Protein AF-A0A821ME23-F1 (afdb_monomer_lite)

Sequence (484 aa):
MGTSAFDDQYLSRLFDDPSKSGGNQLIVTSRIVGYHVAPLAGQFAHYTIRPMDMEHMKDFVDYWFFRVHQRILDTFNLSLINQEENHASNSCLMSFICSVAFSQLEDSSLPTQRILLDEGNINSMSSLWSTKRSSISIRELIQIFSNIASYIHGNSSSESLSKNFNTKDHIRDIEHQACEFVQIIREDVGILAARGESLYGFLHLTFQEYFTCLKLINIETTKQEKEQTYTSSLQNKIQFIAQSVRYRTNDPHFQVPIALALGKISSSWCQKNFVNFCYEFIKEQDEYDSLLPLGAYMLIKCGNDLVNYPSHDVLFNALDRLIIAAGQHKWSIVCSFLFDQIIISLRKFRHDIVSLWIIKLLSQFYQHDIQTISALCHLIEGKPQEFENIKWLNQSSCAMLQFLSILDNENNEFAIDRLLVKIAFSNHHLLPVNPSSFKGFFLDEEIELNSISIILFSIIISLYGGLKRDGSDIVFDVFHTYPE

Structure (mmCIF, N/CA/C/O backbone):
data_AF-A0A821ME23-F1
#
_entry.id   AF-A0A821ME23-F1
#
loop_
_atom_site.group_PDB
_atom_site.id
_atom_site.type_symbol
_atom_site.label_atom_id
_atom_site.label_alt_id
_atom_site.label_comp_id
_atom_site.label_asym_id
_atom_site.label_entity_id
_atom_site.label_seq_id
_atom_site.pdbx_PDB_ins_code
_atom_site.Cartn_x
_atom_site.Cartn_y
_atom_site.Cartn_z
_atom_site.occupancy
_atom_site.B_iso_or_equiv
_atom_site.auth_seq_id
_atom_site.auth_comp_id
_atom_site.auth_asym_id
_atom_site.auth_atom_id
_atom_site.pdbx_PDB_model_num
ATOM 1 N N . MET A 1 1 ? 22.817 27.596 3.223 1.00 30.67 1 MET A N 1
ATOM 2 C CA . MET A 1 1 ? 22.288 28.488 2.172 1.00 30.67 1 MET A CA 1
ATOM 3 C C . MET A 1 1 ? 23.311 28.529 1.050 1.00 30.67 1 MET A C 1
ATOM 5 O O . MET A 1 1 ? 24.226 29.334 1.102 1.00 30.67 1 MET A O 1
ATOM 9 N N . GLY A 1 2 ? 23.238 27.572 0.127 1.00 30.94 2 GLY A N 1
ATOM 10 C CA . GLY A 1 2 ? 24.026 27.596 -1.103 1.00 30.94 2 GLY A CA 1
ATOM 11 C C . GLY A 1 2 ? 23.108 28.099 -2.202 1.00 30.94 2 GLY A C 1
ATOM 12 O O . GLY A 1 2 ? 22.072 27.486 -2.442 1.00 30.94 2 GLY A O 1
ATOM 13 N N . THR A 1 3 ? 23.436 29.243 -2.786 1.00 30.00 3 THR A N 1
ATOM 14 C CA . THR A 1 3 ? 22.786 29.751 -3.991 1.00 30.00 3 THR A CA 1
ATOM 15 C C . THR A 1 3 ? 22.940 28.700 -5.090 1.00 30.00 3 THR A C 1
ATOM 17 O O . THR A 1 3 ? 24.042 28.212 -5.346 1.00 30.00 3 THR A O 1
ATOM 20 N N . SER A 1 4 ? 21.830 28.275 -5.695 1.00 37.75 4 SER A N 1
ATOM 21 C CA . SER A 1 4 ? 21.875 27.435 -6.890 1.00 37.75 4 SER A CA 1
ATOM 22 C C . SER A 1 4 ? 22.704 28.151 -7.954 1.00 37.75 4 SER A C 1
ATOM 24 O O . SER A 1 4 ? 22.500 29.341 -8.163 1.00 37.75 4 SER A O 1
ATOM 26 N N . ALA A 1 5 ? 23.585 27.437 -8.657 1.00 40.88 5 ALA A N 1
ATOM 27 C CA . ALA A 1 5 ? 24.492 27.976 -9.682 1.00 40.88 5 ALA A CA 1
ATOM 28 C C . ALA A 1 5 ? 23.805 28.649 -10.900 1.00 40.88 5 ALA A C 1
ATOM 30 O O . ALA A 1 5 ? 24.474 29.050 -11.849 1.00 40.88 5 ALA A O 1
ATOM 31 N N . PHE A 1 6 ? 22.478 28.785 -10.881 1.00 44.28 6 PHE A N 1
ATOM 32 C CA . PHE A 1 6 ? 21.742 29.770 -11.664 1.00 44.28 6 PHE A CA 1
ATOM 33 C C . PHE A 1 6 ? 21.704 31.083 -10.876 1.00 44.28 6 PHE A C 1
ATOM 35 O O . PHE A 1 6 ? 20.716 31.397 -10.218 1.00 44.28 6 PHE A O 1
ATOM 42 N N . ASP A 1 7 ? 22.803 31.835 -10.899 1.00 43.28 7 ASP A N 1
ATOM 43 C CA . ASP A 1 7 ? 22.813 33.184 -10.340 1.00 43.28 7 ASP A CA 1
ATOM 44 C C . ASP A 1 7 ? 21.792 34.054 -11.096 1.00 43.28 7 ASP A C 1
ATOM 46 O O . ASP A 1 7 ? 21.910 34.257 -12.308 1.00 43.28 7 ASP A O 1
ATOM 50 N N . ASP A 1 8 ? 20.837 34.648 -10.374 1.00 48.56 8 ASP A N 1
ATOM 51 C CA . ASP A 1 8 ? 19.889 35.662 -10.879 1.00 48.56 8 ASP A CA 1
ATOM 52 C C . ASP A 1 8 ? 20.598 36.838 -11.597 1.00 48.56 8 ASP A C 1
ATOM 54 O O . ASP A 1 8 ? 20.013 37.570 -12.406 1.00 48.56 8 ASP A O 1
ATOM 58 N N . GLN A 1 9 ? 21.901 37.014 -11.354 1.00 47.06 9 GLN A N 1
ATOM 59 C CA . GLN A 1 9 ? 22.743 37.989 -12.047 1.00 47.06 9 GLN A CA 1
ATOM 60 C C . GLN A 1 9 ? 23.013 37.653 -13.523 1.00 47.06 9 GLN A C 1
ATOM 62 O O . GLN A 1 9 ? 23.290 38.570 -14.298 1.00 47.06 9 GLN A O 1
ATOM 67 N N . TYR A 1 10 ? 22.929 36.383 -13.938 1.00 46.59 10 TYR A N 1
ATOM 68 C CA . TYR A 1 10 ? 23.175 35.983 -15.330 1.00 46.59 10 TYR A CA 1
ATOM 69 C C . TYR A 1 10 ? 21.960 36.243 -16.229 1.00 46.59 10 TYR A C 1
ATOM 71 O O . TYR A 1 10 ? 22.111 36.677 -17.370 1.00 46.59 10 TYR A O 1
ATOM 79 N N . LEU A 1 11 ? 20.747 36.044 -15.703 1.00 50.94 11 LEU A N 1
ATOM 80 C CA . LEU A 1 11 ? 19.500 36.288 -16.436 1.00 50.94 11 LEU A CA 1
ATOM 81 C C . LEU A 1 11 ? 19.153 37.781 -16.521 1.00 50.94 11 LEU A C 1
ATOM 83 O O . LEU A 1 11 ? 18.650 38.240 -17.542 1.00 50.94 11 LEU A O 1
ATOM 87 N N . SER A 1 12 ? 19.478 38.562 -15.490 1.00 50.94 12 SER A N 1
ATOM 88 C CA . SER A 1 12 ? 19.164 39.999 -15.450 1.00 50.94 12 SER A CA 1
ATOM 89 C C . SER A 1 12 ? 19.995 40.866 -16.407 1.00 50.94 12 SER A C 1
ATOM 91 O O . SER A 1 12 ? 19.631 42.016 -16.643 1.00 50.94 12 SER A O 1
ATOM 93 N N . ARG A 1 13 ? 21.098 40.347 -16.969 1.00 49.75 13 ARG A N 1
ATOM 94 C CA . ARG A 1 13 ? 22.009 41.115 -17.842 1.00 49.75 13 ARG A CA 1
ATOM 95 C C . ARG A 1 13 ? 21.932 40.788 -19.336 1.00 49.75 13 ARG A C 1
ATOM 97 O O . ARG A 1 13 ? 22.545 41.516 -20.110 1.00 49.75 13 ARG A O 1
ATOM 104 N N . LEU A 1 14 ? 21.233 39.729 -19.751 1.00 51.41 14 LEU A N 1
ATOM 105 C CA . LEU A 1 14 ? 21.350 39.186 -21.118 1.00 51.41 14 LEU A CA 1
ATOM 106 C C . LEU A 1 14 ? 20.041 39.069 -21.902 1.00 51.41 14 LEU A C 1
ATOM 108 O O . LEU A 1 14 ? 20.093 38.817 -23.104 1.00 51.41 14 LEU A O 1
ATOM 112 N N . PHE A 1 15 ? 18.885 39.254 -21.268 1.00 55.31 15 PHE A N 1
ATOM 113 C CA . PHE A 1 15 ? 17.603 39.074 -21.939 1.00 55.31 15 PHE A CA 1
ATOM 114 C C . PHE A 1 15 ? 16.857 40.400 -22.030 1.00 55.31 15 PHE A C 1
ATOM 116 O O . PHE A 1 15 ? 16.561 41.033 -21.017 1.00 55.31 15 PHE A O 1
ATOM 123 N N . ASP A 1 16 ? 16.578 40.816 -23.266 1.00 59.56 16 ASP A N 1
ATOM 124 C CA . ASP A 1 16 ? 15.635 41.891 -23.541 1.00 59.56 16 ASP A CA 1
ATOM 125 C C . ASP A 1 16 ? 14.279 41.562 -22.912 1.00 59.56 16 ASP A C 1
ATOM 127 O O . ASP A 1 16 ? 13.854 40.405 -22.889 1.00 59.56 16 ASP A O 1
ATOM 131 N N . ASP A 1 17 ? 13.609 42.597 -22.405 1.00 64.81 17 ASP A N 1
ATOM 132 C CA . ASP A 1 17 ? 12.297 42.500 -21.768 1.00 64.81 17 ASP A CA 1
ATOM 133 C C . ASP A 1 17 ? 11.322 41.689 -22.650 1.00 64.81 17 ASP A C 1
ATOM 135 O O . ASP A 1 17 ? 11.024 42.118 -23.772 1.00 64.81 17 ASP A O 1
ATOM 139 N N . PRO A 1 18 ? 10.807 40.539 -22.171 1.00 65.50 18 PRO A N 1
ATOM 140 C CA . PRO A 1 18 ? 9.966 39.642 -22.965 1.00 65.50 18 PRO A CA 1
ATOM 141 C C . PRO A 1 18 ? 8.622 40.266 -23.373 1.00 65.50 18 PRO A C 1
ATOM 143 O O . PRO A 1 18 ? 7.930 39.713 -24.229 1.00 65.50 18 PRO A O 1
ATOM 146 N N . SER A 1 19 ? 8.247 41.415 -22.793 1.00 65.44 19 SER A N 1
ATOM 147 C CA . SER A 1 19 ? 7.072 42.200 -23.192 1.00 65.44 19 SER A CA 1
ATOM 148 C C . SER A 1 19 ? 7.310 43.109 -24.410 1.00 65.44 19 SER A C 1
ATOM 150 O O . SER A 1 19 ? 6.363 43.702 -24.932 1.00 65.44 19 SER A O 1
ATOM 152 N N . LYS A 1 20 ? 8.554 43.218 -24.900 1.00 68.62 20 LYS A N 1
ATOM 153 C CA . LYS A 1 20 ? 8.921 44.042 -26.060 1.00 68.62 20 LYS A CA 1
ATOM 154 C C . LYS A 1 20 ? 9.101 43.199 -27.320 1.00 68.62 20 LYS A C 1
ATOM 156 O O . LYS A 1 20 ? 9.592 42.075 -27.287 1.00 68.62 20 LYS A O 1
ATOM 161 N N . SER A 1 21 ? 8.741 43.780 -28.466 1.00 66.69 21 SER A N 1
ATOM 162 C CA . SER A 1 21 ? 8.957 43.167 -29.782 1.00 66.69 21 SER A CA 1
ATOM 163 C C . SER A 1 21 ? 10.445 42.872 -30.003 1.00 66.69 21 SER A C 1
ATOM 165 O O . SER A 1 21 ? 11.254 43.796 -29.990 1.00 66.69 21 SER A O 1
ATOM 167 N N . GLY A 1 22 ? 10.786 41.602 -30.235 1.00 70.44 22 GLY A N 1
ATOM 168 C CA . GLY A 1 22 ? 12.170 41.128 -30.380 1.00 70.44 22 GLY A CA 1
ATOM 169 C C . GLY A 1 22 ? 12.799 40.571 -29.095 1.00 70.44 22 GLY A C 1
ATOM 170 O O . GLY A 1 22 ? 13.913 40.062 -29.163 1.00 70.44 22 GLY A O 1
ATOM 171 N N . GLY A 1 23 ? 12.097 40.627 -27.955 1.00 73.62 23 GLY A N 1
ATOM 172 C CA . GLY A 1 23 ? 12.526 40.005 -26.702 1.00 73.62 23 GLY A CA 1
ATOM 173 C C . GLY A 1 23 ? 12.434 38.475 -26.731 1.00 73.62 23 GLY A C 1
ATOM 174 O O . GLY A 1 23 ? 11.562 37.896 -27.383 1.00 73.62 23 GLY A O 1
ATOM 175 N N . ASN A 1 24 ? 13.334 37.809 -26.006 1.00 75.25 24 ASN A N 1
ATOM 176 C CA . ASN A 1 24 ? 13.385 36.348 -25.946 1.00 75.25 24 ASN A CA 1
ATOM 177 C C . ASN A 1 24 ? 12.340 35.800 -24.964 1.00 75.25 24 ASN A C 1
ATOM 179 O O . ASN A 1 24 ? 12.322 36.176 -23.794 1.00 75.25 24 ASN A O 1
ATOM 183 N N . GLN A 1 25 ? 11.517 34.855 -25.420 1.00 76.56 25 GLN A N 1
ATOM 184 C CA . GLN A 1 25 ? 10.575 34.120 -24.573 1.00 76.56 25 GLN A CA 1
ATOM 185 C C . GLN A 1 25 ? 11.143 32.739 -24.233 1.00 76.56 25 GLN A C 1
ATOM 187 O O . GLN A 1 25 ? 11.599 32.010 -25.113 1.00 76.56 25 GLN A O 1
ATOM 192 N N . LEU A 1 26 ? 11.122 32.377 -22.949 1.00 77.38 26 LEU A N 1
ATOM 193 C CA . LEU A 1 26 ? 11.705 31.139 -22.428 1.00 77.38 26 LEU A CA 1
ATOM 194 C C . LEU A 1 26 ? 10.628 30.305 -21.729 1.00 77.38 26 LEU A C 1
ATOM 196 O O . LEU A 1 26 ? 9.920 30.806 -20.858 1.00 77.38 26 LEU A O 1
ATOM 200 N N . ILE A 1 27 ? 10.549 29.017 -22.070 1.00 83.50 27 ILE A N 1
ATOM 201 C CA . ILE A 1 27 ? 9.773 28.019 -21.323 1.00 83.50 27 ILE A CA 1
ATOM 202 C C . ILE A 1 27 ? 10.765 27.057 -20.679 1.00 83.50 27 ILE A C 1
ATOM 204 O O . ILE A 1 27 ? 11.527 26.382 -21.371 1.00 83.50 27 ILE A O 1
ATOM 208 N N . VAL A 1 28 ? 10.745 26.986 -19.349 1.00 79.38 28 VAL A N 1
ATOM 209 C CA . VAL A 1 28 ? 11.594 26.082 -18.569 1.00 79.38 28 VAL A CA 1
ATOM 210 C C . VAL A 1 28 ? 10.716 24.996 -17.961 1.00 79.38 28 VAL A C 1
ATOM 212 O O . VAL A 1 28 ? 9.690 25.291 -17.353 1.00 79.38 28 VAL A O 1
ATOM 215 N N . THR A 1 29 ? 11.112 23.733 -18.121 1.00 75.69 29 THR A N 1
ATOM 216 C CA . THR A 1 29 ? 10.401 22.586 -17.539 1.00 75.69 29 THR A CA 1
ATOM 217 C C . THR A 1 29 ? 11.260 21.914 -16.472 1.00 75.69 29 THR A C 1
ATOM 219 O O . THR A 1 29 ? 12.484 21.859 -16.583 1.00 75.69 29 THR A O 1
ATOM 222 N N . SER A 1 30 ? 10.625 21.414 -15.413 1.00 60.59 30 SER A N 1
ATOM 223 C CA . SER A 1 30 ? 11.290 20.757 -14.285 1.00 60.59 30 SER A CA 1
ATOM 224 C C . SER A 1 30 ? 10.425 19.621 -13.729 1.00 60.59 30 SER A C 1
ATOM 226 O O . SER A 1 30 ? 9.224 19.538 -13.991 1.00 60.59 30 SER A O 1
ATOM 228 N N . ARG A 1 31 ? 11.032 18.715 -12.952 1.00 59.12 31 ARG A N 1
ATOM 229 C CA . ARG A 1 31 ? 10.277 17.760 -12.123 1.00 59.12 31 ARG A CA 1
ATOM 230 C C . ARG A 1 31 ? 9.801 18.466 -10.855 1.00 59.12 31 ARG A C 1
ATOM 232 O O . ARG A 1 31 ? 10.582 19.200 -10.256 1.00 59.12 31 ARG A O 1
ATOM 239 N N . ILE A 1 32 ? 8.586 18.156 -10.397 1.00 57.59 32 ILE A N 1
ATOM 240 C CA . ILE A 1 32 ? 7.949 18.838 -9.255 1.00 57.59 32 ILE A CA 1
ATOM 241 C C . ILE A 1 32 ? 8.825 18.804 -7.990 1.00 57.59 32 ILE A C 1
ATOM 243 O O . ILE A 1 32 ? 9.097 19.839 -7.393 1.00 57.59 32 ILE A O 1
ATOM 247 N N . VAL A 1 33 ? 9.381 17.633 -7.654 1.00 44.88 33 VAL A N 1
ATOM 248 C CA . VAL A 1 33 ? 10.232 17.443 -6.466 1.00 44.88 33 VAL A CA 1
ATOM 249 C C . VAL A 1 33 ? 11.531 18.242 -6.576 1.00 44.88 33 VAL A C 1
ATOM 251 O O . VAL A 1 33 ? 11.939 18.887 -5.618 1.00 44.88 33 VAL A O 1
ATOM 254 N N . GLY A 1 34 ? 12.159 18.255 -7.756 1.00 47.81 34 GLY A N 1
ATOM 255 C CA . GLY A 1 34 ? 13.390 19.016 -7.983 1.00 47.81 34 GLY A CA 1
ATOM 256 C C . GLY A 1 34 ? 13.169 20.529 -7.943 1.00 47.81 34 GLY A C 1
ATOM 257 O O . GLY A 1 34 ? 14.049 21.263 -7.507 1.00 47.81 34 GLY A O 1
ATOM 258 N N . TYR A 1 35 ? 11.982 20.992 -8.342 1.00 64.12 35 TYR A N 1
ATOM 259 C CA . TYR A 1 35 ? 11.640 22.410 -8.339 1.00 64.12 35 TYR A CA 1
ATOM 260 C C . TYR A 1 35 ? 11.482 22.985 -6.926 1.00 64.12 35 TYR A C 1
ATOM 262 O O . TYR A 1 35 ? 11.921 24.099 -6.666 1.00 64.12 35 TYR A O 1
ATOM 270 N N . HIS A 1 36 ? 10.910 22.224 -5.989 1.00 60.28 36 HIS A N 1
ATOM 271 C CA . HIS A 1 36 ? 10.752 22.684 -4.603 1.00 60.28 36 HIS A CA 1
ATOM 272 C C . HIS A 1 36 ? 12.083 22.842 -3.856 1.00 60.28 36 HIS A C 1
ATOM 274 O O . HIS A 1 36 ? 12.170 23.646 -2.931 1.00 60.28 36 HIS A O 1
ATOM 280 N N . VAL A 1 37 ? 13.117 22.095 -4.256 1.00 50.88 37 VAL A N 1
ATOM 281 C CA . VAL A 1 37 ? 14.453 22.150 -3.642 1.00 50.88 37 VAL A CA 1
ATOM 282 C C . VAL A 1 37 ? 15.235 23.392 -4.091 1.00 50.88 37 VAL A C 1
ATOM 284 O O . VAL A 1 37 ? 16.013 23.937 -3.311 1.00 50.88 37 VAL A O 1
ATOM 287 N N . ALA A 1 38 ? 15.020 23.856 -5.325 1.00 61.72 38 ALA A N 1
ATOM 288 C CA . ALA A 1 38 ? 15.660 25.047 -5.885 1.00 61.72 38 ALA A CA 1
ATOM 289 C C . ALA A 1 38 ? 14.711 25.751 -6.879 1.00 61.72 38 ALA A C 1
ATOM 291 O O . ALA A 1 38 ? 14.837 25.557 -8.093 1.00 61.72 38 ALA A O 1
ATOM 292 N N . PRO A 1 39 ? 13.730 26.528 -6.386 1.00 71.19 39 PRO A N 1
ATOM 293 C C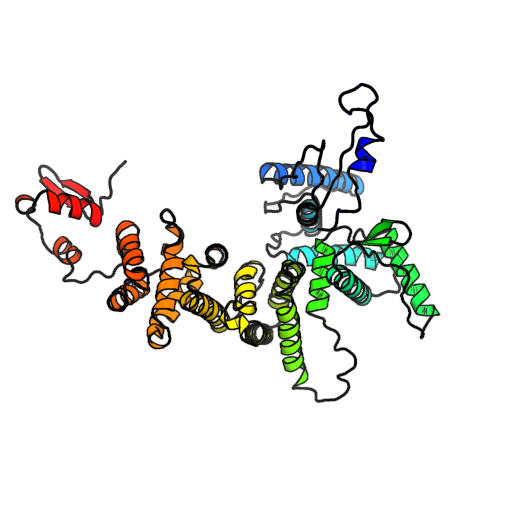A . PRO A 1 39 ? 12.779 27.216 -7.250 1.00 71.19 39 PRO A CA 1
ATOM 294 C C . PRO A 1 39 ? 13.470 28.339 -8.029 1.00 71.19 39 PRO A C 1
ATOM 296 O O . PRO A 1 39 ? 14.356 29.017 -7.509 1.00 71.19 39 PRO A O 1
ATOM 299 N N . LEU A 1 40 ? 13.035 28.559 -9.269 1.00 75.94 40 LEU A N 1
ATOM 300 C CA . LEU A 1 40 ? 13.452 29.728 -10.040 1.00 75.94 40 LEU A CA 1
ATOM 301 C C . LEU A 1 40 ? 12.764 30.965 -9.455 1.00 75.94 40 LEU A C 1
ATOM 303 O O . LEU A 1 40 ? 11.556 30.943 -9.222 1.00 75.94 40 LEU A O 1
ATOM 307 N N . ALA A 1 41 ? 13.526 32.028 -9.214 1.00 68.44 41 ALA A N 1
ATOM 308 C CA . ALA A 1 41 ? 13.013 33.308 -8.740 1.00 68.44 41 ALA A CA 1
ATOM 309 C C . ALA A 1 41 ? 12.874 34.316 -9.901 1.00 68.44 41 ALA A C 1
ATOM 311 O O . ALA A 1 41 ? 13.320 34.075 -11.024 1.00 68.44 41 ALA A O 1
ATOM 312 N N . GLY A 1 42 ? 12.240 35.464 -9.645 1.00 71.62 42 GLY A N 1
ATOM 313 C CA . GLY A 1 42 ? 12.198 36.584 -10.592 1.00 71.62 42 GLY A CA 1
ATOM 314 C C . GLY A 1 42 ? 10.982 36.599 -11.530 1.00 71.62 42 GLY A C 1
ATOM 315 O O . GLY A 1 42 ? 9.848 36.514 -11.074 1.00 71.62 42 GLY A O 1
ATOM 316 N N . GLN A 1 43 ? 11.218 36.801 -12.834 1.00 68.81 43 GLN A N 1
ATOM 317 C CA . GLN A 1 43 ? 10.188 37.120 -13.847 1.00 68.81 43 GLN A CA 1
ATOM 318 C C . GLN A 1 43 ? 9.452 35.896 -14.430 1.00 68.81 43 GLN A C 1
ATOM 320 O O . GLN A 1 43 ? 8.650 36.039 -15.353 1.00 68.81 43 GLN A O 1
ATOM 325 N N . PHE A 1 44 ? 9.724 34.686 -13.937 1.00 76.56 44 PHE A N 1
ATOM 326 C CA . PHE A 1 44 ? 9.072 33.479 -14.440 1.00 76.56 44 PHE A CA 1
ATOM 327 C C . PHE A 1 44 ? 7.670 33.330 -13.850 1.00 76.56 44 PHE A C 1
ATOM 329 O O . PHE A 1 44 ? 7.481 33.347 -12.638 1.00 76.56 44 PHE A O 1
ATOM 336 N N . ALA A 1 45 ? 6.681 33.118 -14.713 1.00 80.62 45 ALA A N 1
ATOM 337 C CA . ALA A 1 45 ? 5.389 32.616 -14.276 1.00 80.62 45 ALA A CA 1
ATOM 338 C C . ALA A 1 45 ? 5.493 31.103 -14.020 1.00 80.62 45 ALA A C 1
ATOM 340 O O . ALA A 1 45 ? 6.019 30.353 -14.847 1.00 80.62 45 ALA A O 1
ATOM 341 N N . HIS A 1 46 ? 5.000 30.655 -12.865 1.00 83.56 46 HIS A N 1
ATOM 342 C CA . HIS A 1 46 ? 5.096 29.260 -12.441 1.00 83.56 46 HIS A CA 1
ATOM 343 C C . HIS A 1 46 ? 3.784 28.528 -12.679 1.00 83.56 46 HIS A C 1
ATOM 345 O O . HIS A 1 46 ? 2.736 28.924 -12.172 1.00 83.56 46 HIS A O 1
ATOM 351 N N . TYR A 1 47 ? 3.865 27.418 -13.406 1.00 84.75 47 TYR A N 1
ATOM 352 C CA . TYR A 1 47 ? 2.721 26.572 -13.713 1.00 84.75 47 TYR A CA 1
ATOM 353 C C . TYR A 1 47 ? 3.042 25.119 -13.384 1.00 84.75 47 TYR A C 1
ATOM 355 O O . TYR A 1 47 ? 4.170 24.657 -13.550 1.00 84.75 47 TYR A O 1
ATOM 363 N N . THR A 1 48 ? 2.035 24.384 -12.923 1.00 77.31 48 THR A N 1
ATOM 364 C CA . THR A 1 48 ? 2.106 22.934 -12.736 1.00 77.31 48 THR A CA 1
ATOM 365 C C . THR A 1 48 ? 1.216 22.273 -13.772 1.00 77.31 48 THR A C 1
ATOM 367 O O . THR A 1 48 ? 0.043 22.623 -13.895 1.00 77.31 48 THR A O 1
ATOM 370 N N . ILE A 1 49 ? 1.769 21.315 -14.518 1.00 77.88 49 ILE A N 1
ATOM 371 C CA . ILE A 1 49 ? 0.973 20.496 -15.433 1.00 77.88 49 ILE A CA 1
ATOM 372 C C . ILE A 1 49 ? 0.031 19.648 -14.580 1.00 77.88 49 ILE A C 1
ATOM 374 O O . ILE A 1 49 ? 0.478 18.827 -13.777 1.00 77.88 49 ILE A O 1
ATOM 378 N N . ARG A 1 50 ? -1.274 19.878 -14.734 1.00 69.00 50 ARG A N 1
ATOM 379 C CA . ARG A 1 50 ? -2.299 19.099 -14.042 1.00 69.00 50 ARG A CA 1
ATOM 380 C C . ARG A 1 50 ? -2.337 17.678 -14.626 1.00 69.00 50 ARG A C 1
ATOM 382 O O . ARG A 1 50 ? -2.197 17.539 -15.843 1.00 69.00 50 ARG A O 1
ATOM 389 N N . PRO A 1 51 ? -2.554 16.639 -13.802 1.00 63.50 51 PRO A N 1
ATOM 390 C CA . PRO A 1 51 ? -2.879 15.312 -14.313 1.00 63.50 51 PRO A CA 1
ATOM 391 C C . PRO A 1 51 ? -4.085 15.363 -15.261 1.00 63.50 51 PRO A C 1
ATOM 393 O O . PRO A 1 51 ? -4.959 16.223 -15.106 1.00 63.50 51 PRO A O 1
ATOM 396 N N . MET A 1 52 ? -4.137 14.442 -16.225 1.00 64.38 52 MET A N 1
ATOM 397 C CA . MET A 1 52 ? -5.324 14.277 -17.070 1.00 64.38 52 MET A CA 1
ATOM 398 C C . MET A 1 52 ? -6.497 13.824 -16.197 1.00 64.38 52 MET A C 1
ATOM 400 O O . MET A 1 52 ? -6.343 12.934 -15.357 1.00 64.38 52 MET A O 1
ATOM 404 N N . ASP A 1 53 ? -7.655 14.452 -16.381 1.00 71.12 53 ASP A N 1
ATOM 405 C CA . ASP A 1 53 ? -8.914 13.968 -15.814 1.00 71.12 53 ASP A CA 1
ATOM 406 C C . ASP A 1 53 ? -9.520 12.874 -16.712 1.00 71.12 53 ASP A C 1
ATOM 408 O O . ASP A 1 53 ? -8.950 12.513 -17.741 1.00 71.12 53 ASP A O 1
ATOM 412 N N . MET A 1 54 ? -10.649 12.301 -16.292 1.00 64.62 54 MET A N 1
ATOM 413 C CA . MET A 1 54 ? -11.293 11.183 -16.998 1.00 64.62 54 MET A CA 1
ATOM 414 C C . MET A 1 54 ? -11.705 11.531 -18.428 1.00 64.62 54 MET A C 1
ATOM 416 O O . MET A 1 54 ? -11.589 10.679 -19.303 1.00 64.62 54 MET A O 1
ATOM 420 N N . GLU A 1 55 ? -12.133 12.766 -18.679 1.00 71.81 55 GLU A N 1
ATOM 421 C CA . GLU A 1 55 ? -12.554 13.209 -20.009 1.00 71.81 55 GLU A CA 1
ATOM 422 C C . GLU A 1 55 ? -11.346 13.318 -20.945 1.00 71.81 55 GLU A C 1
ATOM 424 O O . GLU A 1 55 ? -11.312 12.674 -21.990 1.00 71.81 55 GLU A O 1
ATOM 429 N N . HIS A 1 56 ? -10.278 13.995 -20.508 1.00 73.50 56 HIS A N 1
ATOM 430 C CA . HIS A 1 56 ? -9.042 14.087 -21.290 1.00 73.50 56 HIS A CA 1
ATOM 431 C C . HIS A 1 56 ? -8.338 12.730 -21.459 1.00 73.50 56 HIS A C 1
ATOM 433 O O . HIS A 1 56 ? -7.683 12.501 -22.476 1.00 73.50 56 HIS A O 1
ATOM 439 N N . MET A 1 57 ? -8.436 11.829 -20.471 1.00 63.12 57 MET A N 1
ATOM 440 C CA . MET A 1 57 ? -7.946 10.452 -20.596 1.00 63.12 57 MET A CA 1
ATOM 441 C C . MET A 1 57 ? -8.702 9.703 -21.690 1.00 63.12 57 MET A C 1
ATOM 443 O O . MET A 1 57 ? -8.065 9.072 -22.528 1.00 63.12 57 MET A O 1
ATOM 447 N N . LYS A 1 58 ? -10.037 9.783 -21.688 1.00 67.69 58 LYS A N 1
ATOM 448 C CA . LYS A 1 58 ? -10.887 9.141 -22.691 1.00 67.69 58 LYS A CA 1
ATOM 449 C C . LYS A 1 58 ? -10.587 9.671 -24.086 1.00 67.69 58 LYS A C 1
ATOM 451 O O . LYS A 1 58 ? -10.289 8.877 -24.969 1.00 67.69 58 LYS A O 1
ATOM 456 N N . ASP A 1 59 ? -10.522 10.991 -24.240 1.00 75.50 59 ASP A N 1
ATOM 457 C CA . ASP A 1 59 ? -10.127 11.620 -25.500 1.00 75.50 59 ASP A CA 1
ATOM 458 C C . ASP A 1 59 ? -8.753 11.125 -25.954 1.00 75.50 59 ASP A C 1
ATOM 460 O O . ASP A 1 59 ? -8.566 10.770 -27.115 1.00 75.50 59 ASP A O 1
ATOM 464 N N . PHE A 1 60 ? -7.774 11.061 -25.046 1.00 73.25 60 PHE A N 1
ATOM 465 C CA . PHE A 1 60 ? -6.447 10.551 -25.377 1.00 73.25 60 PHE A CA 1
ATOM 466 C C . PHE A 1 60 ? -6.500 9.104 -25.877 1.00 73.25 60 PHE A C 1
ATOM 468 O O . PHE A 1 60 ? -5.878 8.814 -26.896 1.00 73.25 60 PHE A O 1
ATOM 475 N N . VAL A 1 61 ? -7.226 8.214 -25.189 1.00 64.62 61 VAL A N 1
ATOM 476 C CA . VAL A 1 61 ? -7.426 6.816 -25.612 1.00 64.62 61 VAL A CA 1
ATOM 477 C C . VAL A 1 61 ? -8.078 6.779 -26.985 1.00 64.62 61 VAL A C 1
ATOM 479 O O . VAL A 1 61 ? -7.513 6.183 -27.898 1.00 64.62 61 VAL A O 1
ATOM 482 N N . ASP A 1 62 ? -9.200 7.469 -27.162 1.00 68.31 62 ASP A N 1
ATOM 483 C CA . ASP A 1 62 ? -9.967 7.479 -28.405 1.00 68.31 62 ASP A CA 1
ATOM 484 C C . ASP A 1 62 ? -9.115 7.988 -29.574 1.00 68.31 62 ASP A C 1
ATOM 486 O O . ASP A 1 62 ? -9.044 7.345 -30.623 1.00 68.31 62 ASP A O 1
ATOM 490 N N . TYR A 1 63 ? -8.383 9.091 -29.390 1.00 73.00 63 TYR A N 1
ATOM 491 C CA . TYR A 1 63 ? -7.467 9.614 -30.404 1.00 73.00 63 TYR A CA 1
ATOM 492 C C . TYR A 1 63 ? -6.279 8.685 -30.657 1.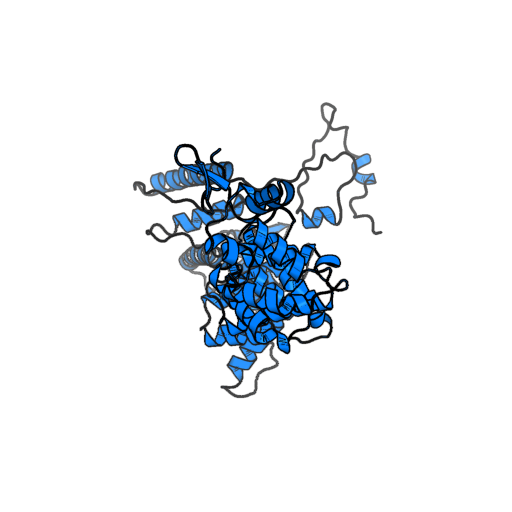00 73.00 63 TYR A C 1
ATOM 494 O O . TYR A 1 63 ? -5.872 8.523 -31.812 1.00 73.00 63 TYR A O 1
ATOM 502 N N . TRP A 1 64 ? -5.700 8.090 -29.612 1.00 72.81 64 TRP A N 1
ATOM 503 C CA . TRP A 1 64 ? -4.563 7.182 -29.737 1.00 72.81 64 TRP A CA 1
ATOM 504 C C . TRP A 1 64 ? -4.968 5.925 -30.499 1.00 72.81 64 TRP A C 1
ATOM 506 O O . TRP A 1 64 ? -4.333 5.610 -31.506 1.00 72.81 64 TRP A O 1
ATOM 516 N N . PHE A 1 65 ? -6.058 5.265 -30.093 1.00 65.19 65 PHE A N 1
ATOM 517 C CA . PHE A 1 65 ? -6.598 4.109 -30.797 1.00 65.19 65 PHE A CA 1
ATOM 518 C C . PHE A 1 65 ? -6.993 4.501 -32.203 1.00 65.19 65 PHE A C 1
ATOM 520 O O . PHE A 1 65 ? -6.483 3.894 -33.127 1.00 65.19 65 PHE A O 1
ATOM 527 N N . PHE A 1 66 ? -7.763 5.566 -32.421 1.00 67.19 66 PHE A N 1
ATOM 528 C CA . PHE A 1 66 ? -8.118 5.998 -33.773 1.00 67.19 66 PHE A CA 1
ATOM 529 C C . PHE A 1 66 ? -6.889 6.151 -34.685 1.00 67.19 66 PHE A C 1
ATOM 531 O O . PHE A 1 66 ? -6.879 5.632 -35.798 1.00 67.19 66 PHE A O 1
ATOM 538 N N . ARG A 1 67 ? -5.816 6.800 -34.214 1.00 66.44 67 ARG A N 1
ATOM 539 C CA . ARG A 1 67 ? -4.605 7.049 -35.016 1.00 66.44 67 ARG A CA 1
ATOM 540 C C . ARG A 1 67 ? -3.714 5.822 -35.195 1.00 66.44 67 ARG A C 1
ATOM 542 O O . ARG A 1 67 ? -3.191 5.615 -36.291 1.00 66.44 67 ARG A O 1
ATOM 549 N N . VAL A 1 68 ? -3.495 5.043 -34.140 1.00 62.78 68 VAL A N 1
ATOM 550 C CA . VAL A 1 68 ? -2.631 3.853 -34.169 1.00 62.78 68 VAL A CA 1
ATOM 551 C C . VAL A 1 68 ? -3.347 2.700 -34.861 1.00 62.78 68 VAL A C 1
ATOM 553 O O . VAL A 1 68 ? -2.769 2.068 -35.741 1.00 62.78 68 VAL A O 1
ATOM 556 N N . HIS A 1 69 ? -4.628 2.501 -34.556 1.00 55.25 69 HIS A N 1
ATOM 557 C CA . HIS A 1 69 ? -5.499 1.546 -35.226 1.00 55.25 69 HIS A CA 1
ATOM 558 C C . HIS A 1 69 ? -5.601 1.870 -36.719 1.00 55.25 69 HIS A C 1
ATOM 560 O O . HIS A 1 69 ? -5.341 0.979 -37.513 1.00 55.25 69 HIS A O 1
ATOM 566 N N . GLN A 1 70 ? -5.858 3.122 -37.139 1.00 51.03 70 GLN A N 1
ATOM 567 C CA . GLN A 1 70 ? -5.850 3.475 -38.572 1.00 51.03 70 GLN A CA 1
ATOM 568 C C . GLN A 1 70 ? -4.520 3.135 -39.251 1.00 51.03 70 GLN A C 1
ATOM 570 O O . GLN A 1 70 ? -4.521 2.455 -40.268 1.00 51.03 70 GLN A O 1
ATOM 575 N N . ARG A 1 71 ? -3.380 3.504 -38.652 1.00 51.09 71 ARG A N 1
ATOM 576 C CA . ARG A 1 71 ? -2.056 3.162 -39.202 1.00 51.09 71 ARG A CA 1
ATOM 577 C C . ARG A 1 71 ? -1.825 1.657 -39.338 1.00 51.09 71 ARG A C 1
ATOM 579 O O . ARG A 1 71 ? -1.169 1.234 -40.286 1.00 51.09 71 ARG A O 1
ATOM 586 N N . ILE A 1 72 ? -2.320 0.852 -38.401 1.00 47.38 72 ILE A N 1
ATOM 587 C CA . ILE A 1 72 ? -2.157 -0.607 -38.424 1.00 47.38 72 ILE A CA 1
ATOM 588 C C . ILE A 1 72 ? -3.151 -1.256 -39.395 1.00 47.38 72 ILE A C 1
ATOM 590 O O . ILE A 1 72 ? -2.743 -2.139 -40.145 1.00 47.38 72 ILE A O 1
ATOM 594 N N . LEU A 1 73 ? -4.403 -0.788 -39.468 1.00 41.00 73 LEU A N 1
ATOM 595 C CA . LEU A 1 73 ? -5.366 -1.227 -40.483 1.00 41.00 73 LEU A CA 1
ATOM 596 C C . LEU A 1 73 ? -4.878 -0.912 -41.898 1.00 41.00 73 LEU A C 1
ATOM 598 O O . LEU A 1 73 ? -4.950 -1.781 -42.761 1.00 41.00 73 LEU A O 1
ATOM 602 N N . ASP A 1 74 ? -4.314 0.277 -42.115 1.00 44.50 74 ASP A N 1
ATOM 603 C CA . ASP A 1 74 ? -3.709 0.671 -43.392 1.00 44.50 74 ASP A CA 1
ATOM 604 C C . ASP A 1 74 ? -2.506 -0.220 -43.749 1.00 44.50 74 ASP A C 1
ATOM 606 O O . ASP A 1 74 ? -2.215 -0.447 -44.922 1.00 44.50 74 ASP A O 1
ATOM 610 N N . THR A 1 75 ? -1.811 -0.755 -42.738 1.00 38.78 75 THR A N 1
ATOM 611 C CA . THR A 1 75 ? -0.658 -1.651 -42.917 1.00 38.78 75 THR A CA 1
ATOM 612 C C . THR A 1 75 ? -1.074 -3.124 -43.094 1.00 38.78 75 THR A C 1
ATOM 614 O O . THR A 1 75 ? -0.333 -3.879 -43.723 1.00 38.78 75 THR A O 1
ATOM 617 N N . PHE A 1 76 ? -2.242 -3.553 -42.586 1.00 33.38 76 PHE A N 1
ATOM 618 C CA . PHE A 1 76 ? -2.623 -4.976 -42.493 1.00 33.38 76 PHE A CA 1
ATOM 619 C C . PHE A 1 76 ? -4.035 -5.367 -42.999 1.00 33.38 76 PHE A C 1
ATOM 621 O O . PHE A 1 76 ? -4.354 -6.551 -42.956 1.00 33.38 76 PHE A O 1
ATOM 628 N N . ASN A 1 77 ? -4.864 -4.459 -43.538 1.00 35.53 77 ASN A N 1
ATOM 629 C CA . ASN A 1 77 ? -6.182 -4.749 -44.155 1.00 35.53 77 ASN A CA 1
ATOM 630 C C . ASN A 1 77 ? -7.148 -5.608 -43.296 1.00 35.53 77 ASN A C 1
ATOM 632 O O . ASN A 1 77 ? -7.710 -6.594 -43.774 1.00 35.53 77 ASN A O 1
ATOM 636 N N . LEU A 1 78 ? -7.376 -5.252 -42.029 1.00 33.06 78 LEU A N 1
ATOM 637 C CA . LEU A 1 78 ? -8.336 -5.946 -41.146 1.00 33.06 78 LEU A CA 1
ATOM 638 C C . LEU A 1 78 ? -9.327 -4.957 -40.500 1.00 33.06 78 LEU A C 1
ATOM 640 O O . LEU A 1 78 ? -9.182 -3.753 -40.675 1.00 33.06 78 LEU A O 1
ATOM 644 N N . SER A 1 79 ? -10.377 -5.437 -39.819 1.00 30.72 79 SER A N 1
ATOM 645 C CA . SER A 1 79 ? -11.438 -4.600 -39.216 1.00 30.72 79 SER A CA 1
ATOM 646 C C . SER A 1 79 ? -11.734 -4.935 -37.740 1.00 30.72 79 SER A C 1
ATOM 648 O O . SER A 1 79 ? -11.643 -6.091 -37.342 1.00 30.72 79 SER A O 1
ATOM 650 N N . LEU A 1 80 ? -12.110 -3.874 -37.007 1.00 31.02 80 LEU A N 1
ATOM 651 C CA . LEU A 1 80 ? -12.226 -3.579 -35.554 1.00 31.02 80 LEU A CA 1
ATOM 652 C C . LEU A 1 80 ? -12.918 -4.556 -34.579 1.00 31.02 80 LEU A C 1
ATOM 654 O O . LEU A 1 80 ? -13.914 -5.170 -34.954 1.00 31.02 80 LEU A O 1
ATOM 658 N N . ILE A 1 81 ? -12.518 -4.471 -33.285 1.00 29.70 81 ILE A N 1
ATOM 659 C CA . ILE A 1 81 ? -13.344 -4.703 -32.066 1.00 29.70 81 ILE A CA 1
ATOM 660 C C . ILE A 1 81 ? -12.979 -3.701 -30.926 1.00 29.70 81 ILE A C 1
ATOM 662 O O . ILE A 1 81 ? -11.846 -3.232 -30.842 1.00 29.70 81 ILE A O 1
ATOM 666 N N . ASN A 1 82 ? -13.994 -3.357 -30.113 1.00 31.34 82 ASN A N 1
ATOM 667 C CA . ASN A 1 82 ? -14.119 -2.319 -29.068 1.00 31.34 82 ASN A CA 1
ATOM 668 C C . ASN A 1 82 ? -13.308 -2.539 -27.770 1.00 31.34 82 ASN A C 1
ATOM 670 O O . ASN A 1 82 ? -12.975 -3.670 -27.434 1.00 31.34 82 ASN A O 1
ATOM 674 N N . GLN A 1 83 ? -13.101 -1.461 -26.995 1.00 32.47 83 GLN A N 1
ATOM 675 C CA . GLN A 1 83 ? -12.450 -1.478 -25.675 1.00 32.47 83 GLN A CA 1
ATOM 676 C C . GLN A 1 83 ? -13.311 -0.892 -24.545 1.00 32.47 83 GLN A C 1
ATOM 678 O O . GLN A 1 83 ? -14.066 0.058 -24.754 1.00 32.47 83 GLN A O 1
ATOM 683 N N . GLU A 1 84 ? -13.133 -1.458 -23.347 1.00 30.88 84 GLU A N 1
ATOM 684 C CA . GLU A 1 84 ? -13.672 -0.998 -22.061 1.00 30.88 84 GLU A CA 1
ATOM 685 C C . GLU A 1 84 ? -12.662 -0.146 -21.263 1.00 30.88 84 GLU A C 1
ATOM 687 O O . GLU A 1 84 ? -11.445 -0.266 -21.409 1.00 30.88 84 GLU A O 1
ATOM 692 N N . GLU A 1 85 ? -13.210 0.722 -20.408 1.00 35.28 85 GLU A N 1
ATOM 693 C CA . GLU A 1 85 ? -12.550 1.783 -19.636 1.00 35.28 85 GLU A CA 1
ATOM 694 C C . GLU A 1 85 ? -11.722 1.261 -18.441 1.00 35.28 85 GLU A C 1
ATOM 696 O O . GLU A 1 85 ? -12.202 0.413 -17.691 1.00 35.28 85 GLU A O 1
ATOM 701 N N . ASN A 1 86 ? -10.527 1.835 -18.189 1.00 35.94 86 ASN A N 1
ATOM 702 C CA . ASN A 1 86 ? -10.028 2.096 -16.824 1.00 35.94 86 ASN A CA 1
ATOM 703 C C . ASN A 1 86 ? -8.766 2.995 -16.728 1.00 35.94 86 ASN A C 1
ATOM 705 O O . ASN A 1 86 ? -8.011 3.186 -17.676 1.00 35.94 86 ASN A O 1
ATOM 709 N N . HIS A 1 87 ? -8.599 3.555 -15.524 1.00 38.75 87 HIS A N 1
ATOM 710 C CA . HIS A 1 87 ? -7.828 4.729 -15.078 1.00 38.75 87 HIS A CA 1
ATOM 711 C C . HIS A 1 87 ? -6.308 4.815 -15.383 1.00 38.75 87 HIS A C 1
ATOM 713 O O . HIS A 1 87 ? -5.543 3.949 -14.962 1.00 38.75 87 HIS A O 1
ATOM 719 N N . ALA A 1 88 ? -5.832 5.958 -15.923 1.00 39.53 88 ALA A N 1
ATOM 720 C CA . ALA A 1 88 ? -4.425 6.394 -15.808 1.00 39.53 88 ALA A CA 1
ATOM 721 C C . ALA A 1 88 ? -4.160 7.897 -16.090 1.00 39.53 88 ALA A C 1
ATOM 723 O O . ALA A 1 88 ? -4.281 8.401 -17.197 1.00 39.53 88 ALA A O 1
ATOM 724 N N . SER A 1 89 ? -3.674 8.638 -15.093 1.00 39.06 89 SER A N 1
ATOM 725 C CA . SER A 1 89 ? -3.637 10.114 -15.132 1.00 39.06 89 SER A CA 1
ATOM 726 C C . SER A 1 89 ? -2.442 10.771 -15.863 1.00 39.06 89 SER A C 1
ATOM 728 O O . SER A 1 89 ? -2.312 11.995 -15.810 1.00 39.06 89 SER A O 1
ATOM 730 N N . ASN A 1 90 ? -1.565 10.008 -16.541 1.00 52.81 90 ASN A N 1
ATOM 731 C CA . ASN A 1 90 ? -0.346 10.520 -17.203 1.00 52.81 90 ASN A CA 1
ATOM 732 C C . ASN A 1 90 ? -0.267 10.126 -18.692 1.00 52.81 90 ASN A C 1
ATOM 734 O O . ASN A 1 90 ? -0.274 8.942 -19.012 1.00 52.81 90 ASN A O 1
ATOM 738 N N . SER A 1 91 ? -0.047 11.094 -19.594 1.00 49.41 91 SER A N 1
ATOM 739 C CA . SER A 1 91 ? -0.014 10.904 -21.065 1.00 49.41 91 SER A CA 1
ATOM 740 C C . SER A 1 91 ? 0.955 9.814 -21.570 1.00 49.41 91 SER A C 1
ATOM 742 O O . SER A 1 91 ? 0.651 9.084 -22.516 1.00 49.41 91 SER A O 1
ATOM 744 N N . CYS A 1 92 ? 2.113 9.650 -20.921 1.00 52.38 92 CYS A N 1
ATOM 745 C CA . CYS A 1 92 ? 3.081 8.608 -21.282 1.00 52.38 92 CYS A CA 1
ATOM 746 C C . CYS A 1 92 ? 2.638 7.217 -20.795 1.00 52.38 92 CYS A C 1
ATOM 748 O O . CYS A 1 92 ? 2.689 6.258 -21.559 1.00 52.38 92 CYS A O 1
ATOM 750 N N . LEU A 1 93 ? 2.119 7.120 -19.563 1.00 55.53 93 LEU A N 1
ATOM 751 C CA . LEU A 1 93 ? 1.551 5.880 -19.022 1.00 55.53 93 LEU A CA 1
ATOM 752 C C . LEU A 1 93 ? 0.329 5.432 -19.835 1.00 55.53 93 LEU A C 1
ATOM 754 O O . LEU A 1 93 ? 0.194 4.249 -20.114 1.00 55.53 93 LEU A O 1
ATOM 758 N N . MET A 1 94 ? -0.495 6.380 -20.289 1.00 58.59 94 MET A N 1
ATOM 759 C CA . MET A 1 94 ? -1.624 6.110 -21.180 1.00 58.59 94 MET A CA 1
ATOM 760 C C . MET A 1 94 ? -1.183 5.517 -22.513 1.00 58.59 94 MET A C 1
ATOM 762 O O . MET A 1 94 ? -1.783 4.551 -22.963 1.00 58.59 94 MET A O 1
ATOM 766 N N . SER A 1 95 ? -0.101 6.017 -23.115 1.00 62.31 95 SER A N 1
ATOM 767 C CA . SER A 1 95 ? 0.447 5.426 -24.347 1.00 62.31 95 SER A CA 1
ATOM 768 C C . SER A 1 95 ? 0.898 3.974 -24.139 1.00 62.31 95 SER A C 1
ATOM 770 O O . SER A 1 95 ? 0.708 3.140 -25.020 1.00 62.31 95 SER A O 1
ATOM 772 N N . PHE A 1 96 ? 1.465 3.661 -22.969 1.00 61.94 96 PHE A N 1
ATOM 773 C CA . PHE A 1 96 ? 1.866 2.298 -22.612 1.00 61.94 96 PHE A CA 1
ATOM 774 C C . PHE A 1 96 ? 0.669 1.389 -22.335 1.00 61.94 96 PHE A C 1
ATOM 776 O O . PHE A 1 96 ? 0.610 0.289 -22.870 1.00 61.94 96 PHE A O 1
ATOM 783 N N . ILE A 1 97 ? -0.318 1.857 -21.568 1.00 59.12 97 ILE A N 1
ATOM 784 C CA . ILE A 1 97 ? -1.559 1.112 -21.320 1.00 59.12 97 ILE A CA 1
ATOM 785 C C . ILE A 1 97 ? -2.278 0.834 -22.635 1.00 59.12 97 ILE A C 1
ATOM 787 O O . ILE A 1 97 ? -2.651 -0.307 -22.876 1.00 59.12 97 ILE A O 1
ATOM 791 N N . CYS A 1 98 ? -2.390 1.826 -23.521 1.00 62.44 98 CYS A N 1
ATOM 792 C CA . CYS A 1 98 ? -2.969 1.626 -24.846 1.00 62.44 98 CYS A CA 1
ATOM 793 C C . CYS A 1 98 ? -2.162 0.605 -25.662 1.00 62.44 98 CYS A C 1
ATOM 795 O O . CYS A 1 98 ? -2.752 -0.229 -26.337 1.00 62.44 98 CYS A O 1
ATOM 797 N N . SER A 1 99 ? -0.828 0.602 -25.559 1.00 63.28 99 SER A N 1
ATOM 798 C CA . SER A 1 99 ? 0.015 -0.402 -26.221 1.00 63.28 99 SER A CA 1
ATOM 799 C C . SER A 1 99 ? -0.177 -1.818 -25.668 1.00 63.28 99 SER A C 1
ATOM 801 O O . SER A 1 99 ? -0.101 -2.763 -26.449 1.00 63.28 99 SER A O 1
ATOM 803 N N . VAL A 1 100 ? -0.398 -1.981 -24.359 1.00 59.38 100 VAL A N 1
ATOM 804 C CA . VAL A 1 100 ? -0.673 -3.287 -23.727 1.00 59.38 100 VAL A CA 1
ATOM 805 C C . VAL A 1 100 ? -2.083 -3.755 -24.057 1.00 59.38 100 VAL A C 1
ATOM 807 O O . VAL A 1 100 ? -2.265 -4.884 -24.494 1.00 59.38 100 VAL A O 1
ATOM 810 N N . ALA A 1 101 ? -3.072 -2.874 -23.930 1.00 58.62 101 ALA A N 1
ATOM 811 C CA . ALA A 1 101 ? -4.452 -3.148 -24.313 1.00 58.62 101 ALA A CA 1
ATOM 812 C C . ALA A 1 101 ? -4.556 -3.519 -25.801 1.00 58.62 101 ALA A C 1
ATOM 814 O O . ALA A 1 101 ? -5.334 -4.384 -26.183 1.00 58.62 101 ALA A O 1
ATOM 815 N N . PHE A 1 102 ? -3.735 -2.891 -26.647 1.00 61.09 102 PHE A N 1
ATOM 816 C CA . PHE A 1 102 ? -3.629 -3.228 -28.061 1.00 61.09 102 PHE A CA 1
ATOM 817 C C . PHE A 1 102 ? -2.858 -4.530 -28.324 1.00 61.09 102 PHE A C 1
ATOM 819 O O . PHE A 1 102 ? -3.130 -5.191 -29.317 1.00 61.09 102 PHE A O 1
ATOM 826 N N . SER A 1 103 ? -1.883 -4.920 -27.496 1.00 57.59 103 SER A N 1
ATOM 827 C CA . SER A 1 103 ? -1.184 -6.204 -27.673 1.00 57.59 103 SER A CA 1
ATOM 828 C C . SER A 1 103 ? -1.983 -7.395 -27.129 1.00 57.59 103 SER A C 1
ATOM 830 O O . SER A 1 103 ? -1.778 -8.521 -27.579 1.00 57.59 103 SER A O 1
ATOM 832 N N . GLN A 1 104 ? -2.923 -7.144 -26.215 1.00 59.31 104 GLN A N 1
ATOM 833 C CA . GLN A 1 104 ? -3.842 -8.111 -25.611 1.00 59.31 104 GLN A CA 1
ATOM 834 C C . GLN A 1 104 ? -5.205 -8.132 -26.331 1.00 59.31 104 GLN A C 1
ATOM 836 O O . GLN A 1 104 ? -6.238 -7.972 -25.699 1.00 59.31 104 GLN A O 1
ATOM 841 N N . LEU A 1 105 ? -5.222 -8.339 -27.655 1.00 52.50 105 LEU A N 1
ATOM 842 C CA . LEU A 1 105 ? -6.442 -8.379 -28.497 1.00 52.50 105 LEU A CA 1
ATOM 843 C C . LEU A 1 105 ? -7.440 -9.518 -28.175 1.00 52.50 105 LEU A C 1
ATOM 845 O O . LEU A 1 105 ? -8.414 -9.691 -28.904 1.00 52.50 105 LEU A O 1
ATOM 849 N N . GLU A 1 106 ? -7.214 -10.303 -27.123 1.00 46.44 106 GLU A N 1
ATOM 850 C CA . GLU A 1 106 ? -8.161 -11.307 -26.623 1.00 46.44 106 GLU A CA 1
ATOM 851 C C . GLU A 1 106 ? -8.857 -10.760 -25.366 1.00 46.44 106 GLU A C 1
ATOM 853 O O . GLU A 1 106 ? -8.230 -10.004 -24.631 1.00 46.44 106 GLU A O 1
ATOM 858 N N . ASP A 1 107 ? -10.121 -11.149 -25.127 1.00 48.44 107 ASP A N 1
ATOM 859 C CA . ASP A 1 107 ? -11.111 -10.659 -24.129 1.00 48.44 107 ASP A CA 1
ATOM 860 C C . ASP A 1 107 ? -10.684 -10.633 -22.629 1.00 48.44 107 ASP A C 1
ATOM 862 O O . ASP A 1 107 ? -11.505 -10.751 -21.717 1.00 48.44 107 ASP A O 1
ATOM 866 N N . SER A 1 108 ? -9.398 -10.509 -22.311 1.00 53.44 108 SER A N 1
ATOM 867 C CA . SER A 1 108 ? -8.881 -10.338 -20.959 1.00 53.44 108 SER A CA 1
ATOM 868 C C . SER A 1 108 ? -8.945 -8.876 -20.514 1.00 53.44 108 SER A C 1
ATOM 870 O O . SER A 1 108 ? -8.404 -7.985 -21.165 1.00 53.44 108 SER A O 1
ATOM 872 N N . SER A 1 109 ? -9.560 -8.632 -19.356 1.00 58.97 109 SER A N 1
ATOM 873 C CA . SER A 1 109 ? -9.560 -7.324 -18.697 1.00 58.97 109 SER A CA 1
ATOM 874 C C . SER A 1 109 ? -8.135 -6.856 -18.373 1.00 58.97 109 SER A C 1
ATOM 876 O O . SER A 1 109 ? -7.334 -7.644 -17.860 1.00 58.97 109 SER A O 1
ATOM 878 N N . LEU A 1 110 ? -7.847 -5.567 -18.581 1.00 61.47 110 LEU A N 1
ATOM 879 C CA . LEU A 1 110 ? -6.566 -4.957 -18.211 1.00 61.47 110 LEU A CA 1
ATOM 880 C C . LEU A 1 110 ? -6.242 -5.183 -16.720 1.00 61.47 110 LEU A C 1
ATOM 882 O O . LEU A 1 110 ? -7.109 -4.970 -15.865 1.00 61.47 110 LEU A O 1
ATOM 886 N N . PRO A 1 111 ? -4.995 -5.560 -16.376 1.00 66.12 111 PRO A N 1
ATOM 887 C CA . PRO A 1 111 ? -4.590 -5.700 -14.984 1.00 66.12 111 PRO A CA 1
ATOM 888 C C . PRO A 1 111 ? -4.737 -4.384 -14.214 1.00 66.12 111 PRO A C 1
ATOM 890 O O . PRO A 1 111 ? -4.288 -3.334 -14.670 1.00 66.12 111 PRO A O 1
ATOM 893 N N . THR A 1 112 ? -5.309 -4.438 -13.011 1.00 67.50 112 THR A N 1
ATOM 894 C CA . THR A 1 112 ? -5.450 -3.251 -12.149 1.00 67.50 112 THR A CA 1
ATOM 895 C C . THR A 1 112 ? -4.156 -2.935 -11.392 1.00 67.50 112 THR A C 1
ATOM 897 O O . THR A 1 112 ? -3.883 -1.780 -11.072 1.00 67.50 112 THR A O 1
ATOM 900 N N . GLN A 1 113 ? -3.330 -3.948 -11.109 1.00 78.31 113 GLN A N 1
ATOM 901 C CA . GLN A 1 113 ? -2.065 -3.768 -10.401 1.00 78.31 113 GLN A CA 1
ATOM 902 C C . GLN A 1 113 ? -0.973 -3.250 -11.338 1.00 78.31 113 GLN A C 1
ATOM 904 O O . GLN A 1 113 ? -0.649 -3.868 -12.356 1.00 78.31 113 GLN A O 1
ATOM 909 N N . ARG A 1 114 ? -0.320 -2.159 -10.926 1.00 80.50 114 ARG A N 1
ATOM 910 C CA . ARG A 1 114 ? 0.744 -1.498 -11.696 1.00 80.50 114 ARG A CA 1
ATOM 911 C C . ARG A 1 114 ? 1.879 -2.443 -12.101 1.00 80.50 114 ARG A C 1
ATOM 913 O O . ARG A 1 114 ? 2.355 -2.359 -13.226 1.00 80.50 114 ARG A O 1
ATOM 920 N N . ILE A 1 115 ? 2.282 -3.364 -11.222 1.00 84.12 115 ILE A N 1
ATOM 921 C CA . ILE A 1 115 ? 3.357 -4.321 -11.523 1.00 84.12 115 ILE A CA 1
ATOM 922 C C . ILE A 1 115 ? 3.032 -5.206 -12.733 1.00 84.12 115 ILE A C 1
ATOM 924 O O . ILE A 1 115 ? 3.908 -5.463 -13.552 1.00 84.12 115 ILE A O 1
ATOM 928 N N . LEU A 1 116 ? 1.773 -5.625 -12.885 1.00 79.50 116 LEU A N 1
ATOM 929 C CA . LEU A 1 116 ? 1.344 -6.473 -13.997 1.00 79.50 116 LEU A CA 1
ATOM 930 C C . LEU A 1 116 ? 1.291 -5.684 -15.312 1.00 79.50 116 LEU A C 1
ATOM 932 O O . LEU A 1 116 ? 1.638 -6.224 -16.361 1.00 79.50 116 LEU A O 1
ATOM 936 N N . LEU A 1 117 ? 0.923 -4.400 -15.255 1.00 76.19 117 LEU A N 1
ATOM 937 C CA . LEU A 1 117 ? 0.986 -3.494 -16.406 1.00 76.19 117 LEU A CA 1
ATOM 938 C C . LEU A 1 117 ? 2.435 -3.256 -16.852 1.00 76.19 117 LEU A C 1
ATOM 940 O O . LEU A 1 117 ? 2.745 -3.352 -18.040 1.00 76.19 117 LEU A O 1
ATOM 944 N N . ASP A 1 118 ? 3.336 -2.981 -15.908 1.00 77.19 118 ASP A N 1
ATOM 945 C CA . ASP A 1 118 ? 4.758 -2.768 -16.194 1.00 77.19 118 ASP A CA 1
ATOM 946 C C . ASP A 1 118 ? 5.406 -4.051 -16.761 1.00 77.19 118 ASP A C 1
ATOM 948 O O . ASP A 1 118 ? 6.167 -3.989 -17.728 1.00 77.19 118 ASP A O 1
ATOM 952 N N . GLU A 1 119 ? 5.037 -5.230 -16.249 1.00 81.25 119 GLU A N 1
ATOM 953 C CA . GLU A 1 119 ? 5.442 -6.524 -16.817 1.00 81.25 119 GLU A CA 1
ATOM 954 C C . GLU A 1 119 ? 4.906 -6.757 -18.227 1.00 81.25 119 GLU A C 1
ATOM 956 O O . GLU A 1 119 ? 5.663 -7.181 -19.100 1.00 81.25 119 GLU A O 1
ATOM 961 N N . GLY A 1 120 ? 3.624 -6.470 -18.472 1.00 76.00 120 GLY A N 1
ATOM 962 C CA . GLY A 1 120 ? 3.014 -6.584 -19.797 1.00 76.00 120 GLY A CA 1
ATOM 963 C C . GLY A 1 120 ? 3.738 -5.727 -20.837 1.00 76.00 120 GLY A C 1
ATOM 964 O O . GLY A 1 120 ? 4.031 -6.198 -21.941 1.00 76.00 120 GLY A O 1
ATOM 965 N N . ASN A 1 121 ? 4.121 -4.506 -20.452 1.00 73.56 121 ASN A N 1
ATOM 966 C CA . ASN A 1 121 ? 4.944 -3.620 -21.274 1.00 73.56 121 ASN A CA 1
ATOM 967 C C . ASN A 1 121 ? 6.309 -4.243 -21.584 1.00 73.56 121 ASN A C 1
ATOM 969 O O . ASN A 1 121 ? 6.682 -4.373 -22.749 1.00 73.56 121 ASN A O 1
ATOM 973 N N . ILE A 1 122 ? 7.045 -4.683 -20.560 1.00 79.12 122 ILE A N 1
ATOM 974 C CA . ILE A 1 122 ? 8.380 -5.262 -20.752 1.00 79.12 122 ILE A CA 1
ATOM 975 C C . ILE A 1 122 ? 8.330 -6.557 -21.563 1.00 79.12 122 ILE A C 1
ATOM 977 O O . ILE A 1 122 ? 9.183 -6.755 -22.426 1.00 79.12 122 ILE A O 1
ATOM 981 N N . ASN A 1 123 ? 7.329 -7.413 -21.364 1.00 78.31 123 ASN A N 1
ATOM 982 C CA . ASN A 1 123 ? 7.147 -8.630 -22.155 1.00 78.31 123 ASN A CA 1
ATOM 983 C C . ASN A 1 123 ? 6.864 -8.307 -23.631 1.00 78.31 123 ASN A C 1
ATOM 985 O O . ASN A 1 123 ? 7.454 -8.927 -24.518 1.00 78.31 123 ASN A O 1
ATOM 989 N N . SER A 1 124 ? 6.037 -7.291 -23.898 1.00 72.06 124 SER A N 1
ATOM 990 C CA . SER A 1 124 ? 5.764 -6.804 -25.259 1.00 72.06 124 SER A CA 1
ATOM 991 C C . SER A 1 124 ? 7.023 -6.239 -25.928 1.00 72.06 124 SER A C 1
ATOM 993 O O . SER A 1 124 ? 7.242 -6.433 -27.117 1.00 72.06 124 SER A O 1
ATOM 995 N N . MET A 1 125 ? 7.901 -5.582 -25.168 1.00 72.50 125 MET A N 1
ATOM 996 C CA . MET A 1 125 ? 9.184 -5.091 -25.684 1.00 72.50 125 MET A CA 1
ATOM 997 C C . MET A 1 125 ? 10.195 -6.230 -25.879 1.00 72.50 125 MET A C 1
ATOM 999 O O . MET A 1 125 ? 10.957 -6.236 -26.842 1.00 72.50 125 MET A O 1
ATOM 1003 N N . SER A 1 126 ? 10.162 -7.235 -25.005 1.00 71.69 126 SER A N 1
ATOM 1004 C CA . SER A 1 126 ? 11.035 -8.411 -25.065 1.00 71.69 126 SER A CA 1
ATOM 1005 C C . SER A 1 126 ? 10.815 -9.230 -26.339 1.00 71.69 126 SER A C 1
ATOM 1007 O O . SER A 1 126 ? 11.779 -9.731 -26.922 1.00 71.69 126 SER A O 1
ATOM 1009 N N . SER A 1 127 ? 9.565 -9.347 -26.804 1.00 66.81 127 SER A N 1
ATOM 1010 C CA . SER A 1 127 ? 9.256 -10.026 -28.068 1.00 66.81 127 SER A CA 1
ATOM 1011 C C . SER A 1 127 ? 9.887 -9.295 -29.263 1.00 66.81 127 SER A C 1
ATOM 1013 O O . SER A 1 127 ? 10.512 -9.937 -30.113 1.00 66.81 127 SER A O 1
ATOM 1015 N N . LEU A 1 128 ? 9.863 -7.957 -29.271 1.00 64.94 128 LEU A N 1
ATOM 1016 C CA . LEU A 1 128 ? 10.555 -7.142 -30.276 1.00 64.94 128 LEU A CA 1
ATOM 1017 C C . LEU A 1 128 ? 12.073 -7.383 -30.254 1.00 64.94 128 LEU A C 1
ATOM 1019 O O . LEU A 1 128 ? 12.671 -7.556 -31.317 1.00 64.94 128 LEU A O 1
ATOM 1023 N N . TRP A 1 129 ? 12.690 -7.481 -29.069 1.00 69.69 129 TRP A N 1
ATOM 1024 C CA . TRP A 1 129 ? 14.132 -7.758 -28.943 1.00 69.69 129 TRP A CA 1
ATOM 1025 C C . TRP A 1 129 ? 14.500 -9.138 -29.485 1.00 69.69 129 TRP A C 1
ATOM 1027 O O . TRP A 1 129 ? 15.469 -9.275 -30.230 1.00 69.69 129 TRP A O 1
ATOM 1037 N N . SER A 1 130 ? 13.689 -10.154 -29.176 1.00 66.00 130 SER A N 1
ATOM 1038 C CA . SER A 1 130 ? 13.937 -11.534 -29.613 1.00 66.00 130 SER A CA 1
ATOM 1039 C C . SER A 1 130 ? 13.911 -11.704 -31.138 1.00 66.00 130 SER A C 1
ATOM 1041 O O . SER A 1 130 ? 14.605 -12.562 -31.686 1.00 66.00 130 SER A O 1
ATOM 1043 N N . THR A 1 131 ? 13.171 -10.844 -31.843 1.00 62.66 131 THR A N 1
ATOM 1044 C CA . THR A 1 131 ? 12.998 -10.926 -33.299 1.00 62.66 131 THR A CA 1
ATOM 1045 C C . THR A 1 131 ? 14.267 -10.508 -34.062 1.00 62.66 131 THR A C 1
ATOM 1047 O O . THR A 1 131 ? 14.458 -10.903 -35.212 1.00 62.66 131 THR A O 1
ATOM 1050 N N . LYS A 1 132 ? 15.181 -9.754 -33.431 1.00 60.97 132 LYS A N 1
ATOM 1051 C CA . LYS A 1 132 ? 16.343 -9.140 -34.100 1.00 60.97 132 LYS A CA 1
ATOM 1052 C C . LYS A 1 132 ? 17.672 -9.903 -33.971 1.00 60.97 132 LYS A C 1
ATOM 1054 O O . LYS A 1 132 ? 18.700 -9.381 -34.385 1.00 60.97 132 LYS A O 1
ATOM 1059 N N . ARG A 1 133 ? 17.655 -11.162 -33.503 1.00 53.19 133 ARG A N 1
ATOM 1060 C CA . ARG A 1 133 ? 18.838 -12.053 -33.403 1.00 53.19 133 ARG A CA 1
ATOM 1061 C C . ARG A 1 133 ? 20.012 -11.437 -32.618 1.00 53.19 133 ARG A C 1
ATOM 1063 O O . ARG A 1 133 ? 21.140 -11.432 -33.108 1.00 53.19 133 ARG A O 1
ATOM 1070 N N . SER A 1 134 ? 19.754 -10.948 -31.405 1.00 64.12 134 SER A N 1
ATOM 1071 C CA . SER A 1 134 ? 20.829 -10.564 -30.486 1.00 64.12 134 SER A CA 1
ATOM 1072 C C . SER A 1 134 ? 21.569 -11.791 -29.933 1.00 64.12 134 SER A C 1
ATOM 1074 O O . SER A 1 134 ? 20.962 -12.837 -29.694 1.00 64.12 134 SER A O 1
ATOM 1076 N N . SER A 1 135 ? 22.875 -11.670 -29.699 1.00 69.00 135 SER A N 1
ATOM 1077 C CA . SER A 1 135 ? 23.681 -12.633 -28.942 1.00 69.00 135 SER A CA 1
ATOM 1078 C C . SER A 1 135 ? 23.400 -12.568 -27.435 1.00 69.00 135 SER A C 1
ATOM 1080 O O . SER A 1 135 ? 23.616 -13.547 -26.723 1.00 69.00 135 SER A O 1
ATOM 1082 N N . ILE A 1 136 ? 22.877 -11.432 -26.958 1.00 71.69 136 ILE A N 1
ATOM 1083 C CA . ILE A 1 136 ? 22.489 -11.222 -25.560 1.00 71.69 136 ILE A CA 1
ATOM 1084 C C . ILE A 1 136 ? 21.107 -11.827 -25.325 1.00 71.69 136 ILE A C 1
ATOM 1086 O O . ILE A 1 136 ? 20.146 -11.505 -26.033 1.00 71.69 136 ILE A O 1
ATOM 1090 N N . SER A 1 137 ? 20.988 -12.678 -24.307 1.00 79.50 137 SER A N 1
ATOM 1091 C CA . SER A 1 137 ? 19.699 -13.247 -23.920 1.00 79.50 137 SER A CA 1
ATOM 1092 C C . SER A 1 137 ? 18.802 -12.208 -23.241 1.00 79.50 137 SER A C 1
ATOM 1094 O O . SER A 1 137 ? 19.265 -11.279 -22.576 1.00 79.50 137 SER A O 1
ATOM 1096 N N . ILE A 1 138 ? 17.482 -12.406 -23.319 1.00 78.44 138 ILE A N 1
ATOM 1097 C CA . ILE A 1 138 ? 16.514 -11.528 -22.644 1.00 78.44 138 ILE A CA 1
ATOM 1098 C C . ILE A 1 138 ? 16.771 -11.416 -21.134 1.00 78.44 138 ILE A C 1
ATOM 1100 O O . ILE A 1 138 ? 16.632 -10.349 -20.537 1.00 78.44 138 ILE A O 1
ATOM 1104 N N . ARG A 1 139 ? 17.189 -12.519 -20.508 1.00 81.19 139 ARG A N 1
ATOM 1105 C CA . ARG A 1 139 ? 17.482 -12.571 -19.076 1.00 81.19 139 ARG A CA 1
ATOM 1106 C C . ARG A 1 139 ? 18.687 -11.702 -18.721 1.00 81.19 139 ARG A C 1
ATOM 1108 O O . ARG A 1 139 ? 18.637 -10.988 -17.722 1.00 81.19 139 ARG A O 1
ATOM 1115 N N . GLU A 1 140 ? 19.739 -11.756 -19.532 1.00 79.56 140 GLU A N 1
ATOM 1116 C CA . GLU A 1 140 ? 20.929 -10.918 -19.358 1.00 79.56 140 GLU A CA 1
ATOM 1117 C C . GLU A 1 140 ? 20.595 -9.443 -19.578 1.00 79.56 140 GLU A C 1
ATOM 1119 O O . GLU A 1 140 ? 20.998 -8.613 -18.768 1.00 79.56 140 GLU A O 1
ATOM 1124 N N . LEU A 1 141 ? 19.782 -9.110 -20.588 1.00 80.12 141 LEU A N 1
ATOM 1125 C CA . LEU A 1 141 ? 19.310 -7.736 -20.801 1.00 80.12 141 LEU A CA 1
ATOM 1126 C C . LEU A 1 141 ? 18.546 -7.200 -19.587 1.00 80.12 141 LEU A C 1
ATOM 1128 O O . LEU A 1 141 ? 18.851 -6.109 -19.107 1.00 80.12 141 LEU A O 1
ATOM 1132 N N . ILE A 1 142 ? 17.595 -7.972 -19.050 1.00 83.38 142 ILE A N 1
ATOM 1133 C CA . ILE A 1 142 ? 16.851 -7.592 -17.841 1.00 83.38 142 ILE A CA 1
ATOM 1134 C C . ILE A 1 142 ? 17.811 -7.371 -16.665 1.00 83.38 142 ILE A C 1
ATOM 1136 O O . ILE A 1 142 ? 17.675 -6.383 -15.947 1.00 83.38 142 ILE A O 1
ATOM 1140 N N . GLN A 1 143 ? 18.811 -8.238 -16.484 1.00 82.62 143 GLN A N 1
ATOM 1141 C CA . GLN A 1 143 ? 19.801 -8.096 -15.414 1.00 82.62 143 GLN A CA 1
ATOM 1142 C C . GLN A 1 143 ? 20.661 -6.834 -15.582 1.00 82.62 143 GLN A C 1
ATOM 1144 O O . GLN A 1 143 ? 20.888 -6.112 -14.608 1.00 82.62 143 GLN A O 1
ATOM 1149 N N . ILE A 1 144 ? 21.095 -6.527 -16.808 1.00 80.88 144 ILE A N 1
ATOM 1150 C CA . ILE A 1 144 ? 21.836 -5.301 -17.124 1.00 80.88 144 ILE A CA 1
ATOM 1151 C C . ILE A 1 144 ? 20.970 -4.071 -16.823 1.00 80.88 144 ILE A C 1
ATOM 1153 O O . ILE A 1 144 ? 21.417 -3.176 -16.102 1.00 80.88 144 ILE A O 1
ATOM 1157 N N . PHE A 1 145 ? 19.717 -4.037 -17.293 1.00 83.50 145 PHE A N 1
ATOM 1158 C CA . PHE A 1 145 ? 18.797 -2.933 -17.008 1.00 83.50 145 PHE A CA 1
ATOM 1159 C C . PHE A 1 145 ? 18.522 -2.776 -15.512 1.00 83.50 145 PHE A C 1
ATOM 1161 O O . PHE A 1 145 ? 18.542 -1.653 -15.017 1.00 83.50 145 PHE A O 1
ATOM 1168 N N . SER A 1 146 ? 18.337 -3.869 -14.771 1.00 86.75 146 SER A N 1
ATOM 1169 C CA . SER A 1 146 ? 18.182 -3.856 -13.311 1.00 86.75 146 SER A CA 1
ATOM 1170 C C . SER A 1 146 ? 19.393 -3.285 -12.583 1.00 86.75 146 SER A C 1
ATOM 1172 O O . SER A 1 146 ? 19.233 -2.488 -11.657 1.00 86.75 146 SER A O 1
ATOM 1174 N N . ASN A 1 147 ? 20.604 -3.640 -13.013 1.00 82.62 147 ASN A N 1
ATOM 1175 C CA . ASN A 1 147 ? 21.835 -3.098 -12.442 1.00 82.62 147 ASN A CA 1
ATOM 1176 C C . ASN A 1 147 ? 21.961 -1.591 -12.709 1.00 82.62 147 ASN A C 1
ATOM 1178 O O . ASN A 1 147 ? 22.227 -0.826 -11.782 1.00 82.62 147 ASN A O 1
ATOM 1182 N N . ILE A 1 148 ? 21.706 -1.158 -13.948 1.00 80.56 148 ILE A N 1
ATOM 1183 C CA . ILE A 1 148 ? 21.729 0.260 -14.331 1.00 80.56 148 ILE A CA 1
ATOM 1184 C C . ILE A 1 148 ? 20.654 1.043 -13.569 1.00 80.56 148 ILE A C 1
ATOM 1186 O O . ILE A 1 148 ? 20.943 2.092 -12.999 1.00 80.56 148 ILE A O 1
ATOM 1190 N N . ALA A 1 149 ? 19.423 0.532 -13.523 1.00 85.31 149 ALA A N 1
ATOM 1191 C CA . ALA A 1 149 ? 18.305 1.168 -12.841 1.00 85.31 149 ALA A CA 1
ATOM 1192 C C . ALA A 1 149 ? 18.593 1.370 -11.359 1.00 85.31 149 ALA A C 1
ATOM 1194 O O . ALA A 1 149 ? 18.494 2.495 -10.880 1.00 85.31 149 ALA A O 1
ATOM 1195 N N . SER A 1 150 ? 19.036 0.319 -10.665 1.00 83.31 150 SER A N 1
ATOM 1196 C CA . SER A 1 150 ? 19.372 0.401 -9.245 1.00 83.31 150 SER A CA 1
ATOM 1197 C C . SER A 1 150 ? 20.510 1.381 -8.967 1.00 83.31 150 SER A C 1
ATOM 1199 O O . SER A 1 150 ? 20.471 2.059 -7.942 1.00 83.31 150 SER A O 1
ATOM 1201 N N . TYR A 1 151 ? 21.511 1.464 -9.849 1.00 80.25 151 TYR A N 1
ATOM 1202 C CA . TYR A 1 151 ? 22.608 2.423 -9.714 1.00 80.25 151 TYR A CA 1
ATOM 1203 C C . TYR A 1 151 ? 22.116 3.867 -9.875 1.00 80.25 151 TYR A C 1
ATOM 1205 O O . TYR A 1 151 ? 22.349 4.699 -9.001 1.00 80.25 151 TYR A O 1
ATOM 1213 N N . ILE A 1 152 ? 21.369 4.154 -10.949 1.00 77.50 152 ILE A N 1
ATOM 1214 C CA . ILE A 1 152 ? 20.810 5.492 -11.205 1.00 77.50 152 ILE A CA 1
ATOM 1215 C C . ILE A 1 152 ? 19.822 5.889 -10.097 1.00 77.50 152 ILE A C 1
ATOM 1217 O O . ILE A 1 152 ? 19.757 7.053 -9.710 1.00 77.50 152 ILE A O 1
ATOM 1221 N N . HIS A 1 153 ? 19.040 4.936 -9.583 1.00 81.69 153 HIS A N 1
ATOM 1222 C CA . HIS A 1 153 ? 18.018 5.191 -8.570 1.00 81.69 153 HIS A CA 1
ATOM 1223 C C . HIS A 1 153 ? 18.607 5.465 -7.178 1.00 81.69 153 HIS A C 1
ATOM 1225 O O . HIS A 1 153 ? 18.063 6.289 -6.454 1.00 81.69 153 HIS A O 1
ATOM 1231 N N . GLY A 1 154 ? 19.725 4.822 -6.817 1.00 73.50 154 GLY A N 1
ATOM 1232 C CA . GLY A 1 154 ? 20.384 5.022 -5.520 1.00 73.50 154 GLY A CA 1
ATOM 1233 C C . GLY A 1 154 ? 21.241 6.290 -5.407 1.00 73.50 154 GLY A C 1
ATOM 1234 O O . GLY A 1 154 ? 21.479 6.750 -4.296 1.00 73.50 154 GLY A O 1
ATOM 1235 N N . ASN A 1 155 ? 21.691 6.867 -6.525 1.00 67.19 155 ASN A N 1
ATOM 1236 C CA . ASN A 1 155 ? 22.637 7.993 -6.546 1.00 67.19 155 ASN A CA 1
ATOM 1237 C C . ASN A 1 155 ? 21.960 9.312 -6.962 1.00 67.19 155 ASN A C 1
ATOM 1239 O O . ASN A 1 155 ? 22.385 9.956 -7.916 1.00 67.19 155 ASN A O 1
ATOM 1243 N N . SER A 1 156 ? 20.873 9.703 -6.291 1.00 50.66 156 SER A N 1
ATOM 1244 C CA . SER A 1 156 ? 19.958 10.785 -6.696 1.00 50.66 156 SER A CA 1
ATOM 1245 C C . SER A 1 156 ? 20.609 12.160 -6.983 1.00 50.66 156 SER A C 1
ATOM 1247 O O . SER A 1 156 ? 20.571 13.041 -6.133 1.00 50.66 156 SER A O 1
ATOM 1249 N N . SER A 1 157 ? 21.139 12.364 -8.197 1.00 41.81 157 SER A N 1
ATOM 1250 C CA . SER A 1 157 ? 21.138 13.601 -9.005 1.00 41.81 157 SER A CA 1
ATOM 1251 C C . SER A 1 157 ? 22.068 13.447 -10.219 1.00 41.81 157 SER A C 1
ATOM 1253 O O . SER A 1 157 ? 23.273 13.312 -10.059 1.00 41.81 157 SER A O 1
ATOM 1255 N N . SER A 1 158 ? 21.521 13.529 -11.435 1.00 42.91 158 SER A N 1
ATOM 1256 C CA . SER A 1 158 ? 22.227 13.952 -12.663 1.00 42.91 158 SER A CA 1
ATOM 1257 C C . SER A 1 158 ? 23.501 13.228 -13.128 1.00 42.91 158 SER A C 1
ATOM 1259 O O . SER A 1 158 ? 24.101 13.683 -14.098 1.00 42.91 158 SER A O 1
ATOM 1261 N N . GLU A 1 159 ? 23.906 12.097 -12.558 1.00 41.00 159 GLU A N 1
ATOM 1262 C CA . GLU A 1 159 ? 24.979 11.299 -13.157 1.00 41.00 159 GLU A CA 1
ATOM 1263 C C . GLU A 1 159 ? 24.394 10.284 -14.121 1.00 41.00 159 GLU A C 1
ATOM 1265 O O . GLU A 1 159 ? 24.014 9.158 -13.803 1.00 41.00 159 GLU A O 1
ATOM 1270 N N . SER A 1 160 ? 24.303 10.734 -15.361 1.00 46.81 160 SER A N 1
ATOM 1271 C CA . SER A 1 160 ? 24.249 9.809 -16.462 1.00 46.81 160 SER A CA 1
ATOM 1272 C C . SER A 1 160 ? 25.546 8.985 -16.517 1.00 46.81 160 SER A C 1
ATOM 1274 O O . SER A 1 160 ? 26.622 9.491 -16.205 1.00 46.81 160 SER A O 1
ATOM 1276 N N . LEU A 1 161 ? 25.421 7.725 -16.949 1.00 47.19 161 LEU A N 1
ATOM 1277 C CA . LEU A 1 161 ? 26.502 6.750 -17.113 1.00 47.19 161 LEU A CA 1
ATOM 1278 C C . LEU A 1 161 ? 27.726 7.381 -17.803 1.00 47.19 161 LEU A C 1
ATOM 1280 O O . LEU A 1 161 ? 27.753 7.507 -19.024 1.00 47.19 161 LEU A O 1
ATOM 1284 N N . SER A 1 162 ? 28.745 7.775 -17.038 1.00 40.75 162 SER A N 1
ATOM 1285 C CA . SER A 1 162 ? 30.060 8.086 -17.596 1.00 40.75 162 SER A CA 1
ATOM 1286 C C . SER A 1 162 ? 30.802 6.770 -17.849 1.00 40.75 162 SER A C 1
ATOM 1288 O O . SER A 1 162 ? 30.616 5.791 -17.124 1.00 40.75 162 SER A O 1
ATOM 1290 N N . LYS A 1 163 ? 31.601 6.713 -18.923 1.00 42.12 163 LYS A N 1
ATOM 1291 C CA . LYS A 1 163 ? 32.397 5.544 -19.339 1.00 42.12 163 LYS A CA 1
ATOM 1292 C C . LYS A 1 163 ? 33.377 5.105 -18.241 1.00 42.12 163 LYS A C 1
ATOM 1294 O O . LYS A 1 163 ? 34.553 5.421 -18.325 1.00 42.12 163 LYS A O 1
ATOM 1299 N N . ASN A 1 164 ? 32.920 4.356 -17.246 1.00 34.75 164 ASN A N 1
ATOM 1300 C CA . ASN A 1 164 ? 33.773 3.710 -16.252 1.00 34.75 164 ASN A CA 1
ATOM 1301 C C . ASN A 1 164 ? 33.252 2.301 -15.935 1.00 34.75 164 ASN A C 1
ATOM 1303 O O . ASN A 1 164 ? 33.063 1.924 -14.782 1.00 34.75 164 ASN A O 1
ATOM 1307 N N . PHE A 1 165 ? 33.054 1.489 -16.976 1.00 34.91 165 PHE A N 1
ATOM 1308 C CA . PHE A 1 165 ? 33.055 0.034 -16.825 1.00 34.91 165 PHE A CA 1
ATOM 1309 C C . PHE A 1 165 ? 34.510 -0.426 -16.748 1.00 34.91 165 PHE A C 1
ATOM 1311 O O . PHE A 1 165 ? 35.136 -0.725 -17.761 1.00 34.91 165 PHE A O 1
ATOM 1318 N N . ASN A 1 166 ? 35.084 -0.404 -15.546 1.00 36.28 166 ASN A N 1
ATOM 1319 C CA . ASN A 1 166 ? 36.430 -0.912 -15.317 1.00 36.28 166 ASN A CA 1
ATOM 1320 C C . ASN A 1 166 ? 36.338 -2.349 -14.798 1.00 36.28 166 ASN A C 1
ATOM 1322 O O . ASN A 1 166 ? 36.217 -2.588 -13.599 1.00 36.28 166 ASN A O 1
ATOM 1326 N N . THR A 1 167 ? 36.388 -3.313 -15.710 1.00 35.47 167 THR A N 1
ATOM 1327 C CA . THR A 1 167 ? 36.521 -4.734 -15.376 1.00 35.47 167 THR A CA 1
ATOM 1328 C C . THR A 1 167 ? 37.495 -5.370 -16.352 1.00 35.47 167 THR A C 1
ATOM 1330 O O . THR A 1 167 ? 37.148 -5.706 -17.482 1.00 35.47 167 THR A O 1
ATOM 1333 N N . LYS A 1 168 ? 38.747 -5.501 -15.906 1.00 38.44 168 LYS A N 1
ATOM 1334 C CA . LYS A 1 168 ? 39.730 -6.387 -16.522 1.00 38.44 168 LYS A CA 1
ATOM 1335 C C . LYS A 1 168 ? 39.362 -7.811 -16.132 1.00 38.44 168 LYS A C 1
ATOM 1337 O O . LYS A 1 168 ? 39.513 -8.172 -14.973 1.00 38.44 168 LYS A O 1
ATOM 1342 N N . ASP A 1 169 ? 38.757 -8.516 -17.078 1.00 37.78 169 ASP A N 1
ATOM 1343 C CA . ASP A 1 169 ? 39.050 -9.892 -17.497 1.00 37.78 169 ASP A CA 1
ATOM 1344 C C . ASP A 1 169 ? 37.876 -10.352 -18.387 1.00 37.78 169 ASP A C 1
ATOM 1346 O O . ASP A 1 169 ? 36.721 -10.229 -17.992 1.00 37.78 169 ASP A O 1
ATOM 1350 N N . HIS A 1 170 ? 38.185 -10.826 -19.607 1.00 41.62 170 HIS A N 1
ATOM 1351 C CA . HIS A 1 170 ? 37.276 -11.122 -20.747 1.00 41.62 170 HIS A CA 1
ATOM 1352 C C . HIS A 1 170 ? 36.895 -9.940 -21.673 1.00 41.62 170 HIS A C 1
ATOM 1354 O O . HIS A 1 170 ? 35.737 -9.706 -21.991 1.00 41.62 170 HIS A O 1
ATOM 1360 N N . ILE A 1 171 ? 37.894 -9.205 -22.172 1.00 45.12 171 ILE A N 1
ATOM 1361 C CA . ILE A 1 171 ? 37.718 -7.921 -22.884 1.00 45.12 171 ILE A CA 1
ATOM 1362 C C . ILE A 1 171 ? 36.969 -8.021 -24.234 1.00 45.12 171 ILE A C 1
ATOM 1364 O O . ILE A 1 171 ? 36.180 -7.139 -24.541 1.00 45.12 171 ILE A O 1
ATOM 1368 N N . ARG A 1 172 ? 37.148 -9.079 -25.041 1.00 42.50 172 ARG A N 1
ATOM 1369 C CA . ARG A 1 172 ? 36.593 -9.099 -26.417 1.00 42.50 172 ARG A CA 1
ATOM 1370 C C . ARG A 1 172 ? 35.103 -9.447 -26.505 1.00 42.50 172 ARG A C 1
ATOM 1372 O O . ARG A 1 172 ? 34.396 -8.830 -27.296 1.00 42.50 172 ARG A O 1
ATOM 1379 N N . ASP A 1 173 ? 34.625 -10.383 -25.688 1.00 48.41 173 ASP A N 1
ATOM 1380 C CA . ASP A 1 173 ? 33.202 -10.762 -25.678 1.00 48.41 173 ASP A CA 1
ATOM 1381 C C . ASP A 1 173 ? 32.347 -9.681 -25.001 1.00 48.41 173 ASP A C 1
ATOM 1383 O O . ASP A 1 173 ? 31.258 -9.364 -25.474 1.00 48.41 173 ASP A O 1
ATOM 1387 N N . ILE A 1 174 ? 32.882 -9.039 -23.953 1.00 52.81 174 ILE A N 1
ATOM 1388 C CA . ILE A 1 174 ? 32.224 -7.928 -23.252 1.00 52.81 174 ILE A CA 1
ATOM 1389 C C . ILE A 1 174 ? 32.129 -6.689 -24.150 1.00 52.81 174 ILE A C 1
ATOM 1391 O O . ILE A 1 174 ? 31.097 -6.028 -24.149 1.00 52.81 174 ILE A O 1
ATOM 1395 N N . GLU A 1 175 ? 33.163 -6.367 -24.934 1.00 53.66 175 GLU A N 1
ATOM 1396 C CA . GLU A 1 175 ? 33.117 -5.239 -25.876 1.00 53.66 175 GLU A CA 1
ATOM 1397 C C . GLU A 1 175 ? 32.081 -5.458 -26.983 1.00 53.66 175 GLU A C 1
ATOM 1399 O O . GLU A 1 175 ? 31.306 -4.547 -27.273 1.00 53.66 175 GLU A O 1
ATOM 1404 N N . HIS A 1 176 ? 32.006 -6.667 -27.554 1.00 58.91 176 HIS A N 1
ATOM 1405 C CA . HIS A 1 176 ? 30.985 -6.998 -28.549 1.00 58.91 176 HIS A CA 1
ATOM 1406 C C . HIS A 1 176 ? 29.574 -6.905 -27.955 1.00 58.91 176 HIS A C 1
ATOM 1408 O O . HIS A 1 176 ? 28.719 -6.223 -28.515 1.00 58.91 176 HIS A O 1
ATOM 1414 N N . GLN A 1 177 ? 29.340 -7.515 -26.788 1.00 59.59 177 GLN A N 1
ATOM 1415 C CA . GLN A 1 177 ? 28.054 -7.439 -26.089 1.00 59.59 177 GLN A CA 1
ATOM 1416 C C . GLN A 1 177 ? 27.705 -6.006 -25.660 1.00 59.59 177 GLN A C 1
ATOM 1418 O O . GLN A 1 177 ? 26.549 -5.608 -25.739 1.00 59.59 177 GLN A O 1
ATOM 1423 N N . ALA A 1 178 ? 28.678 -5.189 -25.252 1.00 62.62 178 ALA A N 1
ATOM 1424 C CA . ALA A 1 178 ? 28.447 -3.790 -24.900 1.00 62.62 178 ALA A CA 1
ATOM 1425 C C . ALA A 1 178 ? 28.101 -2.937 -26.130 1.00 62.62 178 ALA A C 1
ATOM 1427 O O . ALA A 1 178 ? 27.201 -2.101 -26.058 1.00 62.62 178 ALA A O 1
ATOM 1428 N N . CYS A 1 179 ? 28.777 -3.148 -27.263 1.00 63.75 179 CYS A N 1
ATOM 1429 C CA . CYS A 1 179 ? 28.442 -2.492 -28.527 1.00 63.75 179 CYS A CA 1
ATOM 1430 C C . CYS A 1 179 ? 27.047 -2.894 -29.014 1.00 63.75 179 CYS A C 1
ATOM 1432 O O . CYS A 1 179 ? 26.256 -2.024 -29.373 1.00 63.75 179 CYS A O 1
ATOM 1434 N N . GLU A 1 180 ? 26.732 -4.185 -28.961 1.00 68.06 180 GLU A N 1
ATOM 1435 C CA . GLU A 1 180 ? 25.424 -4.725 -29.322 1.00 68.06 180 GLU A CA 1
ATOM 1436 C C . GLU A 1 180 ? 24.315 -4.186 -28.404 1.00 68.06 180 GLU A C 1
ATOM 1438 O O . GLU A 1 180 ? 23.282 -3.722 -28.879 1.00 68.06 180 GLU A O 1
ATOM 1443 N N . PHE A 1 181 ? 24.558 -4.126 -27.093 1.00 69.56 181 PHE A N 1
ATOM 1444 C CA . PHE A 1 181 ? 23.656 -3.516 -26.115 1.00 69.56 181 PHE A CA 1
ATOM 1445 C C . PHE A 1 181 ? 23.410 -2.027 -26.393 1.00 69.56 181 PHE A C 1
ATOM 1447 O O . PHE A 1 181 ? 22.266 -1.571 -26.387 1.00 69.56 181 PHE A O 1
ATOM 1454 N N . VAL A 1 182 ? 24.469 -1.257 -26.670 1.00 64.62 182 VAL A N 1
ATOM 1455 C CA . VAL A 1 182 ? 24.351 0.167 -27.020 1.00 64.62 182 VAL A CA 1
ATOM 1456 C C . VAL A 1 182 ? 23.581 0.348 -28.326 1.00 64.62 182 VAL A C 1
ATOM 1458 O O . VAL A 1 182 ? 22.798 1.292 -28.423 1.00 64.62 182 VAL A O 1
ATOM 1461 N N . GLN A 1 183 ? 23.760 -0.537 -29.308 1.00 64.31 183 GLN A N 1
ATOM 1462 C CA . GLN A 1 183 ? 22.999 -0.504 -30.554 1.00 64.31 183 GLN A CA 1
ATOM 1463 C C . GLN A 1 183 ? 21.511 -0.782 -30.310 1.00 64.31 183 GLN A C 1
ATOM 1465 O O . GLN A 1 183 ? 20.679 0.033 -30.705 1.00 64.31 183 GLN A O 1
ATOM 1470 N N . ILE A 1 184 ? 21.187 -1.849 -29.568 1.00 64.00 184 ILE A N 1
ATOM 1471 C CA . ILE A 1 184 ? 19.818 -2.180 -29.143 1.00 64.00 184 ILE A CA 1
ATOM 1472 C C . ILE A 1 184 ? 19.166 -0.953 -28.481 1.00 64.00 184 ILE A C 1
ATOM 1474 O O . ILE A 1 184 ? 18.076 -0.532 -28.859 1.00 64.00 184 ILE A O 1
ATOM 1478 N N . ILE A 1 185 ? 19.859 -0.301 -27.546 1.00 61.88 185 ILE A N 1
ATOM 1479 C CA . ILE A 1 185 ? 19.342 0.886 -26.851 1.00 61.88 185 ILE A CA 1
ATOM 1480 C C . ILE A 1 185 ? 19.156 2.097 -27.768 1.00 61.88 185 ILE A C 1
ATOM 1482 O O . ILE A 1 185 ? 18.169 2.816 -27.622 1.00 61.88 185 ILE A O 1
ATOM 1486 N N . ARG A 1 186 ? 20.112 2.361 -28.665 1.00 56.94 186 ARG A N 1
ATOM 1487 C CA . ARG A 1 186 ? 20.095 3.543 -29.537 1.00 56.94 186 ARG A CA 1
ATOM 1488 C C . ARG A 1 186 ? 19.027 3.469 -30.616 1.00 56.94 186 ARG A C 1
ATOM 1490 O O . ARG A 1 186 ? 18.461 4.505 -30.949 1.00 56.94 186 ARG A O 1
ATOM 1497 N N . GLU A 1 187 ? 18.807 2.288 -31.180 1.00 53.94 187 GLU A N 1
ATOM 1498 C CA . GLU A 1 187 ? 18.030 2.143 -32.411 1.00 53.94 187 GLU A CA 1
ATOM 1499 C C . GLU A 1 187 ? 16.586 1.693 -32.152 1.00 53.94 187 GLU A C 1
ATOM 1501 O O . GLU A 1 187 ? 15.715 2.063 -32.932 1.00 53.94 187 GLU A O 1
ATOM 1506 N N . ASP A 1 188 ? 16.290 0.966 -31.061 1.00 54.44 188 ASP A N 1
ATOM 1507 C CA . ASP A 1 188 ? 15.123 0.070 -31.115 1.00 54.44 188 ASP A CA 1
ATOM 1508 C C . ASP A 1 188 ? 14.225 -0.046 -29.878 1.00 54.44 188 ASP A C 1
ATOM 1510 O O . ASP A 1 188 ? 13.159 -0.653 -29.979 1.00 54.44 188 ASP A O 1
ATOM 1514 N N . VAL A 1 189 ? 14.605 0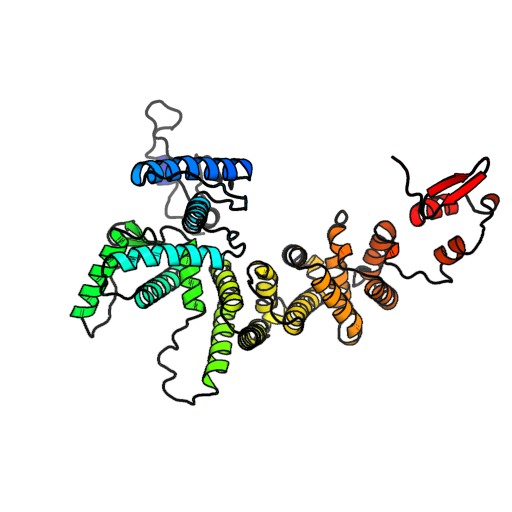.479 -28.707 1.00 54.25 189 VAL A N 1
ATOM 1515 C CA . VAL A 1 189 ? 13.983 -0.031 -27.467 1.00 54.25 189 VAL A CA 1
ATOM 1516 C C . VAL A 1 189 ? 13.187 0.982 -26.654 1.00 54.25 189 VAL A C 1
ATOM 1518 O O . VAL A 1 189 ? 12.360 0.570 -25.852 1.00 54.25 189 VAL A O 1
ATOM 1521 N N . GLY A 1 190 ? 13.364 2.293 -26.818 1.00 61.50 190 GLY A N 1
ATOM 1522 C CA . GLY A 1 190 ? 12.552 3.280 -26.082 1.00 61.50 190 GLY A CA 1
ATOM 1523 C C . GLY A 1 190 ? 12.611 3.170 -24.541 1.00 61.50 190 GLY A C 1
ATOM 1524 O O . GLY A 1 190 ? 11.853 3.842 -23.853 1.00 61.50 190 GLY A O 1
ATOM 1525 N N . ILE A 1 191 ? 13.499 2.342 -23.971 1.00 66.75 191 ILE A N 1
ATOM 1526 C CA . ILE A 1 191 ? 13.696 2.206 -22.516 1.00 66.75 191 ILE A CA 1
ATOM 1527 C C . ILE A 1 191 ? 14.713 3.220 -22.022 1.00 66.75 191 ILE A C 1
ATOM 1529 O O . ILE A 1 191 ? 14.493 3.852 -20.992 1.00 66.75 191 ILE A O 1
ATOM 1533 N N . LEU A 1 192 ? 15.822 3.379 -22.743 1.00 65.38 192 LEU A N 1
ATOM 1534 C CA . LEU A 1 192 ? 16.876 4.345 -22.456 1.00 65.38 192 LEU A CA 1
ATOM 1535 C C . LEU A 1 192 ? 16.940 5.358 -23.601 1.00 65.38 192 LEU A C 1
ATOM 1537 O O . LEU A 1 192 ? 16.776 5.004 -24.764 1.00 65.38 192 LEU A O 1
ATOM 1541 N N . ALA A 1 193 ? 17.198 6.615 -23.262 1.00 61.34 193 ALA A N 1
ATOM 1542 C CA . ALA A 1 193 ? 17.378 7.702 -24.211 1.00 61.34 193 ALA A CA 1
ATOM 1543 C C . ALA A 1 193 ? 18.698 8.425 -23.945 1.00 61.34 193 ALA A C 1
ATOM 1545 O O . ALA A 1 193 ? 19.127 8.557 -22.791 1.00 61.34 193 ALA A O 1
ATOM 1546 N N . ALA A 1 194 ? 19.325 8.919 -25.014 1.00 59.69 194 ALA A N 1
ATOM 1547 C CA . 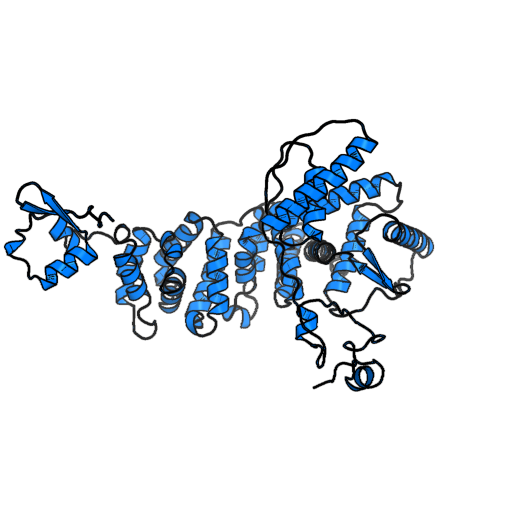ALA A 1 194 ? 20.487 9.786 -24.901 1.00 59.69 194 ALA A CA 1
ATOM 1548 C C . ALA A 1 194 ? 20.082 11.117 -24.236 1.00 59.69 194 ALA A C 1
ATOM 1550 O O . ALA A 1 194 ? 19.132 11.774 -24.658 1.00 59.69 194 ALA A O 1
ATOM 1551 N N . ARG A 1 195 ? 20.794 11.502 -23.176 1.00 55.25 195 ARG A N 1
ATOM 1552 C CA . ARG A 1 195 ? 20.602 12.738 -22.392 1.00 55.25 195 ARG A CA 1
ATOM 1553 C C . ARG A 1 195 ? 21.714 13.770 -22.646 1.00 55.25 195 ARG A C 1
ATOM 1555 O O . ARG A 1 195 ? 21.634 14.880 -22.134 1.00 55.25 195 ARG A O 1
ATOM 1562 N N . GLY A 1 196 ? 22.741 13.399 -23.411 1.00 46.53 196 GLY A N 1
ATOM 1563 C CA . GLY A 1 196 ? 23.930 14.196 -23.724 1.00 46.53 196 GLY A CA 1
ATOM 1564 C C . GLY A 1 196 ? 25.016 13.328 -24.367 1.00 46.53 196 GLY A C 1
ATOM 1565 O O . GLY A 1 196 ? 24.797 12.140 -24.624 1.00 46.53 196 GLY A O 1
ATOM 1566 N N . GLU A 1 197 ? 26.195 13.893 -24.626 1.00 46.38 197 GLU A N 1
ATOM 1567 C CA . GLU A 1 197 ? 27.296 13.145 -25.238 1.00 46.38 197 GLU A CA 1
ATOM 1568 C C . GLU A 1 197 ? 27.754 11.999 -24.323 1.00 46.38 197 GLU A C 1
ATOM 1570 O O . GLU A 1 197 ? 28.223 12.215 -23.211 1.00 46.38 197 GLU A O 1
ATOM 1575 N N . SER A 1 198 ? 27.599 10.757 -24.793 1.00 51.28 198 SER A N 1
ATOM 1576 C CA . SER A 1 198 ? 27.847 9.533 -24.010 1.00 51.28 198 SER A CA 1
ATOM 1577 C C . SER A 1 198 ? 26.994 9.387 -22.745 1.00 51.28 198 SER A C 1
ATOM 1579 O O . SER A 1 198 ? 27.333 8.582 -21.885 1.00 51.28 198 SER A O 1
ATOM 1581 N N . LEU A 1 199 ? 25.882 10.121 -22.646 1.00 56.25 199 LEU A N 1
ATOM 1582 C CA . LEU A 1 199 ? 25.010 10.108 -21.485 1.00 56.25 199 LEU A CA 1
ATOM 1583 C C . LEU A 1 199 ? 23.666 9.431 -21.798 1.00 56.25 199 LEU A C 1
ATOM 1585 O O . LEU A 1 199 ? 22.975 9.858 -22.718 1.00 56.25 199 LEU A O 1
ATOM 1589 N N . TYR A 1 200 ? 23.272 8.413 -21.024 1.00 61.28 200 TYR A N 1
ATOM 1590 C CA . TYR A 1 200 ? 21.994 7.702 -21.154 1.00 61.28 200 TYR A CA 1
ATOM 1591 C C . TYR A 1 200 ? 21.235 7.674 -19.832 1.00 61.28 200 TYR A C 1
ATOM 1593 O O . TYR A 1 200 ? 21.817 7.497 -18.763 1.00 61.28 200 TYR A O 1
ATOM 1601 N N . GLY A 1 201 ? 19.913 7.783 -19.919 1.00 65.62 201 GLY A N 1
ATOM 1602 C CA . GLY A 1 201 ? 19.010 7.560 -18.794 1.00 65.62 201 GLY A CA 1
ATOM 1603 C C . GLY A 1 201 ? 17.695 6.960 -19.265 1.00 65.62 201 GLY A C 1
ATOM 1604 O O . GLY A 1 201 ? 17.396 6.989 -20.458 1.00 65.62 201 GLY A O 1
ATOM 1605 N N . PHE A 1 202 ? 16.898 6.428 -18.339 1.00 73.62 202 PHE A N 1
ATOM 1606 C CA . PHE A 1 202 ? 15.592 5.873 -18.690 1.00 73.62 202 PHE A CA 1
ATOM 1607 C C . PHE A 1 202 ? 14.701 6.935 -19.344 1.00 73.62 202 PHE A C 1
ATOM 1609 O O . PHE A 1 202 ? 14.665 8.100 -18.917 1.00 73.62 202 PHE A O 1
ATOM 1616 N N . LEU A 1 203 ? 14.012 6.528 -20.414 1.00 68.56 203 LEU A N 1
ATOM 1617 C CA . LEU A 1 203 ? 13.049 7.353 -21.137 1.00 68.56 203 LEU A CA 1
ATOM 1618 C C . LEU A 1 203 ? 11.943 7.793 -20.174 1.00 68.56 203 LEU A C 1
ATOM 1620 O O . LEU A 1 203 ? 11.591 8.971 -20.129 1.00 68.56 203 LEU A O 1
ATOM 1624 N N . HIS A 1 204 ? 11.479 6.858 -19.341 1.00 73.12 204 HIS A N 1
ATOM 1625 C CA . HIS A 1 204 ? 10.484 7.103 -18.309 1.00 73.12 204 HIS A CA 1
ATOM 1626 C C . HIS A 1 204 ? 10.911 6.538 -16.950 1.00 73.12 204 HIS A C 1
ATOM 1628 O O . HIS A 1 204 ? 11.538 5.480 -16.869 1.00 73.12 204 HIS A O 1
ATOM 1634 N N . LEU A 1 205 ? 10.528 7.234 -15.874 1.00 77.44 205 LEU A N 1
ATOM 1635 C CA . LEU A 1 205 ? 10.838 6.830 -14.500 1.00 77.44 205 LEU A CA 1
ATOM 1636 C C . LEU A 1 205 ? 10.229 5.461 -14.158 1.00 77.44 205 LEU A C 1
ATOM 1638 O O . LEU A 1 205 ? 10.882 4.681 -13.482 1.00 77.44 205 LEU A O 1
ATOM 1642 N N . THR A 1 206 ? 9.056 5.128 -14.707 1.00 78.31 206 THR A N 1
ATOM 1643 C CA . THR A 1 206 ? 8.413 3.811 -14.534 1.00 78.31 206 THR A CA 1
ATOM 1644 C C . THR A 1 206 ? 9.345 2.649 -14.867 1.00 78.31 206 THR A C 1
ATOM 1646 O O . THR A 1 206 ? 9.430 1.709 -14.089 1.00 78.31 206 THR A O 1
ATOM 1649 N N . PHE A 1 207 ? 10.096 2.715 -15.974 1.00 82.75 207 PHE A N 1
ATOM 1650 C CA . PHE A 1 207 ? 11.035 1.644 -16.319 1.00 82.75 207 PHE A CA 1
ATOM 1651 C C . PHE A 1 207 ? 12.182 1.565 -15.316 1.00 82.75 207 PHE A C 1
ATOM 1653 O O . PHE A 1 207 ? 12.544 0.476 -14.878 1.00 82.75 207 PHE A O 1
ATOM 1660 N N . GLN A 1 208 ? 12.722 2.714 -14.906 1.00 84.69 208 GLN A N 1
ATOM 1661 C CA . GLN A 1 208 ? 13.746 2.756 -13.867 1.00 84.69 208 GLN A CA 1
ATOM 1662 C C . GLN A 1 208 ? 13.222 2.153 -12.553 1.00 84.69 208 GLN A C 1
ATOM 1664 O O . GLN A 1 208 ? 13.915 1.353 -11.933 1.00 84.69 208 GLN A O 1
ATOM 1669 N N . GLU A 1 209 ? 12.005 2.490 -12.130 1.00 88.69 209 GLU A N 1
ATOM 1670 C CA . GLU A 1 209 ? 11.377 1.964 -10.913 1.00 88.69 209 GLU A CA 1
ATOM 1671 C C . GLU A 1 209 ? 11.110 0.456 -11.012 1.00 88.69 209 GLU A C 1
ATOM 1673 O O . GLU A 1 209 ? 11.445 -0.281 -10.085 1.00 88.69 209 GLU A O 1
ATOM 1678 N N . TYR A 1 210 ? 10.600 -0.018 -12.151 1.00 90.12 210 TYR A N 1
ATOM 1679 C CA . TYR A 1 210 ? 10.365 -1.436 -12.423 1.00 90.12 210 TYR A CA 1
ATOM 1680 C C . TYR A 1 210 ? 11.660 -2.256 -12.371 1.00 90.12 210 TYR A C 1
ATOM 1682 O O . TYR A 1 210 ? 11.762 -3.237 -11.633 1.00 90.12 210 TYR A O 1
ATOM 1690 N N . PHE A 1 211 ? 12.700 -1.831 -13.093 1.00 89.56 211 PHE A N 1
ATOM 1691 C CA . PHE A 1 211 ? 13.982 -2.537 -13.100 1.00 89.56 211 PHE A CA 1
ATOM 1692 C C . PHE A 1 211 ? 14.707 -2.446 -11.748 1.00 89.56 211 PHE A C 1
ATOM 1694 O O . PHE A 1 211 ? 15.394 -3.400 -11.368 1.00 89.56 211 PHE A O 1
ATOM 1701 N N . THR A 1 212 ? 14.512 -1.358 -10.991 1.00 91.31 212 THR A N 1
ATOM 1702 C CA . THR A 1 212 ? 14.983 -1.238 -9.599 1.00 91.31 212 THR A CA 1
ATOM 1703 C C . THR A 1 212 ? 14.261 -2.233 -8.694 1.00 91.31 212 THR A C 1
ATOM 1705 O O . THR A 1 212 ? 14.917 -2.930 -7.925 1.00 91.31 212 THR A O 1
ATOM 1708 N N . CYS A 1 213 ? 12.939 -2.376 -8.830 1.00 93.31 213 CYS A N 1
ATOM 1709 C CA . CYS A 1 213 ? 12.153 -3.414 -8.157 1.00 93.31 213 CYS A CA 1
ATOM 1710 C C . CYS A 1 213 ? 12.719 -4.815 -8.429 1.00 93.31 213 CYS A C 1
ATOM 1712 O O . CYS A 1 213 ? 12.987 -5.565 -7.490 1.00 93.31 213 CYS A O 1
ATOM 1714 N N . LEU A 1 214 ? 12.994 -5.151 -9.694 1.00 90.94 214 LEU A N 1
ATOM 1715 C CA . LEU A 1 214 ? 13.597 -6.440 -10.037 1.00 90.94 214 LEU A CA 1
ATOM 1716 C C . LEU A 1 214 ? 14.960 -6.641 -9.360 1.00 90.94 214 LEU A C 1
ATOM 1718 O O . LEU A 1 214 ? 15.248 -7.744 -8.899 1.00 90.94 214 LEU A O 1
ATOM 1722 N N . LYS A 1 215 ? 15.783 -5.590 -9.234 1.00 89.19 215 LYS A N 1
ATOM 1723 C CA . LYS A 1 215 ? 17.055 -5.678 -8.501 1.00 89.19 215 LYS A CA 1
ATOM 1724 C C . LYS A 1 215 ? 16.850 -5.882 -6.996 1.00 89.19 215 LYS A C 1
ATOM 1726 O O . LYS A 1 215 ? 17.594 -6.659 -6.404 1.00 89.19 215 LYS A O 1
ATOM 1731 N N . LEU A 1 216 ? 15.847 -5.234 -6.395 1.00 89.69 216 LEU A N 1
ATOM 1732 C CA . LEU A 1 216 ? 15.520 -5.367 -4.967 1.00 89.69 216 LEU A CA 1
ATOM 1733 C C . LEU A 1 216 ? 15.126 -6.795 -4.582 1.00 89.69 216 LEU A C 1
ATOM 1735 O O . LEU A 1 216 ? 15.468 -7.251 -3.496 1.00 89.69 216 LEU A O 1
ATOM 1739 N N . ILE A 1 217 ? 14.418 -7.504 -5.461 1.00 89.88 217 ILE A N 1
ATOM 1740 C CA . ILE A 1 217 ? 13.985 -8.887 -5.204 1.00 89.88 217 ILE A CA 1
ATOM 1741 C C . ILE A 1 217 ? 14.990 -9.929 -5.712 1.00 89.88 217 ILE A C 1
ATOM 1743 O O . ILE A 1 217 ? 14.960 -11.084 -5.288 1.00 89.88 217 ILE A O 1
ATOM 1747 N N . ASN A 1 218 ? 15.887 -9.530 -6.617 1.00 80.94 218 ASN A N 1
ATOM 1748 C CA . ASN A 1 218 ? 16.937 -10.364 -7.192 1.00 80.94 218 ASN A CA 1
ATOM 1749 C C . ASN A 1 218 ? 18.319 -9.885 -6.738 1.00 80.94 218 ASN A C 1
ATOM 1751 O O . ASN A 1 218 ? 19.212 -9.637 -7.555 1.00 80.94 218 ASN A O 1
ATOM 1755 N N . ILE A 1 219 ? 18.490 -9.724 -5.425 1.00 61.16 219 ILE A N 1
ATOM 1756 C CA . ILE A 1 219 ? 19.796 -9.391 -4.872 1.00 61.16 219 ILE A CA 1
ATOM 1757 C C . ILE A 1 219 ? 20.685 -10.609 -5.100 1.00 61.16 219 ILE A C 1
ATOM 1759 O O . ILE A 1 219 ? 20.548 -11.647 -4.450 1.00 61.16 219 ILE A O 1
ATOM 1763 N N . GLU A 1 220 ? 21.557 -10.491 -6.101 1.00 52.94 220 GLU A N 1
ATOM 1764 C CA . GLU A 1 220 ? 22.728 -11.341 -6.234 1.00 52.94 220 GLU A CA 1
ATOM 1765 C C . GLU A 1 220 ? 23.420 -11.310 -4.881 1.00 52.94 220 GLU A C 1
ATOM 1767 O O . GLU A 1 220 ? 23.869 -10.252 -4.441 1.00 52.94 220 GLU A O 1
ATOM 1772 N N . THR A 1 221 ? 23.458 -12.457 -4.207 1.00 43.56 221 THR A N 1
ATOM 1773 C CA . THR A 1 221 ? 24.331 -12.673 -3.061 1.00 43.56 221 THR A CA 1
ATOM 1774 C C . THR A 1 221 ? 25.719 -12.224 -3.495 1.00 43.56 221 THR A C 1
ATOM 1776 O O . THR A 1 221 ? 26.384 -12.900 -4.287 1.00 43.56 221 THR A O 1
ATOM 1779 N N . THR A 1 222 ? 26.136 -11.040 -3.045 1.00 37.72 222 THR A N 1
ATOM 1780 C CA . THR A 1 222 ? 27.520 -10.591 -3.143 1.00 37.72 222 THR A CA 1
ATOM 1781 C C . THR A 1 222 ? 28.405 -11.737 -2.668 1.00 37.72 222 THR A C 1
ATOM 1783 O O . THR A 1 222 ? 28.005 -12.487 -1.783 1.00 37.72 222 THR A O 1
ATOM 1786 N N . LYS A 1 223 ? 29.573 -11.891 -3.298 1.00 38.84 223 LYS A N 1
ATOM 1787 C CA . LYS A 1 223 ? 30.518 -13.029 -3.270 1.00 38.84 223 LYS A CA 1
ATOM 1788 C C . LYS A 1 223 ? 30.963 -13.591 -1.889 1.00 38.84 223 LYS A C 1
ATOM 1790 O O . LYS A 1 223 ? 31.956 -14.305 -1.846 1.00 38.84 223 LYS A O 1
ATOM 1795 N N . GLN A 1 224 ? 30.278 -13.317 -0.783 1.00 36.97 224 GLN A N 1
ATOM 1796 C CA . GLN A 1 224 ? 30.560 -13.832 0.558 1.00 36.97 224 GLN A CA 1
ATOM 1797 C C . GLN A 1 224 ? 29.839 -15.141 0.922 1.00 36.97 224 GLN A C 1
ATOM 1799 O O . GLN A 1 224 ? 30.231 -15.761 1.899 1.00 36.97 224 GLN A O 1
ATOM 1804 N N . GLU A 1 225 ? 28.884 -15.639 0.131 1.00 42.12 225 GLU A N 1
ATOM 1805 C CA . GLU A 1 225 ? 28.230 -16.935 0.406 1.00 42.12 225 GLU A CA 1
ATOM 1806 C C . GLU A 1 225 ? 28.571 -17.994 -0.653 1.00 42.12 225 GLU A C 1
ATOM 1808 O O . GLU A 1 225 ? 27.715 -18.571 -1.321 1.00 42.12 225 GLU A O 1
ATOM 1813 N N . LYS A 1 226 ? 29.866 -18.274 -0.813 1.00 36.84 226 LYS A N 1
ATOM 1814 C CA . LYS A 1 226 ? 30.311 -19.600 -1.256 1.00 36.84 226 LYS A CA 1
ATOM 1815 C C . LYS A 1 226 ? 30.739 -20.358 -0.011 1.00 36.84 226 LYS A C 1
ATOM 1817 O O . LYS A 1 226 ? 31.899 -20.273 0.348 1.00 36.84 226 LYS A O 1
ATOM 1822 N N . GLU A 1 227 ? 29.771 -21.022 0.619 1.00 46.22 227 GLU A N 1
ATOM 1823 C CA . GLU A 1 227 ? 29.881 -22.138 1.578 1.00 46.22 227 GLU A CA 1
ATOM 1824 C C . GLU A 1 227 ? 28.835 -21.977 2.685 1.00 46.22 227 GLU A C 1
ATOM 1826 O O . GLU A 1 227 ? 29.086 -21.297 3.670 1.00 46.22 227 GLU A O 1
ATOM 1831 N N . GLN A 1 228 ? 27.665 -22.612 2.521 1.00 39.72 228 GLN A N 1
ATOM 1832 C CA . GLN A 1 228 ? 27.035 -23.486 3.530 1.00 39.72 228 GLN A CA 1
ATOM 1833 C C . GLN A 1 228 ? 25.585 -23.865 3.151 1.00 39.72 228 GLN A C 1
ATOM 1835 O O . GLN A 1 228 ? 24.678 -23.044 3.120 1.00 39.72 228 GLN A O 1
ATOM 1840 N N . THR A 1 229 ? 25.401 -25.171 2.928 1.00 40.44 229 THR A N 1
ATOM 1841 C CA . THR A 1 229 ? 24.218 -26.005 3.245 1.00 40.44 229 THR A CA 1
ATOM 1842 C C . THR A 1 229 ? 22.842 -25.689 2.615 1.00 40.44 229 THR A C 1
ATOM 1844 O O . THR A 1 229 ? 22.198 -24.669 2.840 1.00 40.44 229 THR A O 1
ATOM 1847 N N . TYR A 1 230 ? 22.339 -26.668 1.855 1.00 47.00 230 TYR A N 1
ATOM 1848 C CA . TYR A 1 230 ? 21.292 -26.566 0.825 1.00 47.00 230 TYR A CA 1
ATOM 1849 C C . TYR A 1 230 ? 19.814 -26.643 1.289 1.00 47.00 230 TYR A C 1
ATOM 1851 O O . TYR A 1 230 ? 18.937 -26.953 0.487 1.00 47.00 230 TYR A O 1
ATOM 1859 N N . THR A 1 231 ? 19.485 -26.306 2.539 1.00 45.53 231 THR A N 1
ATOM 1860 C CA . THR A 1 231 ? 18.071 -26.240 3.002 1.00 45.53 231 THR A CA 1
ATOM 1861 C C . THR A 1 231 ? 17.765 -25.021 3.876 1.00 45.53 231 THR A C 1
ATOM 1863 O O . THR A 1 231 ? 16.662 -24.487 3.802 1.00 45.53 231 THR A O 1
ATOM 1866 N N . SER A 1 232 ? 18.756 -24.493 4.600 1.00 55.72 232 SER A N 1
ATOM 1867 C CA . SER A 1 232 ? 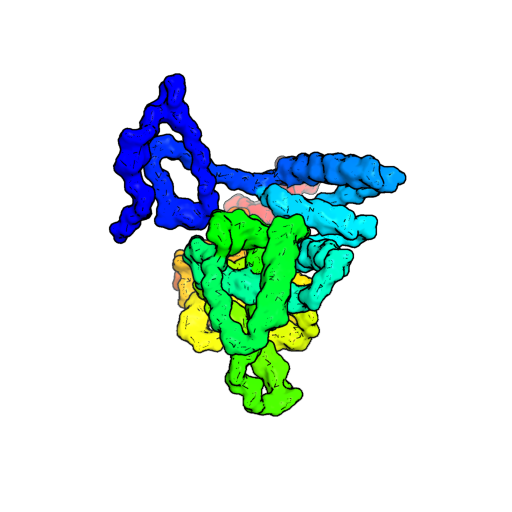18.740 -23.156 5.222 1.00 55.72 232 SER A CA 1
ATOM 1868 C C . SER A 1 232 ? 18.796 -22.011 4.197 1.00 55.72 232 SER A C 1
ATOM 1870 O O . SER A 1 232 ? 18.473 -20.873 4.519 1.00 55.72 232 SER A O 1
ATOM 1872 N N . SER A 1 233 ? 19.160 -22.294 2.943 1.00 70.69 233 SER A N 1
ATOM 1873 C CA . SER A 1 233 ? 19.451 -21.271 1.932 1.00 70.69 233 SER A CA 1
ATOM 1874 C C . SER A 1 233 ? 18.233 -20.465 1.465 1.00 70.69 233 SER A C 1
ATOM 1876 O O . SER A 1 233 ? 18.339 -19.252 1.301 1.00 70.69 233 SER A O 1
ATOM 1878 N N . LEU A 1 234 ? 17.063 -21.089 1.262 1.00 78.31 234 LEU A N 1
ATOM 1879 C CA . LEU A 1 234 ? 15.891 -20.370 0.742 1.00 78.31 234 LEU A CA 1
ATOM 1880 C C . LEU A 1 234 ? 15.267 -19.456 1.799 1.00 78.31 234 LEU A C 1
ATOM 1882 O O . LEU A 1 234 ? 14.899 -18.327 1.485 1.00 78.31 234 LEU A O 1
ATOM 1886 N N . GLN A 1 235 ? 15.158 -19.926 3.042 1.00 82.00 235 GLN A N 1
ATOM 1887 C CA . GLN A 1 235 ? 14.626 -19.113 4.134 1.00 82.00 235 GLN A CA 1
ATOM 1888 C C . GLN A 1 235 ? 15.559 -17.939 4.447 1.00 82.00 235 GLN A C 1
ATOM 1890 O O . GLN A 1 235 ? 15.077 -16.812 4.538 1.00 82.00 235 GLN A O 1
ATOM 1895 N N . ASN A 1 236 ? 16.877 -18.174 4.482 1.00 82.88 236 ASN A N 1
ATOM 1896 C CA . ASN A 1 236 ? 17.870 -17.107 4.618 1.00 82.88 236 ASN A CA 1
ATOM 1897 C C . ASN A 1 236 ? 17.768 -16.104 3.464 1.00 82.88 236 ASN A C 1
ATOM 1899 O O . ASN A 1 236 ? 17.804 -14.900 3.691 1.00 82.88 236 ASN A O 1
ATOM 1903 N N . LYS A 1 237 ? 17.554 -16.579 2.229 1.00 86.12 237 LYS A N 1
ATOM 1904 C CA . LYS A 1 237 ? 17.355 -15.702 1.071 1.00 86.12 237 LYS A CA 1
ATOM 1905 C C . LYS A 1 237 ? 16.085 -14.856 1.192 1.00 86.12 237 LYS A C 1
ATOM 1907 O O . LYS A 1 237 ? 16.136 -13.662 0.922 1.00 86.12 237 LYS A O 1
ATOM 1912 N N . ILE A 1 238 ? 14.957 -15.441 1.601 1.00 90.00 238 ILE A N 1
ATOM 1913 C CA . ILE A 1 238 ? 13.699 -14.704 1.816 1.00 90.00 238 ILE A CA 1
ATOM 1914 C C . ILE A 1 238 ? 13.884 -13.640 2.898 1.00 90.00 238 ILE A C 1
ATOM 1916 O O . ILE A 1 238 ? 13.502 -12.491 2.692 1.00 90.00 238 ILE A O 1
ATOM 1920 N N . GLN A 1 239 ? 14.502 -14.013 4.018 1.00 89.94 239 GLN A N 1
ATOM 1921 C CA . GLN A 1 239 ? 14.801 -13.104 5.116 1.00 89.94 239 GLN A CA 1
ATOM 1922 C C . GLN A 1 239 ? 15.712 -11.961 4.661 1.00 89.94 239 GLN A C 1
ATOM 1924 O O . GLN A 1 239 ? 15.421 -10.799 4.927 1.00 89.94 239 GLN A O 1
ATOM 1929 N N . PHE A 1 240 ? 16.772 -12.273 3.918 1.00 88.31 240 PHE A N 1
ATOM 1930 C CA . PHE A 1 240 ? 17.697 -11.280 3.387 1.00 88.31 240 PHE A CA 1
ATOM 1931 C C . PHE A 1 240 ? 17.010 -10.306 2.421 1.00 88.31 240 PHE A C 1
ATOM 1933 O O . PHE A 1 240 ? 17.224 -9.096 2.512 1.00 88.31 240 PHE A O 1
ATOM 1940 N N . ILE A 1 241 ? 16.143 -10.800 1.528 1.00 91.62 241 ILE A N 1
ATOM 1941 C CA . ILE A 1 241 ? 15.351 -9.940 0.637 1.00 91.62 241 ILE A CA 1
ATOM 1942 C C . ILE A 1 241 ? 14.401 -9.066 1.466 1.00 91.62 241 ILE A C 1
ATOM 1944 O O . ILE A 1 241 ? 14.363 -7.858 1.251 1.00 91.62 241 ILE A O 1
ATOM 1948 N N . ALA A 1 242 ? 13.684 -9.630 2.444 1.00 93.50 242 ALA A N 1
ATOM 1949 C CA . ALA A 1 242 ? 12.786 -8.874 3.319 1.00 93.50 242 ALA A CA 1
ATOM 1950 C C . ALA A 1 242 ? 13.518 -7.745 4.053 1.00 93.50 242 ALA A C 1
ATOM 1952 O O . ALA A 1 242 ? 13.084 -6.597 4.001 1.00 93.50 242 ALA A O 1
ATOM 1953 N N . GLN A 1 243 ? 14.670 -8.043 4.653 1.00 88.88 243 GLN A N 1
ATOM 1954 C CA . GLN A 1 243 ? 15.504 -7.063 5.348 1.00 88.88 243 GLN A CA 1
ATOM 1955 C C . GLN A 1 243 ? 16.056 -5.995 4.401 1.00 88.88 243 GLN A C 1
ATOM 1957 O O . GLN A 1 243 ? 16.047 -4.815 4.736 1.00 88.88 243 GLN A O 1
ATOM 1962 N N . SER A 1 244 ? 16.483 -6.381 3.200 1.00 87.31 244 SER A N 1
ATOM 1963 C CA . SER A 1 244 ? 17.027 -5.445 2.212 1.00 87.31 244 SER A CA 1
ATOM 1964 C C . SER A 1 244 ? 15.965 -4.498 1.654 1.00 87.31 244 SER A C 1
ATOM 1966 O O . SER A 1 244 ? 16.218 -3.302 1.508 1.00 87.31 244 SER A O 1
ATOM 1968 N N . VAL A 1 245 ? 14.765 -5.011 1.362 1.00 91.62 245 VAL A N 1
ATOM 1969 C CA . VAL A 1 245 ? 13.619 -4.193 0.936 1.00 91.62 245 VAL A CA 1
ATOM 1970 C C . VAL A 1 245 ? 13.189 -3.273 2.077 1.00 91.62 245 VAL A C 1
ATOM 1972 O O . VAL A 1 245 ? 12.970 -2.084 1.855 1.00 91.62 245 VAL A O 1
ATOM 1975 N N . ARG A 1 246 ? 13.137 -3.791 3.310 1.00 89.31 246 ARG A N 1
ATOM 1976 C CA . ARG A 1 246 ? 12.809 -3.015 4.510 1.00 89.31 246 ARG A CA 1
ATOM 1977 C C . ARG A 1 246 ? 13.813 -1.898 4.769 1.00 89.31 246 ARG A C 1
ATOM 1979 O O . ARG A 1 246 ? 13.412 -0.775 5.018 1.00 89.31 246 ARG A O 1
ATOM 1986 N N . TYR A 1 247 ? 15.110 -2.154 4.638 1.00 87.31 247 TYR A N 1
ATOM 1987 C CA . TYR A 1 247 ? 16.146 -1.133 4.826 1.00 87.31 247 TYR A CA 1
ATOM 1988 C C . TYR A 1 247 ? 15.934 0.095 3.921 1.00 87.31 247 TYR A C 1
ATOM 1990 O O . TYR A 1 247 ? 16.260 1.222 4.289 1.00 87.31 247 TYR A O 1
ATOM 1998 N N . ARG A 1 248 ? 15.335 -0.109 2.742 1.00 88.81 248 ARG A N 1
ATOM 1999 C CA . ARG A 1 248 ? 15.020 0.955 1.785 1.00 88.81 248 ARG A CA 1
ATOM 2000 C C . ARG A 1 248 ? 13.725 1.714 2.098 1.00 88.81 248 ARG A C 1
ATOM 2002 O O . ARG A 1 248 ? 13.490 2.728 1.452 1.00 88.81 248 ARG A O 1
ATOM 2009 N N . THR A 1 249 ? 12.900 1.302 3.068 1.00 88.31 249 THR A N 1
ATOM 2010 C CA . THR A 1 249 ? 11.635 2.005 3.390 1.00 88.31 249 THR A CA 1
ATOM 2011 C C . THR A 1 249 ? 11.860 3.410 3.941 1.00 88.31 249 THR A C 1
ATOM 2013 O O . THR A 1 249 ? 10.970 4.250 3.840 1.00 88.31 249 THR A O 1
ATOM 2016 N N . ASN A 1 250 ? 13.049 3.670 4.487 1.00 82.56 250 ASN A N 1
ATOM 2017 C CA . ASN A 1 250 ? 13.477 4.991 4.945 1.00 82.56 250 ASN A CA 1
ATOM 2018 C C . ASN A 1 250 ? 13.818 5.960 3.803 1.00 82.56 250 ASN A C 1
ATOM 2020 O O . ASN A 1 250 ? 13.947 7.156 4.051 1.00 82.56 250 ASN A O 1
ATOM 2024 N N . ASP A 1 251 ? 13.974 5.477 2.568 1.00 83.50 251 ASP A N 1
ATOM 2025 C CA . ASP A 1 251 ? 14.312 6.306 1.412 1.00 83.50 251 ASP A CA 1
ATOM 2026 C C . ASP A 1 251 ? 13.047 6.627 0.595 1.00 83.50 251 ASP A C 1
ATOM 2028 O O . ASP A 1 251 ? 12.459 5.727 -0.018 1.00 83.50 251 ASP A O 1
ATOM 2032 N N . PRO A 1 252 ? 12.612 7.902 0.534 1.00 80.50 252 PRO A N 1
ATOM 2033 C CA . PRO A 1 252 ? 11.435 8.300 -0.232 1.00 80.50 252 PRO A CA 1
ATOM 2034 C C . PRO A 1 252 ? 11.492 7.920 -1.716 1.00 80.50 252 PRO A C 1
ATOM 2036 O O . PRO A 1 252 ? 10.440 7.671 -2.306 1.00 80.50 252 PRO A O 1
ATOM 2039 N N . HIS A 1 253 ? 12.683 7.837 -2.324 1.00 82.31 253 HIS A N 1
ATOM 2040 C CA . HIS A 1 253 ? 12.818 7.437 -3.729 1.00 82.31 253 HIS A CA 1
ATOM 2041 C C . HIS A 1 253 ? 12.381 5.986 -3.945 1.00 82.31 253 HIS A C 1
ATOM 2043 O O . HIS A 1 253 ? 11.762 5.664 -4.959 1.00 82.31 253 HIS A O 1
ATOM 2049 N N . PHE A 1 254 ? 12.610 5.128 -2.949 1.00 89.75 254 PHE A N 1
ATOM 2050 C CA . PHE A 1 254 ? 12.308 3.705 -3.027 1.00 89.75 254 PHE A CA 1
ATOM 2051 C C . PHE A 1 254 ? 10.839 3.366 -2.749 1.00 89.75 254 PHE A C 1
ATOM 2053 O O . PHE A 1 254 ? 10.474 2.198 -2.871 1.00 89.75 254 PHE A O 1
ATOM 2060 N N . GLN A 1 255 ? 9.962 4.337 -2.459 1.00 88.44 255 GLN A N 1
ATOM 2061 C CA . GLN A 1 255 ? 8.544 4.048 -2.197 1.00 88.44 255 GLN A CA 1
ATOM 2062 C C . GLN A 1 255 ? 7.872 3.281 -3.344 1.00 88.44 255 GLN A C 1
ATOM 2064 O O . GLN A 1 255 ? 7.207 2.275 -3.097 1.00 88.44 255 GLN A O 1
ATOM 2069 N N . VAL A 1 256 ? 8.064 3.721 -4.593 1.00 88.56 256 VAL A N 1
ATOM 2070 C CA . VAL A 1 256 ? 7.471 3.053 -5.762 1.00 88.56 256 VAL A CA 1
ATOM 2071 C C . VAL A 1 256 ? 8.160 1.715 -6.068 1.00 88.56 256 VAL A C 1
ATOM 2073 O O . VAL A 1 256 ? 7.446 0.722 -6.207 1.00 88.56 256 VAL A O 1
ATOM 2076 N N . PRO A 1 257 ? 9.506 1.611 -6.115 1.00 93.38 257 PRO A N 1
ATOM 2077 C CA . PRO A 1 257 ? 10.174 0.316 -6.247 1.00 93.38 257 PRO A CA 1
ATOM 2078 C C . PRO A 1 257 ? 9.779 -0.715 -5.185 1.00 93.38 257 PRO A C 1
ATOM 2080 O O . PRO A 1 257 ? 9.649 -1.890 -5.515 1.00 93.38 257 PRO A O 1
ATOM 2083 N N . ILE A 1 258 ? 9.569 -0.305 -3.929 1.00 94.00 258 ILE A N 1
ATOM 2084 C CA . ILE A 1 258 ? 9.119 -1.203 -2.855 1.00 94.00 258 ILE A CA 1
ATOM 2085 C C . ILE A 1 258 ? 7.679 -1.655 -3.102 1.00 94.00 258 ILE A C 1
ATOM 2087 O O . ILE A 1 258 ? 7.406 -2.848 -2.995 1.00 94.00 258 ILE A O 1
ATOM 2091 N N . ALA A 1 259 ? 6.774 -0.748 -3.483 1.00 92.31 259 ALA A N 1
ATOM 2092 C CA . ALA A 1 259 ? 5.399 -1.110 -3.834 1.00 92.31 259 ALA A CA 1
ATOM 2093 C C . ALA A 1 259 ? 5.358 -2.135 -4.983 1.00 92.31 259 ALA A C 1
ATOM 2095 O O . ALA A 1 259 ? 4.697 -3.168 -4.880 1.00 92.31 259 ALA A O 1
ATOM 2096 N N . LEU A 1 260 ? 6.146 -1.901 -6.038 1.00 93.00 260 LEU A N 1
ATOM 2097 C CA . LEU A 1 260 ? 6.303 -2.830 -7.159 1.00 93.00 260 LEU A CA 1
ATOM 2098 C C . LEU A 1 260 ? 6.914 -4.168 -6.719 1.00 93.00 260 LEU A C 1
ATOM 2100 O O . LEU A 1 260 ? 6.458 -5.216 -7.170 1.00 93.00 260 LEU A O 1
ATOM 2104 N N . ALA A 1 261 ? 7.896 -4.156 -5.812 1.00 94.94 261 ALA A N 1
ATOM 2105 C CA . ALA A 1 261 ? 8.506 -5.370 -5.276 1.00 94.94 261 ALA A CA 1
ATOM 2106 C C . ALA A 1 261 ? 7.500 -6.202 -4.468 1.00 94.94 261 ALA A C 1
ATOM 2108 O O . ALA A 1 261 ? 7.420 -7.413 -4.665 1.00 94.94 261 ALA A O 1
ATOM 2109 N N . LEU A 1 262 ? 6.695 -5.565 -3.611 1.00 95.31 262 LEU A N 1
ATOM 2110 C CA . LEU A 1 262 ? 5.617 -6.224 -2.868 1.00 95.31 262 LEU A CA 1
ATOM 2111 C C . LEU A 1 262 ? 4.569 -6.817 -3.820 1.00 95.31 262 LEU A C 1
ATOM 2113 O O . LEU A 1 262 ? 4.212 -7.990 -3.686 1.00 95.31 262 LEU A O 1
ATOM 2117 N N . GLY A 1 263 ? 4.151 -6.054 -4.834 1.00 93.69 263 GLY A N 1
ATOM 2118 C CA . GLY A 1 263 ? 3.269 -6.536 -5.896 1.00 93.69 263 GLY A CA 1
ATOM 2119 C C . GLY A 1 263 ? 3.858 -7.748 -6.622 1.00 93.69 263 GLY A C 1
ATOM 2120 O O . GLY A 1 263 ? 3.212 -8.795 -6.719 1.00 93.69 263 GLY A O 1
ATOM 2121 N N . LYS A 1 264 ? 5.128 -7.674 -7.038 1.00 93.19 264 LYS A N 1
ATOM 2122 C CA . LYS A 1 264 ? 5.816 -8.770 -7.731 1.00 93.19 264 LYS A CA 1
ATOM 2123 C C . LYS A 1 264 ? 5.909 -10.019 -6.867 1.00 93.19 264 LYS A C 1
ATOM 2125 O O . LYS A 1 264 ? 5.579 -11.106 -7.340 1.00 93.19 264 LYS A O 1
ATOM 2130 N N . ILE A 1 265 ? 6.335 -9.882 -5.614 1.00 94.69 265 ILE A N 1
ATOM 2131 C CA . ILE A 1 265 ? 6.447 -10.995 -4.665 1.00 94.69 265 ILE A CA 1
ATOM 2132 C C . ILE A 1 265 ? 5.074 -11.640 -4.464 1.00 94.69 265 ILE A C 1
ATOM 2134 O O . ILE A 1 265 ? 4.954 -12.852 -4.628 1.00 94.69 265 ILE A O 1
ATOM 2138 N N . SER A 1 266 ? 4.036 -10.843 -4.196 1.00 94.88 266 SER A N 1
ATOM 2139 C CA . SER A 1 266 ? 2.679 -11.359 -3.978 1.00 94.88 266 SER A CA 1
ATOM 2140 C C . SER A 1 266 ? 2.110 -12.100 -5.194 1.00 94.88 266 SER A C 1
ATOM 2142 O O . SER A 1 266 ? 1.363 -13.059 -5.032 1.00 94.88 266 SER A O 1
ATOM 2144 N N . SER A 1 267 ? 2.483 -11.691 -6.412 1.00 91.44 267 SER A N 1
ATOM 2145 C CA . SER A 1 267 ? 2.023 -12.328 -7.653 1.00 91.44 267 SER A CA 1
ATOM 2146 C C . SER A 1 267 ? 2.769 -13.618 -8.004 1.00 91.44 267 SER A C 1
ATOM 2148 O O . SER A 1 267 ? 2.186 -14.526 -8.589 1.00 91.44 267 SER A O 1
ATOM 2150 N N . SER A 1 268 ? 4.064 -13.700 -7.681 1.00 89.56 268 SER A N 1
ATOM 2151 C CA . SER A 1 268 ? 4.968 -14.710 -8.252 1.00 89.56 268 SER A CA 1
ATOM 2152 C C . SER A 1 268 ? 5.483 -15.736 -7.248 1.00 89.56 268 SER A C 1
ATOM 2154 O O . SER A 1 268 ? 5.940 -16.808 -7.647 1.00 89.56 268 SER A O 1
ATOM 2156 N N . TRP A 1 269 ? 5.448 -15.434 -5.949 1.00 92.31 269 TRP A N 1
ATOM 2157 C CA . TRP A 1 269 ? 5.904 -16.359 -4.916 1.00 92.31 269 TRP A CA 1
ATOM 2158 C C . TRP A 1 269 ? 4.746 -17.222 -4.421 1.00 92.31 269 TRP A C 1
ATOM 2160 O O . TRP A 1 269 ? 3.597 -16.793 -4.373 1.00 92.31 269 TRP A O 1
ATOM 2170 N N . CYS A 1 270 ? 5.045 -18.453 -4.000 1.00 91.81 270 CYS A N 1
ATOM 2171 C CA . CYS A 1 270 ? 4.036 -19.274 -3.341 1.00 91.81 270 CYS A CA 1
ATOM 2172 C C . CYS A 1 270 ? 3.628 -18.652 -1.995 1.00 91.81 270 CYS A C 1
ATOM 2174 O O . CYS A 1 270 ? 4.451 -18.028 -1.316 1.00 91.81 270 CYS A O 1
ATOM 2176 N N . GLN A 1 271 ? 2.383 -18.895 -1.569 1.00 91.81 271 GLN A N 1
ATOM 2177 C CA . GLN A 1 271 ? 1.809 -18.282 -0.364 1.00 91.81 271 GLN A CA 1
ATOM 2178 C C . GLN A 1 271 ? 2.693 -18.457 0.877 1.00 91.81 271 GLN A C 1
ATOM 2180 O O . GLN A 1 271 ? 2.874 -17.519 1.645 1.00 91.81 271 GLN A O 1
ATOM 2185 N N . LYS A 1 272 ? 3.304 -19.636 1.050 1.00 91.62 272 LYS A N 1
ATOM 2186 C CA . LYS A 1 272 ? 4.218 -19.915 2.168 1.00 91.62 272 LYS A CA 1
ATOM 2187 C C . LYS A 1 272 ? 5.427 -18.972 2.180 1.00 91.62 272 LYS A C 1
ATOM 2189 O O . LYS A 1 272 ? 5.773 -18.431 3.225 1.00 91.62 272 LYS A O 1
ATOM 2194 N N . ASN A 1 273 ? 6.068 -18.773 1.030 1.00 91.94 273 ASN A N 1
ATOM 2195 C CA . ASN A 1 273 ? 7.247 -17.913 0.927 1.00 91.94 273 ASN A CA 1
ATOM 2196 C C . ASN A 1 273 ? 6.874 -16.439 1.071 1.00 91.94 273 ASN A C 1
ATOM 2198 O O . ASN A 1 273 ? 7.612 -15.692 1.707 1.00 91.94 273 ASN A O 1
ATOM 2202 N N . PHE A 1 274 ? 5.728 -16.035 0.521 1.00 94.19 274 PHE A N 1
ATOM 2203 C CA . PHE A 1 274 ? 5.221 -14.675 0.665 1.00 94.19 274 PHE A CA 1
ATOM 2204 C C . PHE A 1 274 ? 4.870 -14.344 2.122 1.00 94.19 274 PHE A C 1
ATOM 2206 O O . PHE A 1 274 ? 5.304 -13.322 2.641 1.00 94.19 274 PHE A O 1
ATOM 2213 N N . VAL A 1 275 ? 4.179 -15.244 2.827 1.00 95.12 275 VAL A N 1
ATOM 2214 C CA . VAL A 1 275 ? 3.880 -15.088 4.259 1.00 95.12 275 VAL A CA 1
ATOM 2215 C C . VAL A 1 275 ? 5.167 -14.983 5.082 1.00 95.12 275 VAL A C 1
ATOM 2217 O O . VAL A 1 275 ? 5.291 -14.074 5.899 1.00 95.12 275 VAL A O 1
ATOM 2220 N N . ASN A 1 276 ? 6.157 -15.847 4.829 1.00 93.50 276 ASN A N 1
ATOM 2221 C CA . ASN A 1 276 ? 7.461 -15.776 5.500 1.00 93.50 276 ASN A CA 1
ATOM 2222 C C . ASN A 1 276 ? 8.191 -14.454 5.224 1.00 93.50 276 ASN A C 1
ATOM 2224 O O . ASN A 1 276 ? 8.762 -13.865 6.139 1.00 93.50 276 ASN A O 1
ATOM 2228 N N . PHE A 1 277 ? 8.154 -13.981 3.975 1.00 96.12 277 PHE A N 1
ATOM 2229 C CA . PHE A 1 277 ? 8.683 -12.672 3.607 1.00 96.12 277 PHE A CA 1
ATOM 2230 C C . PHE A 1 277 ? 8.005 -11.565 4.412 1.00 96.12 277 PHE A C 1
ATOM 2232 O O . PHE A 1 277 ? 8.695 -10.758 5.024 1.00 96.12 277 PHE A O 1
ATOM 2239 N N . CYS A 1 278 ? 6.670 -11.543 4.455 1.00 97.00 278 CYS A N 1
ATOM 2240 C CA . CYS A 1 278 ? 5.935 -10.509 5.171 1.00 97.00 278 CYS A CA 1
ATOM 2241 C C . CYS A 1 278 ? 6.226 -10.527 6.673 1.00 97.00 278 CYS A C 1
ATOM 2243 O O . CYS A 1 278 ? 6.388 -9.455 7.246 1.00 97.00 278 CYS A O 1
ATOM 2245 N N . TYR A 1 279 ? 6.343 -11.705 7.298 1.00 95.69 279 TYR A N 1
ATOM 2246 C CA . TYR A 1 279 ? 6.725 -11.807 8.710 1.00 95.69 279 TYR A CA 1
ATOM 2247 C C . TYR A 1 279 ? 8.079 -11.156 8.990 1.00 95.69 279 TYR A C 1
ATOM 2249 O O . TYR A 1 279 ? 8.184 -10.379 9.934 1.00 95.69 279 TYR A O 1
ATOM 2257 N N . GLU A 1 280 ? 9.097 -11.431 8.171 1.00 94.75 280 GLU A N 1
ATOM 2258 C CA . GLU A 1 280 ? 10.412 -10.796 8.329 1.00 94.75 280 GLU A CA 1
ATOM 2259 C C . GLU A 1 280 ? 10.393 -9.309 7.935 1.00 94.75 280 GLU A C 1
ATOM 2261 O O . GLU A 1 280 ? 11.103 -8.510 8.537 1.00 94.75 280 GLU A O 1
ATOM 2266 N N . PHE A 1 281 ? 9.553 -8.911 6.975 1.00 95.38 281 PHE A N 1
ATOM 2267 C CA . PHE A 1 281 ? 9.433 -7.527 6.508 1.00 95.38 281 PHE A CA 1
ATOM 2268 C C . PHE A 1 281 ? 8.808 -6.591 7.557 1.00 95.38 281 PHE A C 1
ATOM 2270 O O . PHE A 1 281 ? 9.261 -5.458 7.715 1.00 95.38 281 PHE A O 1
ATOM 2277 N N . ILE A 1 282 ? 7.794 -7.053 8.300 1.00 95.25 282 ILE A N 1
ATOM 2278 C CA . ILE A 1 282 ? 7.113 -6.253 9.340 1.00 95.25 282 ILE A CA 1
ATOM 2279 C C . ILE A 1 282 ? 7.765 -6.361 10.726 1.00 95.25 282 ILE A C 1
ATOM 2281 O O . ILE A 1 282 ? 7.308 -5.718 11.674 1.00 95.25 282 ILE A O 1
ATOM 2285 N N . LYS A 1 283 ? 8.797 -7.200 10.862 1.00 91.44 283 LYS A N 1
ATOM 2286 C CA . LYS A 1 283 ? 9.486 -7.466 12.125 1.00 91.44 283 LYS A CA 1
ATOM 2287 C C . LYS A 1 283 ? 10.216 -6.222 12.628 1.00 91.44 283 LYS A C 1
ATOM 2289 O O . LYS A 1 283 ? 10.900 -5.543 11.870 1.00 91.44 283 LYS A O 1
ATOM 2294 N N . GLU A 1 284 ? 10.089 -5.965 13.922 1.00 81.69 284 GLU A N 1
ATOM 2295 C CA . GLU A 1 284 ? 10.797 -4.892 14.626 1.00 81.69 284 GLU A CA 1
ATOM 2296 C C . GLU A 1 284 ? 12.296 -5.195 14.690 1.00 81.69 284 GLU A C 1
ATOM 2298 O O . GLU A 1 284 ? 12.680 -6.339 14.957 1.00 81.69 284 GLU A O 1
ATOM 2303 N N . GLN A 1 285 ? 13.131 -4.197 14.408 1.00 72.19 285 GLN A N 1
ATOM 2304 C CA . GLN A 1 285 ? 14.588 -4.337 14.437 1.00 72.19 285 GLN A CA 1
ATOM 2305 C C . GLN A 1 285 ? 15.299 -3.274 15.268 1.00 72.19 285 GLN A C 1
ATOM 2307 O O . GLN A 1 285 ? 16.365 -3.571 15.804 1.00 72.19 285 GLN A O 1
ATOM 2312 N N . ASP A 1 286 ? 14.743 -2.068 15.376 1.00 75.56 286 ASP A N 1
ATOM 2313 C CA . ASP A 1 286 ? 15.360 -0.966 16.110 1.00 75.56 286 ASP A CA 1
ATOM 2314 C C . ASP A 1 286 ? 14.350 -0.199 16.974 1.00 75.56 286 ASP A C 1
ATOM 2316 O O . ASP A 1 286 ? 13.146 -0.432 16.926 1.00 75.56 286 ASP A O 1
ATOM 2320 N N . GLU A 1 287 ? 14.857 0.717 17.798 1.00 74.75 287 GLU A N 1
ATOM 2321 C CA . GLU A 1 287 ? 14.032 1.522 18.703 1.00 74.75 287 GLU A CA 1
ATOM 2322 C C . GLU A 1 287 ? 13.088 2.478 17.950 1.00 74.75 287 GLU A C 1
ATOM 2324 O O . GLU A 1 287 ? 12.052 2.863 18.490 1.00 74.75 287 GLU A O 1
ATOM 2329 N N . TYR A 1 288 ? 13.395 2.847 16.700 1.00 79.38 288 TYR A N 1
ATOM 2330 C CA . TYR A 1 288 ? 12.559 3.744 15.895 1.00 79.38 288 TYR A CA 1
ATOM 2331 C C . TYR A 1 288 ? 11.331 3.037 15.320 1.00 79.38 288 TYR A C 1
ATOM 2333 O O . TYR A 1 288 ? 10.299 3.679 15.120 1.00 79.38 288 TYR A O 1
ATOM 2341 N N . ASP A 1 289 ? 11.402 1.723 15.114 1.00 81.88 289 ASP A N 1
ATOM 2342 C CA . ASP A 1 289 ? 10.251 0.916 14.709 1.00 81.88 289 ASP A CA 1
ATOM 2343 C C . ASP A 1 289 ? 9.108 0.955 15.732 1.00 81.88 289 ASP A C 1
ATOM 2345 O O . ASP A 1 289 ? 7.950 0.812 15.337 1.00 81.88 289 ASP A O 1
ATOM 2349 N N . SER A 1 290 ? 9.411 1.189 17.015 1.00 83.44 290 SER A N 1
ATOM 2350 C CA . SER A 1 290 ? 8.389 1.405 18.048 1.00 83.44 290 SER A CA 1
ATOM 2351 C C . SER A 1 290 ? 7.603 2.704 17.818 1.00 83.44 290 SER A C 1
ATOM 2353 O O . SER A 1 290 ? 6.394 2.752 18.041 1.00 83.44 290 SER A O 1
ATOM 2355 N N . LEU A 1 291 ? 8.270 3.736 17.282 1.00 87.38 291 LEU A N 1
ATOM 2356 C CA . LEU A 1 291 ? 7.663 5.029 16.961 1.00 87.38 291 LEU A CA 1
ATOM 2357 C C . LEU A 1 291 ? 6.863 4.982 15.666 1.00 87.38 291 LEU A C 1
ATOM 2359 O O . LEU A 1 291 ? 5.821 5.625 15.585 1.00 87.38 291 LEU A O 1
ATOM 2363 N N . LEU A 1 292 ? 7.383 4.297 14.643 1.00 89.19 292 LEU A N 1
ATOM 2364 C CA . LEU A 1 292 ? 6.750 4.126 13.339 1.00 89.19 292 LEU A CA 1
ATOM 2365 C C . LEU A 1 292 ? 7.144 2.766 12.743 1.00 89.19 292 LEU A C 1
ATOM 2367 O O . LEU A 1 292 ? 8.219 2.650 12.154 1.00 89.19 292 LEU A O 1
ATOM 2371 N N . PRO A 1 293 ? 6.263 1.751 12.810 1.00 92.56 293 PRO A N 1
ATOM 2372 C CA . PRO A 1 293 ? 6.526 0.423 12.258 1.00 92.56 293 PRO A CA 1
ATOM 2373 C C . PRO A 1 293 ? 6.556 0.437 10.718 1.00 92.56 293 PRO A C 1
ATOM 2375 O O . PRO A 1 293 ? 5.588 0.062 10.057 1.00 92.56 293 PRO A O 1
ATOM 2378 N N . LEU A 1 294 ? 7.658 0.884 10.109 1.00 90.62 294 LEU A N 1
ATOM 2379 C CA . LEU A 1 294 ? 7.724 1.198 8.675 1.00 90.62 294 LEU A CA 1
ATOM 2380 C C . LEU A 1 294 ? 7.430 0.009 7.762 1.00 90.62 294 LEU A C 1
ATOM 2382 O O . LEU A 1 294 ? 6.755 0.176 6.749 1.00 90.62 294 LEU A O 1
ATOM 2386 N N . GLY A 1 295 ? 7.887 -1.193 8.122 1.00 92.94 295 GLY A N 1
ATOM 2387 C CA . GLY A 1 295 ? 7.564 -2.408 7.370 1.00 92.94 295 GLY A CA 1
ATOM 2388 C C . GLY A 1 295 ? 6.059 -2.694 7.363 1.00 92.94 295 GLY A C 1
ATOM 2389 O O . GLY A 1 295 ? 5.475 -2.953 6.311 1.00 92.94 295 GLY A O 1
ATOM 2390 N N . ALA A 1 296 ? 5.404 -2.573 8.521 1.00 94.88 296 ALA A N 1
ATOM 2391 C CA . ALA A 1 296 ? 3.956 -2.730 8.625 1.00 94.88 296 ALA A CA 1
ATOM 2392 C C . ALA A 1 296 ? 3.219 -1.612 7.873 1.00 94.88 296 ALA A C 1
ATOM 2394 O O . ALA A 1 296 ? 2.334 -1.897 7.070 1.00 94.88 296 ALA A O 1
ATOM 2395 N N . TYR A 1 297 ? 3.633 -0.355 8.056 1.00 93.69 297 TYR A N 1
ATOM 2396 C CA . TYR A 1 297 ? 3.060 0.794 7.356 1.00 93.69 297 TYR A CA 1
ATOM 2397 C C . TYR A 1 297 ? 3.140 0.626 5.837 1.00 93.69 297 TYR A C 1
ATOM 2399 O O . TYR A 1 297 ? 2.134 0.785 5.150 1.00 93.69 297 TYR A O 1
ATOM 2407 N N . MET A 1 298 ? 4.307 0.249 5.310 1.00 93.19 298 MET A N 1
ATOM 2408 C CA . MET A 1 298 ? 4.500 0.037 3.877 1.00 93.19 298 MET A CA 1
ATOM 2409 C C . MET A 1 298 ? 3.660 -1.125 3.348 1.00 93.19 298 MET A C 1
ATOM 2411 O O . MET A 1 298 ? 3.070 -0.992 2.279 1.00 93.19 298 MET A O 1
ATOM 2415 N N . LEU A 1 299 ? 3.536 -2.228 4.096 1.00 95.25 299 LEU A N 1
ATOM 2416 C CA . LEU A 1 299 ? 2.671 -3.343 3.704 1.00 95.25 299 LEU A CA 1
ATOM 2417 C C . LEU A 1 299 ? 1.196 -2.914 3.603 1.00 95.25 299 LEU A C 1
ATOM 2419 O O . LEU A 1 299 ? 0.533 -3.250 2.625 1.00 95.25 299 LEU A O 1
ATOM 2423 N N . ILE A 1 300 ? 0.696 -2.150 4.581 1.00 94.69 300 ILE A N 1
ATOM 2424 C CA . ILE A 1 300 ? -0.692 -1.662 4.596 1.00 94.69 300 ILE A CA 1
ATOM 2425 C C . ILE A 1 300 ? -0.927 -0.610 3.508 1.00 94.69 300 ILE A C 1
ATOM 2427 O O . ILE A 1 300 ? -1.912 -0.697 2.774 1.00 94.69 300 ILE A O 1
ATOM 2431 N N . LYS A 1 301 ? -0.004 0.345 3.346 1.00 91.12 301 LYS A N 1
ATOM 2432 C CA . LYS A 1 301 ? -0.065 1.386 2.309 1.00 91.12 301 LYS A CA 1
ATOM 2433 C C . LYS A 1 301 ? -0.126 0.785 0.902 1.00 91.12 301 LYS A C 1
ATOM 2435 O O . LYS A 1 301 ? -0.883 1.267 0.060 1.00 91.12 301 LYS A O 1
ATOM 2440 N N . CYS A 1 302 ? 0.652 -0.269 0.656 1.00 89.94 302 CYS A N 1
ATOM 2441 C CA . CYS A 1 302 ? 0.728 -0.962 -0.630 1.00 89.94 302 CYS A CA 1
ATOM 2442 C C . CYS A 1 302 ? -0.333 -2.059 -0.803 1.00 89.94 302 CYS A C 1
ATOM 2444 O O . CYS A 1 302 ? -0.268 -2.796 -1.781 1.00 89.94 302 CYS A O 1
ATOM 2446 N N . GLY A 1 303 ? -1.316 -2.180 0.098 1.00 86.56 303 GLY A N 1
ATOM 2447 C CA . GLY A 1 303 ? -2.311 -3.258 0.069 1.00 86.56 303 GLY A CA 1
ATOM 2448 C C . GLY A 1 303 ? -3.056 -3.415 -1.265 1.00 86.56 303 GLY A C 1
ATOM 2449 O O . GLY A 1 303 ? -3.414 -4.530 -1.625 1.00 86.56 303 GLY A O 1
ATOM 2450 N N . ASN A 1 304 ? -3.233 -2.329 -2.023 1.00 81.31 304 ASN A N 1
ATOM 2451 C CA . ASN A 1 304 ? -3.860 -2.349 -3.353 1.00 81.31 304 ASN A CA 1
ATOM 2452 C C . ASN A 1 304 ? -2.930 -2.760 -4.492 1.00 81.31 304 ASN A C 1
ATOM 2454 O O . ASN A 1 304 ? -3.403 -3.171 -5.547 1.00 81.31 304 ASN A O 1
ATOM 2458 N N . ASP A 1 305 ? -1.624 -2.611 -4.296 1.00 83.94 305 ASP A N 1
ATOM 2459 C CA . ASP A 1 305 ? -0.623 -2.999 -5.286 1.00 83.94 305 ASP A CA 1
ATOM 2460 C C . ASP A 1 305 ? -0.307 -4.501 -5.192 1.00 83.94 305 ASP A C 1
ATOM 2462 O O . ASP A 1 305 ? 0.345 -5.062 -6.077 1.00 83.94 305 ASP A O 1
ATOM 2466 N N . LEU A 1 306 ? -0.782 -5.166 -4.130 1.00 89.69 306 LEU A N 1
ATOM 2467 C CA . LEU A 1 306 ? -0.693 -6.610 -3.970 1.00 89.69 306 LEU A CA 1
ATOM 2468 C C . LEU A 1 306 ? -1.644 -7.317 -4.942 1.00 89.69 306 LEU A C 1
ATOM 2470 O O . LEU A 1 306 ? -2.817 -6.973 -5.072 1.00 89.69 306 LEU A O 1
ATOM 2474 N N . VAL A 1 307 ? -1.132 -8.354 -5.598 1.00 87.38 307 VAL A N 1
ATOM 2475 C CA . VAL A 1 307 ? -1.936 -9.260 -6.429 1.00 87.38 307 VAL A CA 1
ATOM 2476 C C . VAL A 1 307 ? -2.626 -10.305 -5.552 1.00 87.38 307 VAL A C 1
ATOM 2478 O O . VAL A 1 307 ? -3.791 -10.618 -5.765 1.00 87.38 307 VAL A O 1
ATOM 2481 N N . ASN A 1 308 ? -1.926 -10.800 -4.527 1.00 90.69 308 ASN A N 1
ATOM 2482 C CA . ASN A 1 308 ? -2.474 -11.694 -3.508 1.00 90.69 308 ASN A CA 1
ATOM 2483 C C . ASN A 1 308 ? -2.235 -11.106 -2.114 1.00 90.69 308 ASN A C 1
ATOM 2485 O O . ASN A 1 308 ? -1.158 -10.578 -1.837 1.00 90.69 308 ASN A O 1
ATOM 2489 N N . TYR A 1 309 ? -3.207 -11.235 -1.211 1.00 91.25 309 TYR A N 1
ATOM 2490 C CA . TYR A 1 309 ? -3.033 -10.814 0.179 1.00 91.25 309 TYR A CA 1
ATOM 2491 C C . TYR A 1 309 ? -2.237 -11.851 0.993 1.00 91.25 309 TYR A C 1
ATOM 2493 O O . TYR A 1 309 ? -2.348 -13.062 0.752 1.00 91.25 309 TYR A O 1
ATOM 2501 N N . PRO A 1 310 ? -1.436 -11.411 1.984 1.00 93.00 310 PRO A N 1
ATOM 2502 C CA . PRO A 1 310 ? -0.861 -12.322 2.965 1.00 93.00 310 PRO A CA 1
ATOM 2503 C C . PRO A 1 310 ? -1.972 -12.924 3.847 1.00 93.00 310 PRO A C 1
ATOM 2505 O O . PRO A 1 310 ? -3.142 -12.551 3.749 1.00 93.00 310 PRO A O 1
ATOM 2508 N N . SER A 1 311 ? -1.624 -13.870 4.724 1.00 94.44 311 SER A N 1
ATOM 2509 C CA . SER A 1 311 ? -2.598 -14.413 5.679 1.00 94.44 311 SER A CA 1
ATOM 2510 C C . SER A 1 311 ? -3.176 -13.313 6.581 1.00 94.44 311 SER A C 1
ATOM 2512 O O . SER A 1 311 ? -2.505 -12.318 6.872 1.00 94.44 311 SER A O 1
ATOM 2514 N N . HIS A 1 312 ? -4.403 -13.519 7.077 1.00 94.62 312 HIS A N 1
ATOM 2515 C CA . HIS A 1 312 ? -5.021 -12.604 8.043 1.00 94.62 312 HIS A CA 1
ATOM 2516 C C . HIS A 1 312 ? -4.128 -12.377 9.269 1.00 94.62 312 HIS A C 1
ATOM 2518 O O . HIS A 1 312 ? -4.054 -11.259 9.754 1.00 94.62 312 HIS A O 1
ATOM 2524 N N . ASP A 1 313 ? -3.380 -13.385 9.727 1.00 94.69 313 ASP A N 1
ATOM 2525 C CA . ASP A 1 313 ? -2.467 -13.230 10.865 1.00 94.69 313 ASP A CA 1
ATOM 2526 C C . ASP A 1 313 ? -1.349 -12.218 10.609 1.00 94.69 313 ASP A C 1
ATOM 2528 O O . ASP A 1 313 ? -1.042 -11.411 11.483 1.00 94.69 313 ASP A O 1
ATOM 2532 N N . VAL A 1 314 ? -0.754 -12.232 9.414 1.00 96.25 314 VAL A N 1
ATOM 2533 C CA . VAL A 1 314 ? 0.275 -11.259 9.025 1.00 96.25 314 VAL A CA 1
ATOM 2534 C C . VAL A 1 314 ? -0.332 -9.869 8.892 1.00 96.25 314 VAL A C 1
ATOM 2536 O O . VAL A 1 314 ? 0.234 -8.905 9.404 1.00 96.25 314 VAL A O 1
ATOM 2539 N N . LEU A 1 315 ? -1.478 -9.766 8.212 1.00 95.19 315 LEU A N 1
ATOM 2540 C CA . LEU A 1 315 ? -2.148 -8.488 7.988 1.00 95.19 315 LEU A CA 1
ATOM 2541 C C . LEU A 1 315 ? -2.580 -7.850 9.312 1.00 95.19 315 LEU A C 1
ATOM 2543 O O . LEU A 1 315 ? -2.323 -6.672 9.541 1.00 95.19 315 LEU A O 1
ATOM 2547 N N . PHE A 1 316 ? -3.190 -8.635 10.199 1.00 96.06 316 PHE A N 1
ATOM 2548 C CA . PHE A 1 316 ? -3.650 -8.167 11.501 1.00 96.06 316 PHE A CA 1
ATOM 2549 C C . PHE A 1 316 ? -2.466 -7.807 12.395 1.00 96.06 316 PHE A C 1
ATOM 2551 O O . PHE A 1 316 ? -2.485 -6.734 12.965 1.00 96.06 316 PHE A O 1
ATOM 2558 N N . ASN A 1 317 ? -1.378 -8.587 12.410 1.00 95.38 317 ASN A N 1
ATOM 2559 C CA . ASN A 1 317 ? -0.152 -8.206 13.128 1.00 95.38 317 ASN A CA 1
ATOM 2560 C C . ASN A 1 317 ? 0.432 -6.871 12.619 1.00 95.38 317 ASN A C 1
ATOM 2562 O O . ASN A 1 317 ? 0.882 -6.047 13.410 1.00 95.38 317 ASN A O 1
ATOM 2566 N N . ALA A 1 318 ? 0.409 -6.623 11.305 1.00 95.94 318 ALA A N 1
ATOM 2567 C CA . ALA A 1 318 ? 0.839 -5.338 10.757 1.00 95.94 318 ALA A CA 1
ATOM 2568 C C . ALA A 1 318 ? -0.065 -4.183 11.230 1.00 95.94 318 ALA A C 1
ATOM 2570 O O . ALA A 1 318 ? 0.443 -3.142 11.641 1.00 95.94 318 ALA A O 1
ATOM 2571 N N . LEU A 1 319 ? -1.386 -4.369 11.215 1.00 95.81 319 LEU A N 1
ATOM 2572 C CA . LEU A 1 319 ? -2.343 -3.368 11.697 1.00 95.81 319 LEU A CA 1
ATOM 2573 C C . LEU A 1 319 ? -2.250 -3.141 13.214 1.00 95.81 319 LEU A C 1
ATOM 2575 O O . LEU A 1 319 ? -2.254 -1.991 13.650 1.00 95.81 319 LEU A O 1
ATOM 2579 N N . ASP A 1 320 ? -2.092 -4.209 13.997 1.00 94.94 320 ASP A N 1
ATOM 2580 C CA . ASP A 1 320 ? -1.914 -4.168 15.451 1.00 94.94 320 ASP A CA 1
ATOM 2581 C C . ASP A 1 320 ? -0.681 -3.330 15.804 1.00 94.94 320 ASP A C 1
ATOM 2583 O O . ASP A 1 320 ? -0.761 -2.416 16.618 1.00 94.94 320 ASP A O 1
ATOM 2587 N N . ARG A 1 321 ? 0.451 -3.557 15.123 1.00 93.75 321 ARG A N 1
ATOM 2588 C CA . ARG A 1 321 ? 1.672 -2.751 15.304 1.00 93.75 321 ARG A CA 1
ATOM 2589 C C . ARG A 1 321 ? 1.424 -1.264 15.062 1.00 93.75 321 ARG A C 1
ATOM 2591 O O . ARG A 1 321 ? 1.877 -0.440 15.851 1.00 93.75 321 ARG A O 1
ATOM 2598 N N . LEU A 1 322 ? 0.710 -0.919 13.989 1.00 94.81 322 LEU A N 1
ATOM 2599 C CA . LEU A 1 322 ? 0.416 0.477 13.662 1.00 94.81 322 LEU A CA 1
ATOM 2600 C C . LEU A 1 322 ? -0.479 1.133 14.710 1.00 94.81 322 LEU A C 1
ATOM 2602 O O . LEU A 1 322 ? -0.205 2.259 15.114 1.00 94.81 322 LEU A O 1
ATOM 2606 N N . ILE A 1 323 ? -1.536 0.450 15.153 1.00 95.25 323 ILE A N 1
ATOM 2607 C CA . ILE A 1 323 ? -2.493 1.049 16.084 1.00 95.25 323 ILE A CA 1
ATOM 2608 C C . ILE A 1 323 ? -1.957 1.104 17.519 1.00 95.25 323 ILE A C 1
ATOM 2610 O O . ILE A 1 323 ? -2.238 2.069 18.227 1.00 95.25 323 ILE A O 1
ATOM 2614 N N . ILE A 1 324 ? -1.117 0.141 17.917 1.00 93.75 324 ILE A N 1
ATOM 2615 C CA . ILE A 1 324 ? -0.381 0.180 19.188 1.00 93.75 324 ILE A CA 1
ATOM 2616 C C . ILE A 1 324 ? 0.568 1.382 19.202 1.00 93.75 324 ILE A C 1
ATOM 2618 O O . ILE A 1 324 ? 0.499 2.199 20.118 1.00 93.75 324 ILE A O 1
ATOM 2622 N N . ALA A 1 325 ? 1.394 1.552 18.161 1.00 93.19 325 ALA A N 1
ATOM 2623 C CA . ALA A 1 325 ? 2.284 2.710 18.052 1.00 93.19 325 ALA A CA 1
ATOM 2624 C C . ALA A 1 325 ? 1.493 4.033 18.023 1.00 93.19 325 ALA A C 1
ATOM 2626 O O . ALA A 1 325 ? 1.872 5.010 18.674 1.00 93.19 325 ALA A O 1
ATOM 2627 N N . ALA A 1 326 ? 0.346 4.053 17.334 1.00 93.44 326 ALA A N 1
ATOM 2628 C CA . ALA A 1 326 ? -0.536 5.213 17.287 1.00 93.44 326 ALA A CA 1
ATOM 2629 C C . ALA A 1 326 ? -1.118 5.589 18.655 1.00 93.44 326 ALA A C 1
ATOM 2631 O O . ALA A 1 326 ? -1.190 6.780 18.965 1.00 93.44 326 ALA A O 1
ATOM 2632 N N . GLY A 1 327 ? -1.505 4.603 19.468 1.00 92.25 327 GLY A N 1
ATOM 2633 C CA . GLY A 1 327 ? -1.967 4.808 20.840 1.00 92.25 327 GLY A CA 1
ATOM 2634 C C . GLY A 1 327 ? -0.852 5.312 21.750 1.00 92.25 327 GLY A C 1
ATOM 2635 O O . GLY A 1 327 ? -0.982 6.374 22.362 1.00 92.25 327 GLY A O 1
ATOM 2636 N N . GLN A 1 328 ? 0.278 4.603 21.776 1.00 91.75 328 GLN A N 1
ATOM 2637 C CA . GLN A 1 328 ? 1.431 4.926 22.624 1.00 91.75 328 GLN A CA 1
ATOM 2638 C C . GLN A 1 328 ? 1.977 6.337 22.370 1.00 91.75 328 GLN A C 1
ATOM 2640 O O . GLN A 1 328 ? 2.329 7.050 23.312 1.00 91.75 328 GLN A O 1
ATOM 2645 N N . HIS A 1 329 ? 2.000 6.766 21.106 1.00 91.50 329 HIS A N 1
ATOM 2646 C CA . HIS A 1 329 ? 2.552 8.058 20.694 1.00 91.50 329 HIS A CA 1
ATOM 2647 C C . HIS A 1 329 ? 1.495 9.095 20.297 1.00 91.50 329 HIS A C 1
ATOM 2649 O O . HIS A 1 329 ? 1.846 10.138 19.742 1.00 91.50 329 HIS A O 1
ATOM 2655 N N . LYS A 1 330 ? 0.210 8.838 20.582 1.00 89.12 330 LYS A N 1
ATOM 2656 C CA . LYS A 1 330 ? -0.918 9.751 20.318 1.00 89.12 330 LYS A CA 1
ATOM 2657 C C . LYS A 1 330 ? -0.909 10.326 18.893 1.00 89.12 330 LYS A C 1
ATOM 2659 O O . LYS A 1 330 ? -1.003 11.542 18.696 1.00 89.12 330 LYS A O 1
ATOM 2664 N N . TRP A 1 331 ? -0.778 9.465 17.880 1.00 91.56 331 TRP A N 1
ATOM 2665 C CA . TRP A 1 331 ? -0.655 9.900 16.479 1.00 91.56 331 TRP A CA 1
ATOM 2666 C C . TRP A 1 331 ? -1.840 10.740 15.993 1.00 91.56 331 TRP A C 1
ATOM 2668 O O . TRP A 1 331 ? -1.630 11.609 15.151 1.00 91.56 331 TRP A O 1
ATOM 2678 N N . SER A 1 332 ? -3.046 10.543 16.537 1.00 85.12 332 SER A N 1
ATOM 2679 C CA . SER A 1 332 ? -4.222 11.375 16.229 1.00 85.12 332 SER A CA 1
ATOM 2680 C C . SER A 1 332 ? -3.957 12.874 16.432 1.00 85.12 332 SER A C 1
ATOM 2682 O O . SER A 1 332 ? -4.479 13.697 15.683 1.00 85.12 332 SER A O 1
ATOM 2684 N N . ILE A 1 333 ? -3.094 13.219 17.392 1.00 85.62 333 ILE A N 1
ATOM 2685 C CA . ILE A 1 333 ? -2.720 14.594 17.738 1.00 85.62 333 ILE A CA 1
ATOM 2686 C C . ILE A 1 333 ? -1.370 14.958 17.111 1.00 85.62 333 ILE A C 1
ATOM 2688 O O . ILE A 1 333 ? -1.228 16.008 16.488 1.00 85.62 333 ILE A O 1
ATOM 2692 N N . VAL A 1 334 ? -0.364 14.093 17.281 1.00 88.19 334 VAL A N 1
ATOM 2693 C CA . VAL A 1 334 ? 1.036 14.405 16.944 1.00 88.19 334 VAL A CA 1
ATOM 2694 C C . VAL A 1 334 ? 1.320 14.257 15.446 1.00 88.19 334 VAL A C 1
ATOM 2696 O O . VAL A 1 334 ? 2.126 15.001 14.891 1.00 88.19 334 VAL A O 1
ATOM 2699 N N . CYS A 1 335 ? 0.669 13.303 14.775 1.00 84.94 335 CYS A N 1
ATOM 2700 C CA . CYS A 1 335 ? 0.928 12.963 13.376 1.00 84.94 335 CYS A CA 1
ATOM 2701 C C . CYS A 1 335 ? -0.369 12.627 12.620 1.00 84.94 335 CYS A C 1
ATOM 2703 O O . CYS A 1 335 ? -0.490 11.581 11.976 1.00 84.94 335 CYS A O 1
ATOM 2705 N N . SER A 1 336 ? -1.344 13.537 12.678 1.00 85.56 336 SER A N 1
ATOM 2706 C CA . SER A 1 336 ? -2.672 13.344 12.076 1.00 85.56 336 SER A CA 1
ATOM 2707 C C . SER A 1 336 ? -2.621 13.023 10.579 1.00 85.56 336 SER A C 1
ATOM 2709 O O . SER A 1 336 ? -3.416 12.226 10.094 1.00 85.56 336 SER A O 1
ATOM 2711 N N . PHE A 1 337 ? -1.637 13.556 9.845 1.00 86.50 337 PHE A N 1
ATOM 2712 C CA . PHE A 1 337 ? -1.438 13.230 8.431 1.00 86.50 337 PHE A CA 1
ATOM 2713 C C . PHE A 1 337 ? -1.157 11.738 8.196 1.00 86.50 337 PHE A C 1
ATOM 2715 O O . PHE A 1 337 ? -1.763 11.136 7.313 1.00 86.50 337 PHE A O 1
ATOM 2722 N N . LEU A 1 338 ? -0.245 11.132 8.964 1.00 85.75 338 LEU A N 1
ATOM 2723 C CA . LEU A 1 338 ? 0.068 9.706 8.836 1.00 85.75 338 LEU A CA 1
ATOM 2724 C C . LEU A 1 338 ? -1.158 8.855 9.179 1.00 85.75 338 LEU A C 1
ATOM 2726 O O . LEU A 1 338 ? -1.455 7.874 8.500 1.00 85.75 338 LEU A O 1
ATOM 2730 N N . PHE A 1 339 ? -1.882 9.269 10.212 1.00 86.31 339 PHE A N 1
ATOM 2731 C CA . PHE A 1 339 ? -3.104 8.620 10.653 1.00 86.31 339 PHE A CA 1
ATOM 2732 C C . PHE A 1 339 ? -4.198 8.651 9.566 1.00 86.31 339 PHE A C 1
ATOM 2734 O O . PHE A 1 339 ? -4.768 7.611 9.230 1.00 86.31 339 PHE A O 1
ATOM 2741 N N . ASP A 1 340 ? -4.392 9.802 8.911 1.00 87.94 340 ASP A N 1
ATOM 2742 C CA . ASP A 1 340 ? -5.275 9.961 7.747 1.00 87.94 340 ASP A CA 1
ATOM 2743 C C . ASP A 1 340 ? -4.845 9.051 6.574 1.00 87.94 340 ASP A C 1
ATOM 2745 O O . ASP A 1 340 ? -5.690 8.444 5.911 1.00 87.94 340 ASP A O 1
ATOM 2749 N N . GLN A 1 341 ? -3.538 8.890 6.320 1.00 88.69 341 GLN A N 1
ATOM 2750 C CA . GLN A 1 341 ? -3.044 7.978 5.273 1.00 88.69 341 GLN A CA 1
ATOM 2751 C C . GLN A 1 341 ? -3.377 6.508 5.562 1.00 88.69 341 GLN A C 1
ATOM 2753 O O . GLN A 1 341 ? -3.670 5.747 4.633 1.00 88.69 341 GLN A O 1
ATOM 2758 N N . ILE A 1 342 ? -3.369 6.096 6.832 1.00 90.94 342 ILE A N 1
ATOM 2759 C CA . ILE A 1 342 ? -3.773 4.741 7.230 1.00 90.94 342 ILE A CA 1
ATOM 2760 C C . ILE A 1 342 ? -5.269 4.545 6.981 1.00 90.94 342 ILE A C 1
ATOM 2762 O O . ILE A 1 342 ? -5.645 3.529 6.402 1.00 90.94 342 ILE A O 1
ATOM 2766 N N . ILE A 1 343 ? -6.111 5.529 7.314 1.00 90.69 343 ILE A N 1
ATOM 2767 C CA . ILE A 1 343 ? -7.554 5.488 7.018 1.00 90.69 343 ILE A CA 1
ATOM 2768 C C . ILE A 1 343 ? -7.794 5.325 5.513 1.00 90.69 343 ILE A C 1
ATOM 2770 O O . ILE A 1 343 ? -8.544 4.441 5.096 1.00 90.69 343 ILE A O 1
ATOM 2774 N N . ILE A 1 344 ? -7.122 6.132 4.684 1.00 89.12 344 ILE A N 1
ATOM 2775 C CA . ILE A 1 344 ? -7.222 6.043 3.218 1.00 89.12 344 ILE A CA 1
ATOM 2776 C C . ILE A 1 344 ? -6.791 4.658 2.724 1.00 89.12 344 ILE A C 1
ATOM 2778 O O . ILE A 1 344 ? -7.397 4.114 1.801 1.00 89.12 344 ILE A O 1
ATOM 2782 N N . SER A 1 345 ? -5.757 4.077 3.334 1.00 89.88 345 SER A N 1
ATOM 2783 C CA . SER A 1 345 ? -5.282 2.734 2.995 1.00 89.88 345 SER A CA 1
ATOM 2784 C C . SER A 1 345 ? -6.315 1.670 3.375 1.00 89.88 345 SER A C 1
ATOM 2786 O O . SER A 1 345 ? -6.665 0.841 2.542 1.00 89.88 345 SER A O 1
ATOM 2788 N N . LEU A 1 346 ? -6.883 1.743 4.582 1.00 91.38 346 LEU A N 1
ATOM 2789 C CA . LEU A 1 346 ? -7.901 0.817 5.086 1.00 91.38 346 LEU A CA 1
ATOM 2790 C C . LEU A 1 346 ? -9.204 0.848 4.283 1.00 91.38 346 LEU A C 1
ATOM 2792 O O . LEU A 1 346 ? -9.788 -0.205 4.039 1.00 91.38 346 LEU A O 1
ATOM 2796 N N . ARG A 1 347 ? -9.640 2.023 3.808 1.00 89.75 347 ARG A N 1
ATOM 2797 C CA . ARG A 1 347 ? -10.836 2.154 2.950 1.00 89.75 347 ARG A CA 1
ATOM 2798 C C . ARG A 1 347 ? -10.739 1.370 1.647 1.00 89.75 347 ARG A C 1
ATOM 2800 O O . ARG A 1 347 ? -11.767 1.055 1.056 1.00 89.75 347 ARG A O 1
ATOM 2807 N N . LYS A 1 348 ? -9.521 1.058 1.210 1.00 85.50 348 LYS A N 1
ATOM 2808 C CA . LYS A 1 348 ? -9.280 0.285 -0.003 1.00 85.50 348 LYS A CA 1
ATOM 2809 C C . LYS A 1 348 ? -9.328 -1.230 0.218 1.00 85.50 348 LYS A C 1
ATOM 2811 O O . LYS A 1 348 ? -9.495 -1.971 -0.747 1.00 85.50 348 LYS A O 1
ATOM 2816 N N . PHE A 1 349 ? -9.203 -1.698 1.461 1.00 87.44 349 PHE A N 1
ATOM 2817 C CA . PHE A 1 349 ? -9.400 -3.108 1.787 1.00 87.44 349 PHE A CA 1
ATOM 2818 C C . PHE A 1 349 ? -10.886 -3.465 1.751 1.00 87.44 349 PHE A C 1
ATOM 2820 O O . PHE A 1 349 ? -11.766 -2.622 1.946 1.00 87.44 349 PHE A O 1
ATOM 2827 N N . ARG A 1 350 ? -11.177 -4.756 1.563 1.00 88.31 350 ARG A N 1
ATOM 2828 C CA . ARG A 1 350 ? -12.541 -5.250 1.740 1.00 88.31 350 ARG A CA 1
ATOM 2829 C C . ARG A 1 350 ? -13.014 -4.982 3.170 1.00 88.31 350 ARG A C 1
ATOM 2831 O O . ARG A 1 350 ? -12.307 -5.268 4.136 1.00 88.31 350 ARG A O 1
ATOM 2838 N N . HIS A 1 351 ? -14.242 -4.484 3.283 1.00 89.62 351 HIS A N 1
ATOM 2839 C CA . HIS A 1 351 ? -14.872 -4.122 4.553 1.00 89.62 351 HIS A CA 1
ATOM 2840 C C . HIS A 1 351 ? -14.830 -5.258 5.594 1.00 89.62 351 HIS A C 1
ATOM 2842 O O . HIS A 1 351 ? -14.566 -5.004 6.767 1.00 89.62 351 HIS A O 1
ATOM 2848 N N . ASP A 1 352 ? -15.063 -6.502 5.173 1.00 91.12 352 ASP A N 1
ATOM 2849 C CA . ASP A 1 352 ? -15.145 -7.654 6.069 1.00 91.12 352 ASP A CA 1
ATOM 2850 C C . ASP A 1 352 ? -13.794 -7.991 6.710 1.00 91.12 352 ASP A C 1
ATOM 2852 O O . ASP A 1 352 ? -13.751 -8.346 7.884 1.00 91.12 352 ASP A O 1
ATOM 2856 N N . ILE A 1 353 ? -12.688 -7.807 5.984 1.00 92.38 353 ILE A N 1
ATOM 2857 C CA . ILE A 1 353 ? -11.334 -8.023 6.512 1.00 92.38 353 ILE A CA 1
ATOM 2858 C C . ILE A 1 353 ? -11.034 -7.019 7.632 1.00 92.38 353 ILE A C 1
ATOM 2860 O O . ILE A 1 353 ? -10.533 -7.406 8.688 1.00 92.38 353 ILE A O 1
ATOM 2864 N N . VAL A 1 354 ? -11.376 -5.743 7.425 1.00 95.06 354 VAL A N 1
ATOM 2865 C CA . VAL A 1 354 ? -11.182 -4.690 8.437 1.00 95.06 354 VAL A CA 1
ATOM 2866 C C . VAL A 1 354 ? -12.088 -4.931 9.647 1.00 95.06 354 VAL A C 1
ATOM 2868 O O . VAL A 1 354 ? -11.631 -4.826 10.782 1.00 95.06 354 VAL A O 1
ATOM 2871 N N . SER A 1 355 ? -13.343 -5.334 9.428 1.00 95.75 355 SER A N 1
ATOM 2872 C CA . SER A 1 355 ? -14.270 -5.669 10.516 1.00 95.75 355 SER A CA 1
ATOM 2873 C C . SER A 1 355 ? -13.774 -6.854 11.357 1.00 95.75 355 SER A C 1
ATOM 2875 O O . SER A 1 355 ? -13.790 -6.797 12.588 1.00 95.75 355 SER A O 1
ATOM 2877 N N . LEU A 1 356 ? -13.256 -7.907 10.712 1.00 96.25 356 LEU A N 1
ATOM 2878 C CA . LEU A 1 356 ? -12.661 -9.061 11.395 1.00 96.25 356 LEU A CA 1
ATOM 2879 C C . LEU A 1 356 ? -11.438 -8.675 12.234 1.00 96.25 356 LEU A C 1
ATOM 2881 O O . LEU A 1 356 ? -11.292 -9.167 13.354 1.00 96.25 356 LEU A O 1
ATOM 2885 N N . TRP A 1 357 ? -10.583 -7.790 11.716 1.00 96.81 357 TRP A N 1
ATOM 2886 C CA . TRP A 1 357 ? -9.450 -7.254 12.469 1.00 96.81 357 TRP A CA 1
ATOM 2887 C C . TRP A 1 357 ? -9.909 -6.509 13.727 1.00 96.81 357 TRP A C 1
ATOM 2889 O O . TRP A 1 357 ? -9.431 -6.811 14.819 1.00 96.81 357 TRP A O 1
ATOM 2899 N N . ILE A 1 358 ? -10.881 -5.600 13.592 1.00 97.06 358 ILE A N 1
ATOM 2900 C CA . ILE A 1 358 ? -11.421 -4.817 14.714 1.00 97.06 358 ILE A CA 1
ATOM 2901 C C . ILE A 1 358 ? -11.977 -5.736 15.804 1.00 97.06 358 ILE A C 1
ATOM 2903 O O . ILE A 1 358 ? -11.650 -5.562 16.976 1.00 97.06 358 ILE A O 1
ATOM 2907 N N . ILE A 1 359 ? -12.782 -6.739 15.435 1.00 96.31 359 ILE A N 1
ATOM 2908 C CA . ILE A 1 359 ? -13.317 -7.708 16.402 1.00 96.31 359 ILE A CA 1
ATOM 2909 C C . ILE A 1 359 ? -12.182 -8.445 17.112 1.00 96.31 359 ILE A C 1
ATOM 2911 O O . ILE A 1 359 ? -12.227 -8.594 18.332 1.00 96.31 359 ILE A O 1
ATOM 2915 N N . LYS A 1 360 ? -11.168 -8.909 16.369 1.00 95.94 360 LYS A N 1
ATOM 2916 C CA . LYS A 1 360 ? -10.026 -9.621 16.953 1.00 95.94 360 LYS A CA 1
ATOM 2917 C C . LYS A 1 360 ? -9.309 -8.741 17.975 1.00 95.94 360 LYS A C 1
ATOM 2919 O O . LYS A 1 360 ? -9.138 -9.182 19.110 1.00 95.94 360 LYS A O 1
ATOM 2924 N N . LEU A 1 361 ? -8.968 -7.509 17.604 1.00 95.81 361 LEU A N 1
ATOM 2925 C CA . LEU A 1 361 ? -8.273 -6.567 18.478 1.00 95.81 361 LEU A CA 1
ATOM 2926 C C . LEU A 1 361 ? -9.092 -6.260 19.739 1.00 95.81 361 LEU A C 1
ATOM 2928 O O . LEU A 1 361 ? -8.585 -6.384 20.853 1.00 95.81 361 LEU A O 1
ATOM 2932 N N . LEU A 1 362 ? -10.385 -5.952 19.587 1.00 94.81 362 LEU A N 1
ATOM 2933 C CA . LEU A 1 362 ? -11.278 -5.692 20.721 1.00 94.81 362 LEU A CA 1
ATOM 2934 C C . LEU A 1 362 ? -11.468 -6.926 21.611 1.00 94.81 362 LEU A C 1
ATOM 2936 O O . LEU A 1 362 ? -11.524 -6.794 22.827 1.00 94.81 362 LEU A O 1
ATOM 2940 N N . SER A 1 363 ? -11.519 -8.135 21.047 1.00 92.69 363 SER A N 1
ATOM 2941 C CA . SER A 1 363 ? -11.627 -9.372 21.834 1.00 92.69 363 SER A CA 1
ATOM 2942 C C . SER A 1 363 ? -10.372 -9.672 22.663 1.00 92.69 363 SER A C 1
ATOM 2944 O O . SER A 1 363 ? -10.447 -10.362 23.678 1.00 92.69 363 SER A O 1
ATOM 2946 N N . GLN A 1 364 ? -9.224 -9.126 22.253 1.00 91.06 364 GLN A N 1
ATOM 2947 C CA . GLN A 1 364 ? -7.929 -9.268 22.914 1.00 91.06 364 GLN A CA 1
ATOM 2948 C C . GLN A 1 364 ? -7.583 -8.048 23.778 1.00 91.06 364 GLN A C 1
ATOM 2950 O O . GLN A 1 364 ? -6.422 -7.861 24.127 1.00 91.06 364 GLN A O 1
ATOM 2955 N N . PHE A 1 365 ? -8.573 -7.241 24.184 1.00 82.12 365 PHE A N 1
ATOM 2956 C CA . PHE A 1 365 ? -8.347 -5.982 24.905 1.00 82.12 365 PHE A CA 1
ATOM 2957 C C . PHE A 1 365 ? -7.475 -6.105 26.163 1.00 82.12 365 PHE A C 1
ATOM 2959 O O . PHE A 1 365 ? -6.764 -5.169 26.489 1.00 82.12 365 PHE A O 1
ATOM 2966 N N . TYR A 1 366 ? -7.457 -7.252 26.852 1.00 82.69 366 TYR A N 1
ATOM 2967 C CA . TYR A 1 366 ? -6.564 -7.479 28.000 1.00 82.69 366 TYR A CA 1
ATOM 2968 C C . TYR A 1 366 ? -5.065 -7.425 27.649 1.00 82.69 366 TYR A C 1
ATOM 2970 O O . TYR A 1 366 ? -4.231 -7.302 28.542 1.00 82.69 366 TYR A O 1
ATOM 2978 N N . GLN A 1 367 ? -4.716 -7.571 26.369 1.00 83.31 367 GLN A N 1
ATOM 2979 C CA . GLN A 1 367 ? -3.349 -7.505 25.846 1.00 83.31 367 GLN A CA 1
ATOM 2980 C C . GLN A 1 367 ? -2.978 -6.105 25.339 1.00 83.31 367 GLN A C 1
ATOM 2982 O O . GLN A 1 367 ? -1.817 -5.872 25.004 1.00 83.31 367 GLN A O 1
ATOM 2987 N N . HIS A 1 368 ? -3.941 -5.184 25.280 1.00 84.31 368 HIS A N 1
ATOM 2988 C CA . HIS A 1 368 ? -3.773 -3.843 24.734 1.00 84.31 368 HIS A CA 1
ATOM 2989 C C . HIS A 1 368 ? -4.050 -2.791 25.809 1.00 84.31 368 HIS A C 1
ATOM 2991 O O . HIS A 1 368 ? -4.877 -2.982 26.698 1.00 84.31 368 HIS A O 1
ATOM 2997 N N . ASP A 1 369 ? -3.346 -1.666 25.741 1.00 87.00 369 ASP A N 1
ATOM 2998 C CA . ASP A 1 369 ? -3.630 -0.537 26.618 1.00 87.00 369 ASP A CA 1
ATOM 2999 C C . ASP A 1 369 ? -4.857 0.252 26.122 1.00 87.00 369 ASP A C 1
ATOM 3001 O O . ASP A 1 369 ? -5.294 0.144 24.971 1.00 87.00 369 ASP A O 1
ATOM 3005 N N . ILE A 1 370 ? -5.454 1.050 27.010 1.00 89.75 370 ILE A N 1
ATOM 3006 C CA . ILE A 1 370 ? -6.634 1.856 26.667 1.00 89.75 370 ILE A CA 1
ATOM 3007 C C . ILE A 1 370 ? -6.310 2.891 25.576 1.00 89.75 370 ILE A C 1
ATOM 3009 O O . ILE A 1 370 ? -7.179 3.242 24.782 1.00 89.75 370 ILE A O 1
ATOM 3013 N N . GLN A 1 371 ? -5.053 3.332 25.487 1.00 92.19 371 GLN A N 1
ATOM 3014 C CA . GLN A 1 371 ? -4.559 4.242 24.458 1.00 92.19 371 GLN A CA 1
ATOM 3015 C C . GLN A 1 371 ? -4.645 3.615 23.062 1.00 92.19 371 GLN A C 1
ATOM 3017 O O . GLN A 1 371 ? -5.033 4.293 22.114 1.00 92.19 371 GLN A O 1
ATOM 3022 N N . THR A 1 372 ? -4.344 2.322 22.928 1.00 93.81 372 THR A N 1
ATOM 3023 C CA . THR A 1 372 ? -4.510 1.571 21.676 1.00 93.81 372 THR A CA 1
ATOM 3024 C C . THR A 1 372 ? -5.982 1.526 21.261 1.00 93.81 372 THR A C 1
ATOM 3026 O O . THR A 1 372 ? -6.309 1.776 20.099 1.00 93.81 372 THR A O 1
ATOM 3029 N N . ILE A 1 373 ? -6.893 1.269 22.207 1.00 94.75 373 ILE A N 1
ATOM 3030 C CA . ILE A 1 373 ? -8.342 1.267 21.940 1.00 94.75 373 ILE A CA 1
ATOM 3031 C C . ILE A 1 373 ? -8.840 2.673 21.574 1.00 94.75 373 ILE A C 1
ATOM 3033 O O . ILE A 1 373 ? -9.628 2.824 20.642 1.00 94.75 373 ILE A O 1
ATOM 3037 N N . SER A 1 374 ? -8.350 3.710 22.253 1.00 93.62 374 SER A N 1
ATOM 3038 C CA . SER A 1 374 ? -8.646 5.113 21.943 1.00 93.62 374 SER A CA 1
ATOM 3039 C C . SER A 1 374 ? -8.166 5.492 20.538 1.00 93.62 374 SER A C 1
ATOM 3041 O O . SER A 1 374 ? -8.935 6.055 19.758 1.00 93.62 374 SER A O 1
ATOM 3043 N N . ALA A 1 375 ? -6.947 5.095 20.154 1.00 94.56 375 ALA A N 1
ATOM 3044 C CA . ALA A 1 375 ? -6.447 5.281 18.796 1.00 94.56 375 ALA A CA 1
ATOM 3045 C C . ALA A 1 375 ? -7.334 4.562 17.772 1.00 94.56 375 ALA A C 1
ATOM 3047 O O . ALA A 1 375 ? -7.705 5.160 16.765 1.00 94.56 375 ALA A O 1
ATOM 3048 N N . LEU A 1 376 ? -7.754 3.321 18.036 1.00 96.12 376 LEU A N 1
ATOM 3049 C CA . LEU A 1 376 ? -8.713 2.636 17.168 1.00 96.12 376 LEU A CA 1
ATOM 3050 C C . LEU A 1 376 ? -10.022 3.429 17.035 1.00 96.12 376 LEU A C 1
ATOM 3052 O O . LEU A 1 376 ? -10.535 3.586 15.927 1.00 96.12 376 LEU A O 1
ATOM 3056 N N . CYS A 1 377 ? -10.542 3.973 18.137 1.00 94.81 377 CYS A N 1
ATOM 3057 C CA . CYS A 1 377 ? -11.768 4.763 18.116 1.00 94.81 377 CYS A CA 1
ATOM 3058 C C . CYS A 1 377 ? -11.610 6.040 17.287 1.00 94.81 377 CYS A C 1
ATOM 3060 O O . CYS A 1 377 ? -12.456 6.300 16.439 1.00 94.81 377 CYS A O 1
ATOM 3062 N N . HIS A 1 378 ? -10.504 6.773 17.430 1.00 93.31 378 HIS A N 1
ATOM 3063 C CA . HIS A 1 378 ? -10.208 7.934 16.586 1.00 93.31 378 HIS A CA 1
ATOM 3064 C C . HIS A 1 378 ? -10.098 7.575 15.098 1.00 93.31 378 HIS A C 1
ATOM 3066 O O . HIS A 1 378 ? -10.563 8.328 14.241 1.00 93.31 378 HIS A O 1
ATOM 3072 N N . LEU A 1 379 ? -9.503 6.421 14.780 1.00 94.00 379 LEU A N 1
ATOM 3073 C CA . LEU A 1 379 ? -9.376 5.935 13.404 1.00 94.00 379 LEU A CA 1
ATOM 3074 C C . LEU A 1 379 ? -10.755 5.702 12.774 1.00 94.00 379 LEU A C 1
ATOM 3076 O O . LEU A 1 379 ? -10.998 6.075 11.623 1.00 94.00 379 LEU A O 1
ATOM 3080 N N . ILE A 1 380 ? -11.663 5.087 13.532 1.00 94.44 380 ILE A N 1
ATOM 3081 C CA . ILE A 1 380 ? -13.018 4.768 13.076 1.00 94.44 380 ILE A CA 1
ATOM 3082 C C . ILE A 1 380 ? -13.904 6.016 13.073 1.00 94.44 380 ILE A C 1
ATOM 3084 O O . ILE A 1 380 ? -14.692 6.205 12.151 1.00 94.44 380 ILE A O 1
ATOM 3088 N N . GLU A 1 381 ? -13.774 6.885 14.070 1.00 90.25 381 GLU A N 1
ATOM 3089 C CA . GLU A 1 381 ? -14.530 8.131 14.153 1.00 90.25 381 GLU A CA 1
ATOM 3090 C C . GLU A 1 381 ? -14.217 9.037 12.959 1.00 90.25 381 GLU A C 1
ATOM 3092 O O . GLU A 1 381 ? -15.138 9.633 12.401 1.00 90.25 381 GLU A O 1
ATOM 3097 N N . GLY A 1 382 ? -12.954 9.100 12.522 1.00 85.69 382 GLY A N 1
ATOM 3098 C CA . GLY A 1 382 ? -12.537 9.932 11.396 1.00 85.69 382 GLY A CA 1
ATOM 3099 C C . GLY A 1 382 ? -12.857 11.414 11.618 1.00 85.69 382 GLY A C 1
ATOM 3100 O O . GLY A 1 382 ? -12.936 11.902 12.747 1.00 85.69 382 GLY A O 1
ATOM 3101 N N . LYS A 1 383 ? -13.055 12.167 10.530 1.00 82.44 383 LYS A N 1
ATOM 3102 C CA . LYS A 1 383 ? -13.435 13.588 10.629 1.00 82.44 383 LYS A CA 1
ATOM 3103 C C . LYS A 1 383 ? -14.902 13.732 11.067 1.00 82.44 383 LYS A C 1
ATOM 3105 O O . LYS A 1 383 ? -15.706 12.833 10.811 1.00 82.44 383 LYS A O 1
ATOM 3110 N N . PRO A 1 384 ? -15.312 14.869 11.668 1.00 75.62 384 PRO A N 1
ATOM 3111 C CA . PRO A 1 384 ? -16.666 15.040 12.209 1.00 75.62 384 PRO A CA 1
ATOM 3112 C C . PRO A 1 384 ? -17.802 14.709 11.227 1.00 75.62 384 PRO A C 1
ATOM 3114 O O . PRO A 1 384 ? -18.809 14.140 11.630 1.00 75.62 384 PRO A O 1
ATOM 3117 N N . GLN A 1 385 ? -17.617 15.005 9.937 1.00 77.81 385 GLN A N 1
ATOM 3118 C CA . GLN A 1 385 ? -18.611 14.776 8.879 1.00 77.81 385 GLN A CA 1
ATOM 3119 C C . GLN A 1 385 ? -18.454 13.424 8.155 1.00 77.81 385 GLN A C 1
ATOM 3121 O O . GLN A 1 385 ? -19.255 13.097 7.285 1.00 77.81 385 GLN A O 1
ATOM 3126 N N . GLU A 1 386 ? -17.430 12.633 8.480 1.00 82.44 386 GLU A N 1
ATOM 3127 C CA . GLU A 1 386 ? -17.173 11.347 7.829 1.00 82.44 386 GLU A CA 1
ATOM 3128 C C . GLU A 1 386 ? -17.837 10.203 8.598 1.00 82.44 386 GLU A C 1
ATOM 3130 O O . GLU A 1 386 ? -17.540 9.987 9.767 1.00 82.44 386 GLU A O 1
ATOM 3135 N N . PHE A 1 387 ? -18.704 9.434 7.940 1.00 84.50 387 PHE A N 1
ATOM 3136 C CA . PHE A 1 387 ? -19.355 8.250 8.529 1.00 84.50 387 PHE A CA 1
ATOM 3137 C C . PHE A 1 387 ? -18.931 6.944 7.852 1.00 84.50 387 PHE A C 1
ATOM 3139 O O . PHE A 1 387 ? -19.303 5.860 8.290 1.00 84.50 387 PHE A O 1
ATOM 3146 N N . GLU A 1 388 ? -18.119 7.027 6.794 1.00 87.19 388 GLU A N 1
ATOM 3147 C CA . GLU A 1 388 ? -17.760 5.874 5.971 1.00 87.19 388 GLU A CA 1
ATOM 3148 C C . GLU A 1 388 ? -17.070 4.767 6.780 1.00 87.19 388 GLU A C 1
ATOM 3150 O O . GLU A 1 388 ? -17.325 3.591 6.552 1.00 87.19 388 GLU A O 1
ATOM 3155 N N . ASN A 1 389 ? -16.234 5.131 7.751 1.00 91.69 389 ASN A N 1
ATOM 3156 C CA . ASN A 1 389 ? -15.462 4.186 8.557 1.00 91.69 389 ASN A CA 1
ATOM 3157 C C . ASN A 1 389 ? -16.336 3.389 9.548 1.00 91.69 389 ASN A C 1
ATOM 3159 O O . ASN A 1 389 ? -15.965 2.284 9.939 1.00 91.69 389 ASN A O 1
ATOM 3163 N N . ILE A 1 390 ? -17.524 3.896 9.910 1.00 91.56 390 ILE A N 1
ATOM 3164 C CA . ILE A 1 390 ? -18.459 3.212 10.823 1.00 91.56 390 ILE A CA 1
ATOM 3165 C C . ILE A 1 390 ? -18.937 1.890 10.223 1.00 91.56 390 ILE A C 1
ATOM 3167 O O . ILE A 1 390 ? -19.232 0.956 10.963 1.00 91.56 390 ILE A O 1
ATOM 3171 N N . LYS A 1 391 ? -18.928 1.762 8.887 1.00 91.06 391 LYS A N 1
ATOM 3172 C CA . LYS A 1 391 ? -19.275 0.511 8.206 1.00 91.06 391 LYS A CA 1
ATOM 3173 C C . LYS A 1 391 ? -18.419 -0.669 8.664 1.00 91.06 391 LYS A C 1
ATOM 3175 O O . LYS A 1 391 ? -18.880 -1.787 8.554 1.00 91.06 391 LYS A O 1
ATOM 3180 N N . TRP A 1 392 ? -17.202 -0.444 9.173 1.00 94.94 392 TRP A N 1
ATOM 3181 C CA . TRP A 1 392 ? -16.332 -1.514 9.678 1.00 94.94 392 TRP A CA 1
ATOM 3182 C C . TRP A 1 392 ? -16.809 -2.122 11.005 1.00 94.94 392 TRP A C 1
ATOM 3184 O O . TRP A 1 392 ? -16.333 -3.191 11.396 1.00 94.94 392 TRP A O 1
ATOM 3194 N N . LEU A 1 393 ? -17.742 -1.465 11.696 1.00 95.25 393 LEU A N 1
ATOM 3195 C CA . LEU A 1 393 ? -18.318 -1.936 12.946 1.00 95.25 393 LEU A CA 1
ATOM 3196 C C . LEU A 1 393 ? -19.545 -2.821 12.714 1.00 95.25 393 LEU A C 1
ATOM 3198 O O . LEU A 1 393 ? -20.343 -2.628 11.802 1.00 95.25 393 LEU A O 1
ATOM 3202 N N . ASN A 1 394 ? -19.718 -3.774 13.619 1.00 93.12 394 ASN A N 1
ATOM 3203 C CA . ASN A 1 394 ? -20.908 -4.601 13.768 1.00 93.12 394 ASN A CA 1
ATOM 3204 C C . ASN A 1 394 ? -21.379 -4.616 15.232 1.00 93.12 394 ASN A C 1
ATOM 3206 O O . ASN A 1 394 ? -20.702 -4.102 16.129 1.00 93.12 394 ASN A O 1
ATOM 3210 N N . GLN A 1 395 ? -22.519 -5.262 15.486 1.00 91.44 395 GLN A N 1
ATOM 3211 C CA . GLN A 1 395 ? -23.109 -5.344 16.825 1.00 91.44 395 GLN A CA 1
ATOM 3212 C C . GLN A 1 395 ? -22.154 -5.906 17.885 1.00 91.44 395 GLN A C 1
ATOM 3214 O O . GLN A 1 395 ? -22.120 -5.400 19.005 1.00 91.44 395 GLN A O 1
ATOM 3219 N N . SER A 1 396 ? -21.334 -6.903 17.539 1.00 93.06 396 SER A N 1
ATOM 3220 C CA . SER A 1 396 ? -20.358 -7.484 18.466 1.00 93.06 396 SER A CA 1
ATOM 3221 C C . SER A 1 396 ? -19.270 -6.480 18.845 1.00 93.06 396 SER A C 1
ATOM 3223 O O . SER A 1 396 ? -18.993 -6.305 20.029 1.00 93.06 396 SER A O 1
ATOM 3225 N N . SER A 1 397 ? -18.695 -5.776 17.866 1.00 95.00 397 SER A N 1
ATOM 3226 C CA . SER A 1 397 ? -17.695 -4.735 18.138 1.00 95.00 397 SER A CA 1
ATOM 3227 C C . SER A 1 397 ? -18.271 -3.572 18.955 1.00 95.00 397 SER A C 1
ATOM 3229 O O . SER A 1 397 ? -17.631 -3.119 19.899 1.00 95.00 397 SER A O 1
ATOM 3231 N N . CYS A 1 398 ? -19.506 -3.138 18.677 1.00 93.38 398 CYS A N 1
ATOM 3232 C CA . CYS A 1 398 ? -20.163 -2.083 19.450 1.00 93.38 398 CYS A CA 1
ATOM 3233 C C . CYS A 1 398 ? -20.466 -2.514 20.890 1.00 93.38 398 CYS A C 1
ATOM 3235 O O . CYS A 1 398 ? -20.269 -1.723 21.808 1.00 93.38 398 CYS A O 1
ATOM 3237 N N . ALA A 1 399 ? -20.891 -3.761 21.111 1.00 90.25 399 ALA A N 1
ATOM 3238 C CA . ALA A 1 399 ? -21.093 -4.297 22.457 1.00 90.25 399 ALA A CA 1
ATOM 3239 C C . ALA A 1 399 ? -19.779 -4.354 23.259 1.00 90.25 399 ALA A C 1
ATOM 3241 O O . ALA A 1 399 ? -19.761 -4.009 24.439 1.00 90.25 399 ALA A O 1
ATOM 3242 N N . MET A 1 400 ? -18.667 -4.732 22.616 1.00 92.56 400 MET A N 1
ATOM 3243 C CA . MET A 1 400 ? -17.338 -4.697 23.241 1.00 92.56 400 MET A CA 1
ATOM 3244 C C . MET A 1 400 ? -16.918 -3.266 23.594 1.00 92.56 400 MET A C 1
ATOM 3246 O O . MET A 1 400 ? -16.465 -3.027 24.709 1.00 92.56 400 MET A O 1
ATOM 3250 N N . LEU A 1 401 ? -17.113 -2.301 22.689 1.00 91.94 401 LEU A N 1
ATOM 3251 C CA . LEU A 1 401 ? -16.815 -0.889 22.956 1.00 91.94 401 LEU A CA 1
ATOM 3252 C C . LEU A 1 401 ? -17.652 -0.331 24.114 1.00 91.94 401 LEU A C 1
ATOM 3254 O O . LEU A 1 401 ? -17.108 0.349 24.975 1.00 91.94 401 LEU A O 1
ATOM 3258 N N . GLN A 1 402 ? -18.943 -0.666 24.192 1.00 89.50 402 GLN A N 1
ATOM 3259 C CA . GLN A 1 402 ? -19.786 -0.287 25.332 1.00 89.50 402 GLN A CA 1
ATOM 3260 C C . GLN A 1 402 ? -19.293 -0.876 26.654 1.00 89.50 402 GLN A C 1
ATOM 3262 O O . GLN A 1 402 ? -19.346 -0.211 27.680 1.00 89.50 402 GLN A O 1
ATOM 3267 N N . PHE A 1 403 ? -18.806 -2.117 26.649 1.00 88.31 403 PHE A N 1
ATOM 3268 C CA . PHE A 1 403 ? -18.203 -2.702 27.844 1.00 88.31 403 PHE A CA 1
ATOM 3269 C C . PHE A 1 403 ? -16.912 -1.970 28.246 1.00 88.31 403 PHE A C 1
ATOM 3271 O O . PHE A 1 403 ? -16.659 -1.753 29.431 1.00 88.31 403 PHE A O 1
ATOM 3278 N N . LEU A 1 404 ? -16.106 -1.566 27.261 1.00 88.50 404 LEU A N 1
ATOM 3279 C CA . LEU A 1 404 ? -14.835 -0.875 27.476 1.00 88.50 404 LEU A CA 1
ATOM 3280 C C . LEU A 1 404 ? -14.985 0.609 27.827 1.00 88.50 404 LEU A C 1
ATOM 3282 O O . LEU A 1 404 ? -14.031 1.179 28.352 1.00 88.50 404 LEU A O 1
ATOM 3286 N N . SER A 1 405 ? -16.147 1.231 27.603 1.00 87.38 405 SER A N 1
ATOM 3287 C CA . SER A 1 405 ? -16.343 2.663 27.874 1.00 87.38 405 SER A CA 1
ATOM 3288 C C . SER A 1 405 ? -16.149 3.032 29.347 1.00 87.38 405 SER A C 1
ATOM 3290 O O . SER A 1 405 ? -15.732 4.139 29.660 1.00 87.38 405 SER A O 1
ATOM 3292 N N . ILE A 1 406 ? -16.332 2.076 30.265 1.00 86.69 406 ILE A N 1
ATOM 3293 C CA . ILE A 1 406 ? -16.055 2.244 31.702 1.00 86.69 406 ILE A CA 1
ATOM 3294 C C . ILE A 1 406 ? -14.576 2.593 31.966 1.00 86.69 406 ILE A C 1
ATOM 3296 O O . ILE A 1 406 ? -14.254 3.208 32.981 1.00 86.69 406 ILE A O 1
ATOM 3300 N N . LEU A 1 407 ? -13.670 2.181 31.075 1.00 84.94 407 LEU A N 1
ATOM 3301 C CA . LEU A 1 407 ? -12.234 2.453 31.168 1.00 84.94 407 LEU A CA 1
ATOM 3302 C C . LEU A 1 407 ? -11.834 3.765 30.472 1.00 84.94 407 LEU A C 1
ATOM 3304 O O . LEU A 1 407 ? -10.684 4.203 30.604 1.00 84.94 407 LEU A O 1
ATOM 3308 N N . ASP A 1 408 ? -12.753 4.378 29.724 1.00 86.94 408 ASP A N 1
ATOM 3309 C CA . ASP A 1 408 ? -12.509 5.617 29.001 1.00 86.94 408 ASP A CA 1
ATOM 3310 C C . ASP A 1 408 ? -12.406 6.807 29.963 1.00 86.94 408 ASP A C 1
ATOM 3312 O O . ASP A 1 408 ? -12.985 6.822 31.050 1.00 86.94 408 ASP A O 1
ATOM 3316 N N . ASN A 1 409 ? -11.585 7.792 29.610 1.00 86.38 409 ASN A N 1
ATOM 3317 C CA . ASN A 1 409 ? -11.282 8.912 30.494 1.00 86.38 409 ASN A CA 1
ATOM 3318 C C . ASN A 1 409 ? -10.752 10.128 29.725 1.00 86.38 409 ASN A C 1
ATOM 3320 O O . ASN A 1 409 ? -10.429 10.052 28.539 1.00 86.38 409 ASN A O 1
ATOM 3324 N N . GLU A 1 410 ? -10.596 11.248 30.436 1.00 85.62 410 GLU A N 1
ATOM 3325 C CA . GLU A 1 410 ? -10.105 12.516 29.880 1.00 85.62 410 GLU A CA 1
ATOM 3326 C C . GLU A 1 410 ? -8.741 12.393 29.183 1.00 85.62 410 GLU A C 1
ATOM 3328 O O . GLU A 1 410 ? -8.517 13.051 28.169 1.00 85.62 410 GLU A O 1
ATOM 3333 N N . ASN A 1 411 ? -7.835 11.526 29.660 1.00 83.94 411 ASN A N 1
ATOM 3334 C CA . ASN A 1 411 ? -6.505 11.374 29.048 1.00 83.94 411 ASN A CA 1
ATOM 3335 C C . ASN A 1 411 ? -6.563 10.767 27.638 1.00 83.94 411 ASN A C 1
ATOM 3337 O O . ASN A 1 411 ? -5.611 10.942 26.867 1.00 83.94 411 ASN A O 1
ATOM 3341 N N . ASN A 1 412 ? -7.659 10.065 27.337 1.00 82.62 412 ASN A N 1
ATOM 3342 C CA . ASN A 1 412 ? -7.983 9.444 26.056 1.00 82.62 412 ASN A CA 1
ATOM 3343 C C . ASN A 1 412 ? -9.084 10.211 25.302 1.00 82.62 412 ASN A C 1
ATOM 3345 O O . ASN A 1 412 ? -9.668 9.675 24.362 1.00 82.62 412 ASN A O 1
ATOM 3349 N N . GLU A 1 413 ? -9.384 11.444 25.733 1.00 87.56 413 GLU A N 1
ATOM 3350 C CA . GLU A 1 413 ? -10.376 12.345 25.134 1.00 87.56 413 GLU A CA 1
ATOM 3351 C C . GLU A 1 413 ? -11.797 11.772 25.036 1.00 87.56 413 GLU A C 1
ATOM 3353 O O . GLU A 1 413 ? -12.570 12.201 24.173 1.00 87.56 413 GLU A O 1
ATOM 3358 N N . PHE A 1 414 ? -12.137 10.803 25.890 1.00 89.00 414 PHE A N 1
ATOM 3359 C CA . PHE A 1 414 ? -13.403 10.072 25.815 1.00 89.00 414 PHE A CA 1
ATOM 3360 C C . PHE A 1 414 ? -13.675 9.498 24.410 1.00 89.00 414 PHE A C 1
ATOM 3362 O O . PHE A 1 414 ? -14.782 9.609 23.873 1.00 89.00 414 PHE A O 1
ATOM 3369 N N . ALA A 1 415 ? -12.637 8.966 23.752 1.00 91.44 415 ALA A N 1
ATOM 3370 C CA . ALA A 1 415 ? -12.708 8.526 22.360 1.00 91.44 415 ALA A CA 1
ATOM 3371 C C . ALA A 1 415 ? -13.728 7.395 22.130 1.00 91.44 415 ALA A C 1
ATOM 3373 O O . ALA A 1 415 ? -14.372 7.363 21.078 1.00 91.44 415 ALA A O 1
ATOM 3374 N N . ILE A 1 416 ? -13.903 6.486 23.097 1.00 90.81 416 ILE A N 1
ATOM 3375 C CA . ILE A 1 416 ? -14.888 5.400 23.016 1.00 90.81 416 ILE A CA 1
ATOM 3376 C C . ILE A 1 416 ? -16.291 5.994 23.102 1.00 90.81 416 ILE A C 1
ATOM 3378 O O . ILE A 1 416 ? -17.124 5.729 22.233 1.00 90.81 416 ILE A O 1
ATOM 3382 N N . ASP A 1 417 ? -16.542 6.838 24.104 1.00 86.88 417 ASP A N 1
ATOM 3383 C CA . ASP A 1 417 ? -17.850 7.469 24.296 1.00 86.88 417 ASP A CA 1
ATOM 3384 C C . ASP A 1 417 ? -18.237 8.345 23.102 1.00 86.88 417 ASP A C 1
ATOM 3386 O O . ASP A 1 417 ? -19.359 8.258 22.602 1.00 86.88 417 ASP A O 1
ATOM 3390 N N . ARG A 1 418 ? -17.301 9.136 22.569 1.00 89.12 418 ARG A N 1
ATOM 3391 C CA . ARG A 1 418 ? -17.521 9.940 21.358 1.00 89.12 418 ARG A CA 1
ATOM 3392 C C . ARG A 1 418 ? -17.908 9.094 20.156 1.00 89.12 418 ARG A C 1
ATOM 3394 O O . ARG A 1 418 ? -18.863 9.433 19.452 1.00 89.12 418 ARG A O 1
ATOM 3401 N N . LEU A 1 419 ? -17.197 7.991 19.924 1.00 91.69 419 LEU A N 1
ATOM 3402 C CA . LEU A 1 419 ? -17.518 7.079 18.834 1.00 91.69 419 LEU A CA 1
ATOM 3403 C C . LEU A 1 419 ? -18.902 6.446 19.042 1.00 91.69 419 LEU A C 1
ATOM 3405 O O . LEU A 1 419 ? -19.700 6.417 18.106 1.00 91.69 419 LEU A O 1
ATOM 3409 N N . LEU A 1 420 ? -19.227 6.002 20.259 1.00 87.94 420 LEU A N 1
ATOM 3410 C CA . LEU A 1 420 ? -20.545 5.449 20.592 1.00 87.94 420 LEU A CA 1
ATOM 3411 C C . LEU A 1 420 ? -21.672 6.471 20.391 1.00 87.94 420 LEU A C 1
ATOM 3413 O O . LEU A 1 420 ? -22.707 6.120 19.824 1.00 87.94 420 LEU A O 1
ATOM 3417 N N . VAL A 1 421 ? -21.464 7.734 20.773 1.00 84.81 421 VAL A N 1
ATOM 3418 C CA . VAL A 1 421 ? -22.404 8.835 20.508 1.00 84.81 421 VAL A CA 1
ATOM 3419 C C . VAL A 1 421 ? -22.589 9.026 19.003 1.00 84.81 421 VAL A C 1
ATOM 3421 O O . VAL A 1 421 ? -23.720 9.086 18.522 1.00 84.81 421 VAL A O 1
ATOM 3424 N N . LYS A 1 422 ? -21.501 9.049 18.226 1.00 85.00 422 LYS A N 1
ATOM 3425 C CA . LYS A 1 422 ? -21.573 9.173 16.764 1.00 85.00 422 LYS A CA 1
ATOM 3426 C C . LYS A 1 422 ? -22.348 8.015 16.125 1.00 85.00 422 LYS A C 1
ATOM 3428 O O . LYS A 1 422 ? -23.171 8.248 15.236 1.00 85.00 422 LYS A O 1
ATOM 3433 N N . ILE A 1 423 ? -22.138 6.785 16.597 1.00 85.19 423 ILE A N 1
ATOM 3434 C CA . ILE A 1 423 ? -22.884 5.595 16.156 1.00 85.19 423 ILE A CA 1
ATOM 3435 C C . ILE A 1 423 ? -24.360 5.708 16.543 1.00 85.19 423 ILE A C 1
ATOM 3437 O O . ILE A 1 423 ? -25.215 5.378 15.727 1.00 85.19 423 ILE A O 1
ATOM 3441 N N . ALA A 1 424 ? -24.684 6.207 17.739 1.00 80.88 424 ALA A N 1
ATOM 3442 C CA . ALA A 1 424 ? -26.069 6.391 18.170 1.00 80.88 424 ALA A CA 1
ATOM 3443 C C . ALA A 1 424 ? -26.853 7.323 17.231 1.00 80.88 424 ALA A C 1
ATOM 3445 O O . ALA A 1 424 ? -28.018 7.060 16.953 1.00 80.88 424 ALA A O 1
ATOM 3446 N N . PHE A 1 425 ? -26.215 8.361 16.683 1.00 77.94 425 PHE A N 1
ATOM 3447 C CA . PHE A 1 425 ? -26.865 9.272 15.736 1.00 77.94 425 PHE A CA 1
ATOM 3448 C C . PHE A 1 425 ? -26.955 8.737 14.299 1.00 77.94 425 PHE A C 1
ATOM 3450 O O . PHE A 1 425 ? -27.892 9.080 13.585 1.00 77.94 425 PHE A O 1
ATOM 3457 N N . SER A 1 426 ? -25.998 7.920 13.854 1.00 80.31 426 SER A N 1
ATOM 3458 C CA . SER A 1 426 ? -25.877 7.522 12.436 1.00 80.31 426 SER A CA 1
ATOM 3459 C C . SER A 1 426 ? -26.266 6.070 12.147 1.00 80.31 426 SER A C 1
ATOM 3461 O O . SER A 1 426 ? -26.882 5.777 11.125 1.00 80.31 426 SER A O 1
ATOM 3463 N N . ASN A 1 427 ? -25.944 5.147 13.052 1.00 84.06 427 ASN A N 1
ATOM 3464 C CA . ASN A 1 427 ? -26.054 3.700 12.870 1.00 84.06 427 ASN A CA 1
ATOM 3465 C C . ASN A 1 427 ? -26.543 3.016 14.161 1.00 84.06 427 ASN A C 1
ATOM 3467 O O . ASN A 1 427 ? -25.992 2.005 14.597 1.00 84.06 427 ASN A O 1
ATOM 3471 N N . HIS A 1 428 ? -27.605 3.541 14.777 1.00 81.12 428 HIS A N 1
ATOM 3472 C CA . HIS A 1 428 ? -28.127 3.072 16.071 1.00 81.12 428 HIS A CA 1
ATOM 3473 C C . HIS A 1 428 ? -28.493 1.574 16.121 1.00 81.12 428 HIS A C 1
ATOM 3475 O O . HIS A 1 428 ? -28.597 1.002 17.203 1.00 81.12 428 HIS A O 1
ATOM 3481 N N . HIS A 1 429 ? -28.711 0.923 14.973 1.00 82.38 429 HIS A N 1
ATOM 3482 C CA . HIS A 1 429 ? -28.976 -0.518 14.871 1.00 82.38 429 HIS A CA 1
ATOM 3483 C C . HIS A 1 429 ? -27.754 -1.391 15.216 1.00 82.38 429 HIS A C 1
ATOM 3485 O O . HIS A 1 429 ? -27.906 -2.585 15.483 1.00 82.38 429 HIS A O 1
ATOM 3491 N N . LEU A 1 430 ? -26.547 -0.811 15.201 1.00 85.75 430 LEU A N 1
ATOM 3492 C CA . LEU A 1 430 ? -25.314 -1.480 15.614 1.00 85.75 430 LEU A CA 1
ATOM 3493 C C . LEU A 1 430 ? -25.170 -1.543 17.138 1.00 85.75 430 LEU A C 1
ATOM 3495 O O . LEU A 1 430 ? -24.443 -2.390 17.644 1.00 85.75 430 LEU A O 1
ATOM 3499 N N . LEU A 1 431 ? -25.852 -0.674 17.886 1.00 82.94 431 LEU A N 1
ATOM 3500 C CA . LEU A 1 431 ? -25.799 -0.704 19.343 1.00 82.94 431 LEU A CA 1
ATOM 3501 C C . LEU A 1 431 ? -26.681 -1.851 19.866 1.00 82.94 431 LEU A C 1
ATOM 3503 O O . LEU A 1 431 ? -27.819 -1.995 19.407 1.00 82.94 431 LEU A O 1
ATOM 3507 N N . PRO A 1 432 ? -26.194 -2.672 20.814 1.00 71.62 432 PRO A N 1
ATOM 3508 C CA . PRO A 1 432 ? -26.997 -3.742 21.387 1.00 71.62 432 PRO A CA 1
ATOM 3509 C C . PRO A 1 432 ? -28.238 -3.164 22.075 1.00 71.62 432 PRO A C 1
ATOM 3511 O O . PRO A 1 432 ? -28.172 -2.191 22.829 1.00 71.62 432 PRO A O 1
ATOM 3514 N N . VAL A 1 433 ? -29.387 -3.783 21.813 1.00 66.88 433 VAL A N 1
ATOM 3515 C CA . VAL A 1 433 ? -30.639 -3.455 22.494 1.00 66.88 433 VAL A CA 1
ATOM 3516 C C . VAL A 1 433 ? -30.643 -4.209 23.814 1.00 66.88 433 VAL A C 1
ATOM 3518 O O . VAL A 1 433 ? -30.789 -5.428 23.843 1.00 66.88 433 VAL A O 1
ATOM 3521 N N . ASN A 1 434 ? -30.447 -3.491 24.917 1.00 58.12 434 ASN A N 1
ATOM 3522 C CA . ASN A 1 434 ? -30.676 -4.066 26.237 1.00 58.12 434 ASN A CA 1
ATOM 3523 C C . ASN A 1 434 ? -32.202 -4.128 26.451 1.00 58.12 434 ASN A C 1
ATOM 3525 O O . ASN A 1 434 ? -32.855 -3.108 26.218 1.00 58.12 434 ASN A O 1
ATOM 3529 N N . PRO A 1 435 ? -32.802 -5.247 26.889 1.00 52.12 435 PRO A N 1
ATOM 3530 C CA . PRO A 1 435 ? -34.240 -5.302 27.182 1.00 52.12 435 PRO A CA 1
ATOM 3531 C C . PRO A 1 435 ? -34.665 -4.267 28.238 1.00 52.12 435 PRO A C 1
ATOM 3533 O O . PRO A 1 435 ? -35.772 -3.755 28.201 1.00 52.12 435 PRO A O 1
ATOM 3536 N N . SER A 1 436 ? -33.753 -3.876 29.134 1.00 47.84 436 SER A N 1
ATOM 3537 C CA . SER A 1 436 ? -33.950 -2.796 30.111 1.00 47.84 436 SER A CA 1
ATOM 3538 C C . SER A 1 436 ? -33.527 -1.404 29.618 1.00 47.84 436 SER A C 1
ATOM 3540 O O . SER A 1 436 ? -33.521 -0.448 30.392 1.00 47.84 436 SER A O 1
ATOM 3542 N N . SER A 1 437 ? -33.115 -1.268 28.354 1.00 53.91 437 SER A N 1
ATOM 3543 C CA . SER A 1 437 ? -32.773 0.037 27.785 1.00 53.91 437 SER A CA 1
ATOM 3544 C C . SER A 1 437 ? -34.036 0.859 27.556 1.00 53.91 437 SER A C 1
ATOM 3546 O O . SER A 1 437 ? -35.101 0.312 27.289 1.00 53.91 437 SER A O 1
ATOM 3548 N N . PHE A 1 438 ? -33.904 2.186 27.581 1.00 49.25 438 PHE A N 1
ATOM 3549 C CA . PHE A 1 438 ? -35.006 3.096 27.258 1.00 49.25 438 PHE A CA 1
ATOM 3550 C C . PHE A 1 438 ? -35.621 2.766 25.883 1.00 49.25 438 PHE A C 1
ATOM 3552 O O . PHE A 1 438 ? -36.828 2.809 25.719 1.00 49.25 438 PHE A O 1
ATOM 3559 N N . LYS A 1 439 ? -34.805 2.320 24.919 1.00 50.53 439 LYS A N 1
ATOM 3560 C CA . LYS A 1 439 ? -35.268 1.814 23.619 1.00 50.53 439 LYS A CA 1
ATOM 3561 C C . LYS A 1 439 ? -36.120 0.544 23.728 1.00 50.53 439 LYS A C 1
ATOM 3563 O O . LYS A 1 439 ? -37.130 0.450 23.047 1.00 50.53 439 LYS A O 1
ATOM 3568 N N . GLY A 1 440 ? -35.703 -0.422 24.550 1.00 51.28 440 GLY A N 1
ATOM 3569 C CA . GLY A 1 440 ? -36.466 -1.646 24.824 1.00 51.28 440 GLY A CA 1
ATOM 3570 C C . GLY A 1 440 ? -37.801 -1.338 25.498 1.00 51.28 440 GLY A C 1
ATOM 3571 O O . GLY A 1 440 ? -38.834 -1.788 25.028 1.00 51.28 440 GLY A O 1
ATOM 3572 N N . PHE A 1 441 ? -37.792 -0.448 26.496 1.00 55.19 441 PHE A N 1
ATOM 3573 C CA . PHE A 1 441 ? -39.006 0.054 27.147 1.00 55.19 441 PHE A CA 1
ATOM 3574 C C . PHE A 1 441 ? -39.995 0.685 26.148 1.00 55.19 441 PHE A C 1
ATOM 3576 O O . PHE A 1 441 ? -41.176 0.371 26.182 1.00 55.19 441 PHE A O 1
ATOM 3583 N N . PHE A 1 442 ? -39.516 1.522 25.218 1.00 54.97 442 PHE A N 1
ATOM 3584 C CA . PHE A 1 442 ? -40.362 2.137 24.181 1.00 54.97 442 PHE A CA 1
ATOM 3585 C C . PHE A 1 442 ? -40.873 1.161 23.112 1.00 54.97 442 PHE A C 1
ATOM 3587 O O . PHE A 1 442 ? -41.874 1.454 22.467 1.00 54.97 442 PHE A O 1
ATOM 3594 N N . LEU A 1 443 ? -40.167 0.055 22.873 1.00 54.22 443 LEU A N 1
ATOM 3595 C CA . LEU A 1 443 ? -40.556 -0.954 21.884 1.00 54.22 443 LEU A CA 1
ATOM 3596 C C . LEU A 1 443 ? -41.528 -1.996 22.452 1.00 54.22 443 LEU A C 1
ATOM 3598 O O . LEU A 1 443 ? -42.319 -2.542 21.686 1.00 54.22 443 LEU A O 1
ATOM 3602 N N . ASP A 1 444 ? -41.463 -2.263 23.759 1.00 53.88 444 ASP A N 1
ATOM 3603 C CA . ASP A 1 444 ? -42.274 -3.284 24.431 1.00 53.88 444 ASP A CA 1
ATOM 3604 C C . ASP A 1 444 ? -43.550 -2.720 25.093 1.00 53.88 444 ASP A C 1
ATOM 3606 O O . ASP A 1 444 ? -44.496 -3.481 25.306 1.00 53.88 444 ASP A O 1
ATOM 3610 N N . GLU A 1 445 ? -43.619 -1.417 25.402 1.00 55.06 445 GLU A N 1
ATOM 3611 C CA . GLU A 1 445 ? -44.805 -0.790 26.011 1.00 55.06 445 GLU A CA 1
ATOM 3612 C C . GLU A 1 445 ? -45.572 0.135 25.047 1.00 55.06 445 GLU A C 1
ATOM 3614 O O . GLU A 1 445 ? -44.995 0.984 24.367 1.00 55.06 445 GLU A O 1
ATOM 3619 N N . GLU A 1 446 ? -46.907 0.026 25.033 1.00 52.38 446 GLU A N 1
ATOM 3620 C CA . GLU A 1 446 ? -47.791 1.036 24.436 1.00 52.38 446 GLU A CA 1
ATOM 3621 C C . GLU A 1 446 ? -47.753 2.303 25.297 1.00 52.38 446 GLU A C 1
ATOM 3623 O O . GLU A 1 446 ? -48.404 2.400 26.338 1.00 52.38 446 GLU A O 1
ATOM 3628 N N . ILE A 1 447 ? -46.964 3.291 24.882 1.00 56.94 447 ILE A N 1
ATOM 3629 C CA . ILE A 1 447 ? -46.823 4.518 25.660 1.00 56.94 447 ILE A CA 1
ATOM 3630 C C . ILE A 1 447 ? -47.974 5.477 25.364 1.00 56.94 447 ILE A C 1
ATOM 3632 O O . ILE A 1 447 ? -48.107 6.002 24.257 1.00 56.94 447 ILE A O 1
ATOM 3636 N N . GLU A 1 448 ? -48.758 5.797 26.395 1.00 57.69 448 GLU A N 1
ATOM 3637 C CA . GLU A 1 448 ? -49.697 6.915 26.352 1.00 57.69 448 GLU A CA 1
ATOM 3638 C C . GLU A 1 448 ? -48.924 8.239 26.221 1.00 57.69 448 GLU A C 1
ATOM 3640 O O . GLU A 1 448 ? -48.383 8.779 27.192 1.00 57.69 448 GLU A O 1
ATOM 3645 N N . LEU A 1 449 ? -48.896 8.794 25.005 1.00 54.88 449 LEU A N 1
ATOM 3646 C CA . LEU A 1 449 ? -48.151 10.010 24.628 1.00 54.88 449 LEU A CA 1
ATOM 3647 C C . LEU A 1 449 ? -48.483 11.235 25.499 1.00 54.88 449 LEU A C 1
ATOM 3649 O O . LEU A 1 449 ? -47.673 12.152 25.612 1.00 54.88 449 LEU A O 1
ATOM 3653 N N . ASN A 1 450 ? -49.643 11.229 26.159 1.00 59.34 450 ASN A N 1
ATOM 3654 C CA . ASN A 1 450 ? -50.098 12.286 27.063 1.00 59.34 450 ASN A CA 1
ATOM 3655 C C . ASN A 1 450 ? -49.295 12.370 28.376 1.00 59.34 450 ASN A C 1
ATOM 3657 O O . ASN A 1 450 ? -49.407 13.363 29.093 1.00 59.34 450 ASN A O 1
ATOM 3661 N N . SER A 1 451 ? -48.504 11.345 28.706 1.00 59.00 451 SER A N 1
ATOM 3662 C CA . SER A 1 451 ? -47.737 11.259 29.957 1.00 59.00 451 SER A CA 1
ATOM 3663 C C . SER A 1 451 ? -46.282 11.735 29.837 1.00 59.00 451 SER A C 1
ATOM 3665 O O . SER A 1 451 ? -45.617 11.962 30.850 1.00 59.00 451 SER A O 1
ATOM 3667 N N . ILE A 1 452 ? -45.774 11.921 28.614 1.00 60.75 452 ILE A N 1
ATOM 3668 C CA . ILE A 1 452 ? -44.375 12.283 28.382 1.00 60.75 452 ILE A CA 1
ATOM 3669 C C . ILE A 1 452 ? -44.220 13.808 28.332 1.00 60.75 452 ILE A C 1
ATOM 3671 O O . ILE A 1 452 ? -44.912 14.515 27.603 1.00 60.75 452 ILE A O 1
ATOM 3675 N N . SER A 1 453 ? -43.242 14.327 29.075 1.00 66.62 453 SER A N 1
ATOM 3676 C CA . SER A 1 453 ? -42.806 15.725 28.973 1.00 66.62 453 SER A CA 1
ATOM 3677 C C . SER A 1 453 ? -42.405 16.084 27.535 1.00 66.62 453 SER A C 1
ATOM 3679 O O . SER A 1 453 ? -41.595 15.389 26.927 1.00 66.62 453 SER A O 1
ATOM 3681 N N . ILE A 1 454 ? -42.877 17.229 27.031 1.00 64.69 454 ILE A N 1
ATOM 3682 C CA . ILE A 1 454 ? -42.552 17.782 25.698 1.00 64.69 454 ILE A CA 1
ATOM 3683 C C . ILE A 1 454 ? -41.042 17.809 25.385 1.00 64.69 454 ILE A C 1
ATOM 3685 O O . ILE A 1 454 ? -40.641 17.632 24.233 1.00 64.69 454 ILE A O 1
ATOM 3689 N N . ILE A 1 455 ? -40.196 18.002 26.402 1.00 62.69 455 ILE A N 1
ATOM 3690 C CA . ILE A 1 455 ? -38.733 18.033 26.248 1.00 62.69 455 ILE A CA 1
ATOM 3691 C C . ILE A 1 455 ? -38.178 16.618 26.040 1.00 62.69 455 ILE A C 1
ATOM 3693 O O . ILE A 1 455 ? -37.330 16.405 25.178 1.00 62.69 455 ILE A O 1
ATOM 3697 N N . LEU A 1 456 ? -38.676 15.630 26.794 1.00 58.16 456 LEU A N 1
ATOM 3698 C CA . LEU A 1 456 ? -38.300 14.233 26.567 1.00 58.16 456 LEU A CA 1
ATOM 3699 C C . LEU A 1 456 ? -38.811 13.755 25.209 1.00 58.16 456 LEU A C 1
ATOM 3701 O O . LEU A 1 456 ? -38.098 13.052 24.505 1.00 58.16 456 LEU A O 1
ATOM 3705 N N . PHE A 1 457 ? -40.007 14.189 24.821 1.00 63.69 457 PHE A N 1
ATOM 3706 C CA . PHE A 1 457 ? -40.638 13.849 23.552 1.00 63.69 457 PHE A CA 1
ATOM 3707 C C . PHE A 1 457 ? -39.771 14.222 22.345 1.00 63.69 457 PHE A C 1
ATOM 3709 O O . PHE A 1 457 ? -39.583 13.424 21.432 1.00 63.69 457 PHE A O 1
ATOM 3716 N N . SER A 1 458 ? -39.175 15.415 22.367 1.00 59.78 458 SER A N 1
ATOM 3717 C CA . SER A 1 458 ? -38.301 15.886 21.288 1.00 59.78 458 SER A CA 1
ATOM 3718 C C . SER A 1 458 ? -36.980 15.106 21.231 1.00 59.78 458 SER A C 1
ATOM 3720 O O . SER A 1 458 ? -36.492 14.811 20.140 1.00 59.78 458 SER A O 1
ATOM 3722 N N . ILE A 1 459 ? -36.438 14.696 22.382 1.00 59.12 459 ILE A N 1
ATOM 3723 C CA . ILE A 1 459 ? -35.244 13.839 22.470 1.00 59.12 459 ILE A CA 1
ATOM 3724 C C . ILE A 1 459 ? -35.546 12.417 21.974 1.00 59.12 459 ILE A C 1
ATOM 3726 O O . ILE A 1 459 ? -34.761 11.853 21.217 1.00 59.12 459 ILE A O 1
ATOM 3730 N N . ILE A 1 460 ? -36.696 11.854 22.351 1.00 61.66 460 ILE A N 1
ATOM 3731 C CA . ILE A 1 460 ? -37.142 10.519 21.930 1.00 61.66 460 ILE A CA 1
ATOM 3732 C C . ILE A 1 460 ? -37.325 10.468 20.412 1.00 61.66 460 ILE A C 1
ATOM 3734 O O . ILE A 1 460 ? -36.792 9.564 19.774 1.00 61.66 460 ILE A O 1
ATOM 3738 N N . ILE A 1 461 ? -37.989 11.473 19.829 1.00 62.28 461 ILE A N 1
ATOM 3739 C CA . ILE A 1 461 ? -38.154 11.580 18.373 1.00 62.28 461 ILE A CA 1
ATOM 3740 C C . ILE A 1 461 ? -36.793 11.692 17.670 1.00 62.28 461 ILE A C 1
ATOM 3742 O O . ILE A 1 461 ? -36.542 11.048 16.654 1.00 62.28 461 ILE A O 1
ATOM 3746 N N . SER A 1 462 ? -35.879 12.484 18.234 1.00 53.75 462 SER A N 1
ATOM 3747 C CA . SER A 1 462 ? -34.551 12.697 17.646 1.00 53.75 462 SER A CA 1
ATOM 3748 C C . SER A 1 462 ? -33.656 11.452 17.697 1.00 53.75 462 SER A C 1
ATOM 3750 O O . SER A 1 462 ? -32.805 11.286 16.827 1.00 53.75 462 SER A O 1
ATOM 3752 N N . LEU A 1 463 ? -33.815 10.593 18.710 1.00 52.09 463 LEU A N 1
ATOM 3753 C CA . LEU A 1 463 ? -32.947 9.431 18.940 1.00 52.09 463 LEU A CA 1
ATOM 3754 C C . LEU A 1 463 ? -33.522 8.108 18.414 1.00 52.09 463 LEU A C 1
ATOM 3756 O O . LEU A 1 463 ? -32.749 7.197 18.119 1.00 52.09 463 LEU A O 1
ATOM 3760 N N . TYR A 1 464 ? -34.849 7.974 18.322 1.00 56.53 464 TYR A N 1
ATOM 3761 C CA . TYR A 1 464 ? -35.501 6.672 18.137 1.00 56.53 464 TYR A CA 1
ATOM 3762 C C . TYR A 1 464 ? -36.531 6.597 16.996 1.00 56.53 464 TYR A C 1
ATOM 3764 O O . TYR A 1 464 ? -37.067 5.516 16.787 1.00 56.53 464 TYR A O 1
ATOM 3772 N N . GLY A 1 465 ? -36.792 7.671 16.240 1.00 59.16 465 GLY A N 1
ATOM 3773 C CA . GLY A 1 465 ? -37.708 7.648 15.085 1.00 59.16 465 GLY A CA 1
ATOM 3774 C C . GLY A 1 465 ? -38.812 8.707 15.146 1.00 59.16 465 GLY A C 1
ATOM 3775 O O . GLY A 1 465 ? -38.917 9.467 16.102 1.00 59.16 465 GLY A O 1
ATOM 3776 N N . GLY A 1 466 ? -39.619 8.812 14.093 1.00 61.62 466 GLY A N 1
ATOM 3777 C CA . GLY A 1 466 ? -40.639 9.850 13.937 1.00 61.62 466 GLY A CA 1
ATOM 3778 C C . GLY A 1 466 ? -42.020 9.483 14.482 1.00 61.62 466 GLY A C 1
ATOM 3779 O O . GLY A 1 466 ? -42.269 8.403 15.013 1.00 61.62 466 GLY A O 1
ATOM 3780 N N . LEU A 1 467 ? -42.952 10.424 14.340 1.00 60.66 467 LEU A N 1
ATOM 3781 C CA . LEU A 1 467 ? -44.363 10.222 14.660 1.00 60.66 467 LEU A CA 1
ATOM 3782 C C . LEU A 1 467 ? -45.123 9.912 13.376 1.00 60.66 467 LEU A C 1
ATOM 3784 O O . LEU A 1 467 ? -45.040 10.671 12.410 1.00 60.66 467 LEU A O 1
ATOM 3788 N N . LYS A 1 468 ? -45.906 8.836 13.382 1.00 58.81 468 LYS A N 1
ATOM 3789 C CA . LYS A 1 468 ? -46.830 8.507 12.300 1.00 58.81 468 LYS A CA 1
ATOM 3790 C C . LYS A 1 468 ? -48.253 8.804 12.750 1.00 58.81 468 LYS A C 1
ATOM 3792 O O . LYS A 1 468 ? -48.618 8.610 13.905 1.00 58.81 468 LYS A O 1
ATOM 3797 N N . ARG A 1 469 ? -49.073 9.294 11.826 1.00 59.91 469 ARG A N 1
ATOM 3798 C CA . ARG A 1 469 ? -50.503 9.478 12.071 1.00 59.91 469 ARG A CA 1
ATOM 3799 C C . ARG A 1 469 ? -51.240 8.198 11.694 1.00 59.91 469 ARG A C 1
ATOM 3801 O O . ARG A 1 469 ? -51.140 7.775 10.541 1.00 59.91 469 ARG A O 1
ATOM 3808 N N . ASP A 1 470 ? -51.961 7.612 12.642 1.00 62.44 470 ASP A N 1
ATOM 3809 C CA . ASP A 1 470 ? -52.840 6.465 12.411 1.00 62.44 470 ASP A CA 1
ATOM 3810 C C . ASP A 1 470 ? -54.282 6.864 12.749 1.00 62.44 470 ASP A C 1
ATOM 3812 O O . ASP A 1 470 ? -54.685 6.977 13.906 1.00 62.44 470 ASP A O 1
ATOM 3816 N N . GLY A 1 471 ? -55.053 7.208 11.716 1.00 74.12 471 GLY A N 1
ATOM 3817 C CA . GLY A 1 471 ? -56.389 7.780 11.889 1.00 74.12 471 GLY A CA 1
ATOM 3818 C C . GLY A 1 471 ? -56.373 9.153 12.582 1.00 74.12 471 GLY A C 1
ATOM 3819 O O . GLY A 1 471 ? -55.773 10.106 12.075 1.00 74.12 471 GLY A O 1
ATOM 3820 N N . SER A 1 472 ? -57.093 9.278 13.705 1.00 60.72 472 SER A N 1
ATOM 3821 C CA . SER A 1 472 ? -57.111 10.489 14.545 1.00 60.72 472 SER A CA 1
ATOM 3822 C C . SER A 1 472 ? -55.925 10.583 15.498 1.00 60.72 472 SER A C 1
ATOM 3824 O O . SER A 1 472 ? -55.651 11.673 16.007 1.00 60.72 472 SER A O 1
ATOM 3826 N N . ASP A 1 473 ? -55.226 9.472 15.709 1.00 48.78 473 ASP A N 1
ATOM 3827 C CA . ASP A 1 473 ? -54.223 9.349 16.748 1.00 48.78 473 ASP A CA 1
ATOM 3828 C C . ASP A 1 473 ? -52.828 9.546 16.152 1.00 48.78 473 ASP A C 1
ATOM 3830 O O . ASP A 1 473 ? -52.532 9.229 14.994 1.00 48.78 473 ASP A O 1
ATOM 3834 N N . ILE A 1 474 ? -51.964 10.170 16.942 1.00 57.69 474 ILE A N 1
ATOM 3835 C CA . ILE A 1 474 ? -50.538 10.253 16.648 1.00 57.69 474 ILE A CA 1
ATOM 3836 C C . ILE A 1 474 ? -49.925 9.067 17.374 1.00 57.69 474 ILE A C 1
ATOM 3838 O O . ILE A 1 474 ? -50.205 8.895 18.551 1.00 57.69 474 ILE A O 1
ATOM 3842 N N . VAL A 1 475 ? -49.128 8.254 16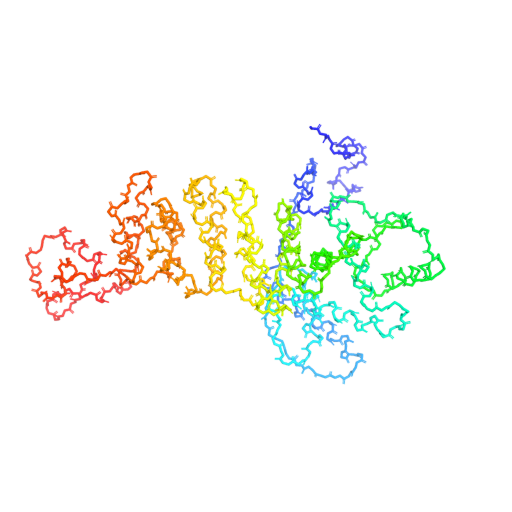.691 1.00 61.56 475 VAL A N 1
ATOM 3843 C CA . VAL A 1 475 ? -48.483 7.072 17.269 1.00 61.56 475 VAL A CA 1
ATOM 3844 C C . VAL A 1 475 ? -46.987 7.153 16.982 1.00 61.56 475 VAL A C 1
ATOM 3846 O O . VAL A 1 475 ? -46.559 7.656 15.939 1.00 61.56 475 VAL A O 1
ATOM 3849 N N . PHE A 1 476 ? -46.172 6.712 17.934 1.00 60.00 476 PHE A N 1
ATOM 3850 C CA . PHE A 1 476 ? -44.728 6.644 17.749 1.00 60.00 476 PHE A CA 1
ATOM 3851 C C . PHE A 1 476 ? -44.377 5.505 16.781 1.00 60.00 476 PHE A C 1
ATOM 3853 O O . PHE A 1 476 ? -44.848 4.385 16.963 1.00 60.00 476 PHE A O 1
ATOM 3860 N N . ASP A 1 477 ? -43.572 5.783 15.752 1.00 60.94 477 ASP A N 1
ATOM 3861 C CA . ASP A 1 477 ? -43.152 4.785 14.763 1.00 60.94 477 ASP A CA 1
ATOM 3862 C C . ASP A 1 477 ? -41.629 4.826 14.589 1.00 60.94 477 ASP A C 1
ATOM 3864 O O . ASP A 1 477 ? -41.055 5.721 13.963 1.00 60.94 477 ASP A O 1
ATOM 3868 N N . VAL A 1 478 ? -40.976 3.801 15.139 1.00 54.44 478 VAL A N 1
ATOM 3869 C CA . VAL A 1 478 ? -39.514 3.635 15.172 1.00 54.44 478 VAL A CA 1
ATOM 3870 C C . VAL A 1 478 ? -38.906 3.530 13.768 1.00 54.44 478 VAL A C 1
ATOM 3872 O O . VAL A 1 478 ? -37.724 3.816 13.580 1.00 54.44 478 VAL A O 1
ATOM 3875 N N . PHE A 1 479 ? -39.702 3.158 12.762 1.00 56.72 479 PHE A N 1
ATOM 3876 C CA . PHE A 1 479 ? -39.258 3.039 11.372 1.00 56.72 479 PHE A CA 1
ATOM 3877 C C . PHE A 1 479 ? -39.570 4.281 10.532 1.00 56.72 479 PHE A C 1
ATOM 3879 O O . PHE A 1 479 ? -39.122 4.376 9.388 1.00 56.72 479 PHE A O 1
ATOM 3886 N N . HIS A 1 480 ? -40.308 5.251 11.077 1.00 55.72 480 HIS A N 1
ATOM 3887 C CA . HIS A 1 480 ? -40.668 6.464 10.359 1.00 55.72 480 HIS A CA 1
ATOM 3888 C C . HIS A 1 480 ? -39.611 7.555 10.552 1.00 55.72 480 HIS A C 1
ATOM 3890 O O . HIS A 1 480 ? -39.783 8.499 11.312 1.00 55.72 480 HIS A O 1
ATOM 3896 N N . THR A 1 481 ? -38.479 7.449 9.865 1.00 48.31 481 THR A N 1
ATOM 3897 C CA . THR A 1 481 ? -37.553 8.580 9.704 1.00 48.31 481 THR A CA 1
ATOM 3898 C C . THR A 1 481 ? -38.125 9.514 8.638 1.00 48.31 481 THR A C 1
ATOM 3900 O O . THR A 1 481 ? -38.357 9.038 7.531 1.00 48.31 481 THR A O 1
ATOM 3903 N N . TYR A 1 482 ? -38.408 10.776 8.994 1.00 43.44 482 TYR A N 1
ATOM 3904 C CA . TYR A 1 482 ? -38.951 11.866 8.153 1.00 43.44 482 TYR A CA 1
ATOM 3905 C C . TYR A 1 482 ? -39.079 11.565 6.638 1.00 43.44 482 TYR A C 1
ATOM 3907 O O . TYR A 1 482 ? -38.056 11.352 5.984 1.00 43.44 482 TYR A O 1
ATOM 3915 N N . PRO A 1 483 ? -40.288 11.616 6.044 1.00 37.09 483 PRO A N 1
ATOM 3916 C CA . PRO A 1 483 ? -40.412 11.810 4.604 1.00 37.09 483 PRO A CA 1
ATOM 3917 C C . PRO A 1 483 ? -40.097 13.281 4.277 1.00 37.09 483 PRO A C 1
ATOM 3919 O O . PRO A 1 483 ? -40.641 14.151 4.948 1.00 37.09 483 PRO A O 1
ATOM 3922 N N . GLU A 1 484 ? -39.200 13.490 3.303 1.00 30.73 484 GLU A N 1
ATOM 3923 C CA . GLU A 1 484 ? -38.785 14.750 2.629 1.00 30.73 484 GLU A CA 1
ATOM 3924 C C . GLU A 1 484 ? -39.048 16.108 3.309 1.00 30.73 484 GLU A C 1
ATOM 3926 O O . GLU A 1 484 ? -40.220 16.524 3.459 1.00 30.73 484 GLU A O 1
#

Secondary structure (DSSP, 8-state):
-PPPSS-HHHHTTT---TTSTTPPP------HHHHHHSPPPSSPPP--PPPP-HHHHHHHHHHHHHHHHHHHHHHH--------------HHHHHHHHHHHHH--SSPPPPSSHHHHHHHHHHHHHHHHHHT--SS-HHHHHHHHHHHHHHHHHS-SS----S-----S-HHHHHHHHHHHHHHHHHT-SSEEEEETTEEEESSHHHHHHHHHHHHHS----TT--S--TTTHHHHHHHHHHHHHHHGGG-GGGHHHHHHHHHHHHHHS-HHHHHHHHHHHS---STHHHH--HHHHHHHHTTTT-SS---HHHHHHHHHHHHHHHHHTTHHHH-HHHHHHHHHHHTTS-HHHHHHHHHHHHHTGGGS-HHHHHHHHHHHH-STT--GGGGG--HHHHHHHHHHGGG--GGGTTHHHHHHHHHHHH-GGGS---TTSHHHHHHHS---GGGS-HHHHHHHHHHH-EEEEETTEEEEETT-----

pLDDT: mean 72.29, std 18.69, range [29.7, 97.06]

Radius of gyration: 30.31 Å; chains: 1; bounding box: 97×71×76 Å

Foldseek 3Di:
DDQDPPPPVVVVPPFDDPVDDPTDDDDDDDDPVVCVVHPDDDDDDDDDDFFDDPVSLVVLLVVLCVVVVVVVCVVPVDDDDDDDDDDDRDSVLSNLQSVLVVVCPDPDDDDPFPLVSLVSSLVVLQVVVVVPDDPDHPVNLLVVLLVVLLVCLVPPDDDFDDPPPDDPDPPPVVVVNVVSSVCCQDPPHQQWDAPDDNGIDGNDVSSSLNSPLVCLLVPDPPPPPPDDDDPVPLLVSLLVSLVSLLVCLVPPSNLSSSLSNQQCCLVPPDLVSNLSSLCSNQDDDDPCCLLPSSSLLSCLLSVSNHPHDHDLVSNLVSVLSHLLNCLVVVCVPVPVVSLVSSLVSVLPDDLASLLVSLLVCLVVCVVGDVSSVLSVLCSQCDDVPDNSSVSSAALSSQVSLVVCLVVADVVSPSSSVVSNVVCQQPPVVRHDDDCPDPLVVLVVDQDPPVPDDPVVVVVCCNRQHHWDDDDPDIGGDSPHDDDD